Protein AF-A0A521MV39-F1 (afdb_monomer_lite)

Foldseek 3Di:
DVVCCVLANCLLLCCLLADLFAFLVLLVLLVCLLVPNAQEAEDQRQHCNNVSNVVVSVADEPPAEDEALDLVPDDDDAPPNHRYYYHLQGYSVCVVSNVVSVVCLVVLNSAVSLLVVVQNVLPRPVAQEDEAAPDDLPSLRHNLVSLLPHAEGAHAYEYEAEDPDLDQPDFDFDLDDSRVRYPHYTYTYYHRVNVSVVVCVVVVRPGDHGDPDPVSVVSVVVSLVVSDPPLHDLSSLLVQLVVCVVVVVLVSNLVSLVVLCVVLPPDPVSLQSVLSSLQSQLSSLCSDPVRNDLPSSLVSLVSNLVSCVVVVVVVSNLVSLQSNLVSCLLVVVLVSSLVSLVVSLVVLVVVCVPPVCNLVSLLSNLVSLLSNLLSCLSVVVLVSSLVSLVVNLVVCVVSVVLVSNLSSLQSNLSSCVSVVNLVSSLVSLVVSLVSCVVSLVLVSNVLSLVSNLVSCCVPVNNVRSVVSCVVCVVVNCVSPVDPDDPVPCDVVVVVVCVSVD

Radius of gyration: 26.12 Å; chains: 1; bounding box: 68×54×70 Å

Sequence (501 aa):
MENINERVSINKLLSVFDVNNPNQNHFLVGWLAANGYLKTILTTNFDQNIEYSLQHFGLSKEKDFAVITELDNFHYIPGDPKIYVIKLHGSIDAIGTVLTTIRRIAQKQNKSRILTVLRQIFNDSLIDTILFAGYSFSDHFDITPALSDIQASEKLLTIIKYQHAETPDKIITRVDGLFKDFKEIKELYCDWDAVVASICKEFSIDAKQASQSADWEKTVRNWIYDLYDKDGYTDRNNCLGNLFLSAGFIELGRFYATSNINLAGAEKNMQFRKMDASAIMGKSYLKDPNNRNAAKAIFYYEEALKIAEVWNQVEYINIYKGSLASCYTMTGDHKKGEEMCRQIIGYYEPMLLDQVKRNTAIDRITGYKIMLAHSLTLQERFEEAINIYKDILPICDDEGLINNAELGTAGLGLAYARKGDFLNALATFRLGYHKAKTNGTVDRLLSLFFLVCSWSREVEGYRSGLVFFKGEIGLINQKTGFSKSYNDIPDKLIGEYKYWL

pLDDT: mean 84.23, std 13.62, range [32.84, 98.44]

Secondary structure (DSSP, 8-state):
-HHHHTTS-SHHHHGGG------HHHHHHHHHHHTTS-SEEEE---SSHHHHHHHHTTPPBTTTEEEE--GGG----TT-SSEEEEETT-BTTBHHHHHHHHHHHHTT-HHHHHHHHHHHHHT-TT--EEEE-S-----TTTHHHHHTT-----SEEEEEEE-S-SS---EE----STTTT-SEEEEEEE-HHHHHHHHHHHTT---PPPPS---HHHHHHHHHHHHHHHH-HHHHHHHHHHHHHHTT-HHHHHHHHHHHHHHTTS-TTHHHHHHHHHHHHHHHHHH-SSS--HHHHHHHHHHHHHHHHHTT-HHHHHHHHHHHHHHHHHTT-HHHHHHHHHHHHHHHGGGGG-TTTHHHHHHHHHHHHHHHHHHHHHTT-HHHHHHHHHHHHHHHHHTT-HHHHHHHHHHHHHHHHHHT-HHHHHHHHHHHHHHHHHHT-HHHHHHHHHHHHHHHHHHH-HHHHHHHHHHHHHHHHHHH-----GGG--HHHHHHHTTT-

Structure (mmCIF, N/CA/C/O backbone):
data_AF-A0A521MV39-F1
#
_entry.id   AF-A0A521MV39-F1
#
loop_
_atom_site.group_PDB
_atom_site.id
_atom_site.type_symbol
_atom_site.label_atom_id
_atom_site.label_alt_id
_atom_site.label_comp_id
_atom_site.label_asym_id
_atom_site.label_entity_id
_atom_site.label_seq_id
_atom_site.pdbx_PDB_ins_code
_atom_site.Cartn_x
_atom_site.Cartn_y
_atom_site.Cartn_z
_atom_site.occupancy
_atom_site.B_iso_or_equiv
_atom_site.auth_seq_id
_atom_site.auth_comp_id
_atom_site.auth_asym_id
_atom_site.auth_atom_id
_atom_site.pdbx_PDB_model_num
ATOM 1 N N . MET A 1 1 ? 7.143 -5.931 5.098 1.00 52.00 1 MET A N 1
ATOM 2 C CA . MET A 1 1 ? 6.866 -6.801 6.260 1.00 52.00 1 MET A CA 1
ATOM 3 C C . MET A 1 1 ? 7.013 -8.274 5.907 1.00 52.00 1 MET A C 1
ATOM 5 O O . MET A 1 1 ? 7.724 -8.945 6.630 1.00 52.00 1 MET A O 1
ATOM 9 N N . GLU A 1 2 ? 6.461 -8.773 4.796 1.00 52.09 2 GLU A N 1
ATOM 10 C CA . GLU A 1 2 ? 6.634 -10.181 4.367 1.00 52.09 2 GLU A CA 1
ATOM 11 C C . GLU A 1 2 ? 8.095 -10.598 4.172 1.00 52.09 2 GLU A C 1
ATOM 13 O O . GLU A 1 2 ? 8.560 -11.469 4.896 1.00 52.09 2 GLU A O 1
ATOM 18 N N . ASN A 1 3 ? 8.854 -9.881 3.334 1.00 54.16 3 ASN A N 1
ATOM 19 C CA . ASN A 1 3 ? 10.290 -10.144 3.140 1.00 54.16 3 ASN A CA 1
ATOM 20 C C . ASN A 1 3 ? 11.106 -10.061 4.441 1.00 54.16 3 ASN A C 1
ATOM 22 O O . ASN A 1 3 ? 12.195 -10.617 4.531 1.00 54.16 3 ASN A O 1
ATOM 26 N N . ILE A 1 4 ? 10.607 -9.314 5.434 1.00 62.12 4 ILE A N 1
ATOM 27 C CA . ILE A 1 4 ? 11.233 -9.226 6.754 1.00 62.12 4 ILE A CA 1
ATOM 28 C C . ILE A 1 4 ? 10.845 -10.458 7.574 1.00 62.12 4 ILE A C 1
ATOM 30 O O . ILE A 1 4 ? 11.732 -11.074 8.137 1.00 62.12 4 ILE A O 1
ATOM 34 N N . ASN A 1 5 ? 9.569 -10.855 7.588 1.00 62.09 5 ASN A N 1
ATOM 35 C CA . ASN A 1 5 ? 9.063 -12.002 8.345 1.00 62.09 5 ASN A CA 1
ATOM 36 C C . ASN A 1 5 ? 9.612 -13.353 7.866 1.00 62.09 5 ASN A C 1
ATOM 38 O O . ASN A 1 5 ? 9.783 -14.261 8.673 1.00 62.09 5 ASN A O 1
ATOM 42 N N . GLU A 1 6 ? 9.897 -13.484 6.570 1.00 63.50 6 GLU A N 1
ATOM 43 C CA . GLU A 1 6 ? 10.564 -14.664 6.002 1.00 63.50 6 GLU A CA 1
ATOM 44 C C . GLU A 1 6 ? 12.008 -14.813 6.490 1.00 63.50 6 GLU A C 1
ATOM 46 O O . GLU A 1 6 ? 12.504 -15.930 6.604 1.00 63.50 6 GLU A O 1
ATOM 51 N N . ARG A 1 7 ? 12.669 -13.692 6.802 1.00 61.50 7 ARG A N 1
ATOM 52 C CA . ARG A 1 7 ? 14.062 -13.657 7.263 1.00 61.50 7 ARG A CA 1
ATOM 53 C C . ARG A 1 7 ? 14.149 -13.661 8.792 1.00 61.50 7 ARG A C 1
ATOM 55 O O . ARG A 1 7 ? 14.945 -14.385 9.374 1.00 61.50 7 ARG A O 1
ATOM 62 N N . VAL A 1 8 ? 13.292 -12.900 9.468 1.00 67.25 8 VAL A N 1
ATOM 63 C CA . VAL A 1 8 ? 13.219 -12.794 10.928 1.00 67.25 8 VAL A CA 1
ATOM 64 C C . VAL A 1 8 ? 11.783 -12.622 11.384 1.00 67.25 8 VAL A C 1
ATOM 66 O O . VAL A 1 8 ? 11.065 -11.745 10.916 1.00 67.25 8 VAL A O 1
ATOM 69 N N . SER A 1 9 ? 11.395 -13.417 12.383 1.00 74.81 9 SER A N 1
ATOM 70 C CA . SER A 1 9 ? 10.088 -13.304 13.029 1.00 74.81 9 SER A CA 1
ATOM 71 C C . SER A 1 9 ? 9.813 -11.862 13.449 1.00 74.81 9 SER A C 1
ATOM 73 O O . SER A 1 9 ? 10.542 -11.283 14.259 1.00 74.81 9 SER A O 1
ATOM 75 N N . ILE A 1 10 ? 8.730 -11.290 12.927 1.00 79.38 10 ILE A N 1
ATOM 76 C CA . ILE A 1 10 ? 8.307 -9.941 13.311 1.00 79.38 10 ILE A CA 1
ATOM 77 C C . ILE A 1 10 ? 7.505 -9.931 14.615 1.00 79.38 10 ILE A C 1
ATOM 79 O O . ILE A 1 10 ? 7.126 -8.863 15.074 1.00 79.38 10 ILE A O 1
ATOM 83 N N . ASN A 1 11 ? 7.267 -11.085 15.245 1.00 82.56 11 ASN A N 1
ATOM 84 C CA . ASN A 1 11 ? 6.451 -11.183 16.459 1.00 82.56 11 ASN A CA 1
ATOM 85 C C . ASN A 1 11 ? 7.016 -10.315 17.592 1.00 82.56 11 ASN A C 1
ATOM 87 O O . ASN A 1 11 ? 6.268 -9.591 18.237 1.00 82.56 11 ASN A O 1
ATOM 91 N N . LYS A 1 12 ? 8.344 -10.327 17.780 1.00 82.44 12 LYS A N 1
ATOM 92 C CA . LYS A 1 12 ? 9.026 -9.467 18.763 1.00 82.44 12 LYS A CA 1
ATOM 93 C C . LYS A 1 12 ? 8.954 -7.983 18.407 1.00 82.44 12 LYS A C 1
ATOM 95 O O . LYS A 1 12 ? 8.993 -7.146 19.293 1.00 82.44 12 LYS A O 1
ATOM 100 N N . LEU A 1 13 ? 8.864 -7.643 17.121 1.00 84.00 13 LEU A N 1
ATOM 101 C CA . LEU A 1 13 ? 8.633 -6.260 16.713 1.00 84.00 13 LEU A CA 1
ATOM 102 C C . LEU A 1 13 ? 7.184 -5.855 16.998 1.00 84.00 13 LEU A C 1
ATOM 104 O O . LEU A 1 13 ? 6.948 -4.759 17.477 1.00 84.00 13 LEU A O 1
ATOM 108 N N . LEU A 1 14 ? 6.219 -6.737 16.731 1.00 85.06 14 LEU A N 1
ATOM 109 C CA . LEU A 1 14 ? 4.799 -6.472 16.960 1.00 85.06 14 LEU A CA 1
ATOM 110 C C . LEU A 1 14 ? 4.428 -6.426 18.447 1.00 85.06 14 LEU A C 1
ATOM 112 O O . LEU A 1 14 ? 3.449 -5.773 18.791 1.00 85.06 14 LEU A O 1
ATOM 116 N N . SER A 1 15 ? 5.222 -7.025 19.339 1.00 84.50 15 SER A N 1
ATOM 117 C CA . SER A 1 15 ? 4.988 -6.923 20.785 1.00 84.50 15 SER A CA 1
ATOM 118 C C . SER A 1 15 ? 5.150 -5.501 21.331 1.00 84.50 15 SER A C 1
ATOM 120 O O . SER A 1 15 ? 4.748 -5.248 22.457 1.00 84.50 15 SER A O 1
ATOM 122 N N . VAL A 1 16 ? 5.672 -4.540 20.552 1.00 85.69 16 VAL A N 1
ATOM 123 C CA . VAL A 1 16 ? 5.612 -3.110 20.924 1.00 85.69 16 VAL A CA 1
ATOM 124 C C . VAL A 1 16 ? 4.179 -2.596 21.066 1.00 85.69 16 VAL A C 1
ATOM 126 O O . VAL A 1 16 ? 3.970 -1.580 21.718 1.00 85.69 16 VAL A O 1
ATOM 129 N N . PHE A 1 17 ? 3.213 -3.278 20.447 1.00 84.94 17 PHE A N 1
ATOM 130 C CA . PHE A 1 17 ? 1.787 -2.981 20.553 1.00 84.94 17 PHE A CA 1
ATOM 131 C C . PHE A 1 17 ? 1.105 -3.778 21.675 1.00 84.94 17 PHE A C 1
ATOM 133 O O . PHE A 1 17 ? -0.053 -3.515 21.983 1.00 84.94 17 PHE A O 1
ATOM 140 N N . ASP A 1 18 ? 1.809 -4.722 22.310 1.00 83.25 18 ASP A N 1
ATOM 141 C CA . ASP A 1 18 ? 1.328 -5.461 23.483 1.00 83.25 18 ASP A CA 1
ATOM 142 C C . ASP A 1 18 ? 1.603 -4.677 24.761 1.00 83.25 18 ASP A C 1
ATOM 144 O O . ASP A 1 18 ? 2.409 -5.041 25.618 1.00 83.25 18 ASP A O 1
ATOM 148 N N . VAL A 1 19 ? 0.969 -3.511 24.834 1.00 80.38 19 VAL A N 1
ATOM 149 C CA . VAL A 1 19 ? 1.080 -2.617 25.977 1.00 80.38 19 VAL A CA 1
ATOM 150 C C . VAL A 1 19 ? -0.284 -2.557 26.634 1.00 80.38 19 VAL A C 1
ATOM 152 O O . VAL A 1 19 ? -1.239 -2.087 26.026 1.00 80.38 19 VAL A O 1
ATOM 155 N N . ASN A 1 20 ? -0.374 -3.008 27.884 1.00 86.62 20 ASN A N 1
ATOM 156 C CA . ASN A 1 20 ? -1.550 -2.795 28.723 1.00 86.62 20 ASN A CA 1
ATOM 157 C C . ASN A 1 20 ? -1.543 -1.355 29.256 1.00 86.62 20 ASN A C 1
ATOM 159 O O . ASN A 1 20 ? -1.274 -1.106 30.433 1.00 86.62 20 ASN A O 1
ATOM 163 N N . ASN A 1 21 ? -1.748 -0.395 28.354 1.00 88.62 21 ASN A N 1
ATOM 164 C CA . ASN A 1 21 ? -1.731 1.026 28.675 1.00 88.62 21 ASN A CA 1
ATOM 165 C C . ASN A 1 21 ? -2.864 1.764 27.943 1.00 88.62 21 ASN A C 1
ATOM 167 O O . ASN A 1 21 ? -2.595 2.576 27.049 1.00 88.62 21 ASN A O 1
ATOM 171 N N . PRO A 1 22 ? -4.138 1.482 28.293 1.00 92.06 22 PRO A N 1
ATOM 172 C CA . PRO A 1 22 ? -5.266 2.210 27.735 1.00 92.06 22 PRO A CA 1
ATOM 173 C C . PRO A 1 22 ? -5.117 3.719 27.972 1.00 92.06 22 PRO A C 1
ATOM 175 O O . PRO A 1 22 ? -4.633 4.151 29.016 1.00 92.06 22 PRO A O 1
ATOM 178 N N . ASN A 1 23 ? -5.533 4.526 26.996 1.00 91.56 23 ASN A N 1
ATOM 179 C CA . ASN A 1 23 ? -5.559 5.982 27.100 1.00 91.56 23 ASN A CA 1
ATOM 180 C C . ASN A 1 23 ? -7.009 6.449 27.319 1.00 91.56 23 ASN A C 1
ATOM 182 O O . ASN A 1 23 ? -7.930 5.632 27.385 1.00 91.56 23 ASN A O 1
ATOM 186 N N . GLN A 1 24 ? -7.231 7.763 27.394 1.00 92.88 24 GLN A N 1
ATOM 187 C CA . GLN A 1 24 ? -8.564 8.322 27.642 1.00 92.88 24 GLN A CA 1
ATOM 188 C C . GLN A 1 24 ? -9.612 7.899 26.601 1.00 92.88 24 GLN A C 1
ATOM 190 O O . GLN A 1 24 ? -10.754 7.645 26.974 1.00 92.88 24 GLN A O 1
ATOM 195 N N . ASN A 1 25 ? -9.222 7.742 25.331 1.00 92.81 25 ASN A N 1
ATOM 196 C CA . ASN A 1 25 ? -10.115 7.256 24.276 1.00 92.81 25 ASN A CA 1
ATOM 197 C C . ASN A 1 25 ? -10.585 5.825 24.564 1.00 92.81 25 ASN A C 1
ATOM 199 O O . ASN A 1 25 ? -11.777 5.533 24.482 1.00 92.81 25 ASN A O 1
ATOM 203 N N . HIS A 1 26 ? -9.661 4.945 24.955 1.00 95.25 26 HIS A N 1
ATOM 204 C CA . HIS A 1 26 ? -9.992 3.572 25.332 1.00 95.25 26 HIS A CA 1
ATOM 205 C C . HIS A 1 26 ? -10.924 3.539 26.551 1.00 95.25 26 HIS A C 1
ATOM 207 O O . HIS A 1 26 ? -11.958 2.877 26.491 1.00 95.25 26 HIS A O 1
ATOM 213 N N . PHE A 1 27 ? -10.615 4.315 27.600 1.00 95.94 27 PHE A N 1
ATOM 214 C CA . PHE A 1 27 ? -11.449 4.406 28.804 1.00 95.94 27 PHE A CA 1
ATOM 215 C C . PHE A 1 27 ? -12.863 4.908 28.514 1.00 95.94 27 PHE A C 1
ATOM 217 O O . PHE A 1 27 ? -13.826 4.336 29.022 1.00 95.94 27 PHE A O 1
ATOM 224 N N . LEU A 1 28 ? -13.013 5.916 27.654 1.00 95.62 28 LEU A N 1
ATOM 225 C CA . LEU A 1 28 ? -14.332 6.380 27.237 1.00 95.62 28 LEU A CA 1
ATOM 226 C C . LEU A 1 28 ? -15.121 5.269 26.526 1.00 95.62 28 LEU A C 1
ATOM 228 O O . LEU A 1 28 ? -16.285 5.045 26.851 1.00 95.62 28 LEU A O 1
ATOM 232 N N . VAL A 1 29 ? -14.495 4.538 25.598 1.00 95.69 29 VAL A N 1
ATOM 233 C CA . VAL A 1 29 ? -15.131 3.407 24.895 1.00 95.69 29 VAL A CA 1
ATOM 234 C C . VAL A 1 29 ? -15.583 2.326 25.879 1.00 95.69 29 VAL A C 1
ATOM 236 O O . VAL A 1 29 ? -16.722 1.863 25.798 1.00 95.69 29 VAL A O 1
ATOM 239 N N . GLY A 1 30 ? -14.721 1.950 26.828 1.00 96.62 30 GLY A N 1
ATOM 240 C CA . GLY A 1 30 ? -15.056 0.964 27.853 1.00 96.62 30 GLY A CA 1
ATOM 241 C C . GLY A 1 30 ? -16.223 1.409 28.736 1.00 96.62 30 GLY A C 1
ATOM 242 O O . GLY A 1 30 ? -17.146 0.630 28.975 1.00 96.62 30 GLY A O 1
ATOM 243 N N . TRP A 1 31 ? -16.221 2.675 29.162 1.00 97.00 31 TRP A N 1
ATOM 244 C CA . TRP A 1 31 ? -17.288 3.252 29.977 1.00 97.00 31 TRP A CA 1
ATOM 245 C C . TRP A 1 31 ? -18.622 3.295 29.224 1.00 97.00 31 TRP A C 1
ATOM 247 O O . TRP A 1 31 ? -19.647 2.883 29.768 1.00 97.00 31 TRP A O 1
ATOM 257 N N . LEU A 1 32 ? -18.622 3.733 27.960 1.00 95.75 32 LEU A N 1
ATOM 258 C CA . LEU A 1 32 ? -19.827 3.765 27.124 1.00 95.75 32 LEU A CA 1
ATOM 259 C C . LEU A 1 32 ? -20.432 2.368 26.959 1.00 95.75 32 LEU A C 1
ATOM 261 O O . LEU A 1 32 ? -21.648 2.205 27.060 1.00 95.75 32 LEU A O 1
ATOM 265 N N . ALA A 1 33 ? -19.589 1.358 26.743 1.00 96.06 33 ALA A N 1
ATOM 266 C CA . ALA A 1 33 ? -20.026 -0.024 26.599 1.00 96.06 33 ALA A CA 1
ATOM 267 C C . ALA A 1 33 ? -20.609 -0.586 27.906 1.00 96.06 33 ALA A C 1
ATOM 269 O O . ALA A 1 33 ? -21.702 -1.148 27.896 1.00 96.06 33 ALA A O 1
ATOM 270 N N . ALA A 1 34 ? -19.939 -0.364 29.041 1.00 96.00 34 ALA A N 1
ATOM 271 C CA . ALA A 1 34 ? -20.407 -0.830 30.349 1.00 96.00 34 ALA A CA 1
ATOM 272 C C . ALA A 1 34 ? -21.745 -0.202 30.778 1.00 96.00 34 ALA A C 1
ATOM 274 O O . ALA A 1 34 ? -22.506 -0.817 31.520 1.00 96.00 34 ALA A O 1
ATOM 275 N N . ASN A 1 35 ? -22.054 0.997 30.278 1.00 95.31 35 ASN A N 1
ATOM 276 C CA . ASN A 1 35 ? -23.319 1.690 30.529 1.00 95.31 35 ASN A CA 1
ATOM 277 C C . ASN A 1 35 ? -24.379 1.456 29.433 1.00 95.31 35 ASN A C 1
ATOM 279 O O . ASN A 1 35 ? -25.430 2.093 29.452 1.00 95.31 35 ASN A O 1
ATOM 283 N N . GLY A 1 36 ? -24.133 0.551 28.478 1.00 92.94 36 GLY A N 1
ATOM 284 C CA . GLY A 1 36 ? -25.114 0.159 27.460 1.00 92.94 36 GLY A CA 1
ATOM 285 C C . GLY A 1 36 ? -25.290 1.144 26.299 1.00 92.94 36 GLY A C 1
ATOM 286 O O . GLY A 1 36 ? -26.186 0.956 25.480 1.00 92.94 36 GLY A O 1
ATOM 287 N N . TYR A 1 37 ? -24.436 2.165 26.184 1.00 91.94 37 TYR A N 1
ATOM 288 C CA . TYR A 1 37 ? -24.462 3.113 25.062 1.00 91.94 37 TYR A CA 1
ATOM 289 C C . TYR A 1 37 ? -23.784 2.569 23.802 1.00 91.94 37 TYR A C 1
ATOM 291 O O . TYR A 1 37 ? -23.986 3.102 22.712 1.00 91.94 37 TYR A O 1
ATOM 299 N N . LEU A 1 38 ? -22.956 1.531 23.941 1.00 92.31 38 LEU A N 1
ATOM 300 C CA . LEU A 1 38 ? -22.142 0.999 22.857 1.00 92.31 38 LEU A CA 1
ATOM 301 C C . LEU A 1 38 ? -22.250 -0.521 22.785 1.00 92.31 38 LEU A C 1
ATOM 303 O O . LEU A 1 38 ? -21.880 -1.225 23.718 1.00 92.31 38 LEU A O 1
ATOM 307 N N . LYS A 1 39 ? -22.723 -1.020 21.641 1.00 91.38 39 LYS A N 1
ATOM 308 C CA . LYS A 1 39 ? -22.924 -2.456 21.393 1.00 91.38 39 LYS A CA 1
ATOM 309 C C . LYS A 1 39 ? -21.881 -3.066 20.460 1.00 91.38 39 LYS A C 1
ATOM 311 O O . LYS A 1 39 ? -21.614 -4.265 20.491 1.00 91.38 39 LYS A O 1
ATOM 316 N N . THR A 1 40 ? -21.311 -2.272 19.565 1.00 94.88 40 THR A N 1
ATOM 317 C CA . THR A 1 40 ? -20.399 -2.780 18.540 1.00 94.88 40 THR A CA 1
ATOM 318 C C . THR A 1 40 ? -19.299 -1.762 18.295 1.00 94.88 40 THR A C 1
ATOM 320 O O . THR A 1 40 ? -19.566 -0.587 18.065 1.00 94.88 40 THR A O 1
ATOM 323 N N . ILE A 1 41 ? -18.059 -2.228 18.384 1.00 96.12 41 ILE A N 1
ATOM 324 C CA . ILE A 1 41 ? -16.831 -1.459 18.231 1.00 96.12 41 ILE A CA 1
ATOM 325 C C . ILE A 1 41 ? -16.104 -2.034 17.023 1.00 96.12 41 ILE A C 1
ATOM 327 O O . ILE A 1 41 ? -15.726 -3.203 17.034 1.00 96.12 41 ILE A O 1
ATOM 331 N N . LEU A 1 42 ? -15.894 -1.225 15.987 1.00 95.44 42 LEU A N 1
ATOM 332 C CA . LEU A 1 42 ? -15.024 -1.577 14.867 1.00 95.44 42 LEU A CA 1
ATOM 333 C C . LEU A 1 42 ? -13.727 -0.797 15.020 1.00 95.44 42 LEU A C 1
ATOM 335 O O . LEU A 1 42 ? -13.759 0.408 15.259 1.00 95.44 42 LEU A O 1
ATOM 339 N N . THR A 1 43 ? -12.591 -1.468 14.870 1.00 95.06 43 THR A N 1
ATOM 340 C CA . THR A 1 43 ? -11.287 -0.819 15.010 1.00 95.06 43 THR A CA 1
ATOM 341 C C . THR A 1 43 ? -10.251 -1.379 14.040 1.00 95.06 43 THR A C 1
ATOM 343 O O . THR A 1 43 ? -10.296 -2.552 13.659 1.00 95.06 43 THR A O 1
ATOM 346 N N . THR A 1 44 ? -9.305 -0.524 13.656 1.00 92.19 44 THR A N 1
ATOM 347 C CA . THR A 1 44 ? -8.063 -0.875 12.950 1.00 92.19 44 THR A CA 1
ATOM 348 C C . THR A 1 44 ? -6.897 -1.109 13.913 1.00 92.19 44 THR A C 1
ATOM 350 O O . THR A 1 44 ? -5.817 -1.501 13.481 1.00 92.19 44 THR A O 1
ATOM 353 N N . ASN A 1 45 ? -7.088 -0.867 15.215 1.00 91.81 45 ASN A N 1
ATOM 354 C CA . ASN A 1 45 ? -6.043 -1.048 16.215 1.00 91.81 45 ASN A CA 1
ATOM 355 C C . ASN A 1 45 ? -5.755 -2.536 16.425 1.00 91.81 45 ASN A C 1
ATOM 357 O O . ASN A 1 45 ? -6.666 -3.339 16.639 1.00 91.81 45 ASN A O 1
ATOM 361 N N . PHE A 1 46 ? -4.471 -2.890 16.409 1.00 90.81 46 PHE A N 1
ATOM 362 C CA . PHE A 1 46 ? -4.013 -4.262 16.630 1.00 90.81 46 PHE A CA 1
ATOM 363 C C . PHE A 1 46 ? -3.843 -4.595 18.118 1.00 90.81 46 PHE A C 1
ATOM 365 O O . PHE A 1 46 ? -3.996 -5.760 18.491 1.00 90.81 46 PHE A O 1
ATOM 372 N N . ASP A 1 47 ? -3.517 -3.590 18.943 1.00 93.31 47 ASP A N 1
ATOM 373 C CA . ASP A 1 47 ? -3.302 -3.690 20.395 1.00 93.31 47 ASP A CA 1
ATOM 374 C C . ASP A 1 47 ? -4.571 -4.100 21.156 1.00 93.31 47 ASP A C 1
ATOM 376 O O . ASP A 1 47 ? -5.661 -4.045 20.599 1.00 93.31 47 ASP A O 1
ATOM 380 N N . GLN A 1 48 ? -4.447 -4.504 22.423 1.00 94.50 48 GLN A N 1
ATOM 381 C CA . GLN A 1 48 ? -5.563 -4.974 23.264 1.00 94.50 48 GLN A CA 1
ATOM 382 C C . GLN A 1 48 ? -6.168 -3.893 24.183 1.00 94.50 48 GLN A C 1
ATOM 384 O O . GLN A 1 48 ? -6.889 -4.213 25.129 1.00 94.50 48 GLN A O 1
ATOM 389 N N . ASN A 1 49 ? -5.888 -2.605 23.960 1.00 94.88 49 ASN A N 1
ATOM 390 C CA . ASN A 1 49 ? -6.254 -1.576 24.938 1.00 94.88 49 ASN A CA 1
ATOM 391 C C . ASN A 1 49 ? -7.766 -1.368 25.095 1.00 94.88 49 ASN A C 1
ATOM 393 O O . ASN A 1 49 ? -8.219 -1.002 26.180 1.00 94.88 49 ASN A O 1
ATOM 397 N N . ILE A 1 50 ? -8.555 -1.614 24.045 1.00 96.12 50 ILE A N 1
ATOM 398 C CA . ILE A 1 50 ? -10.022 -1.572 24.132 1.00 96.12 50 ILE A CA 1
ATOM 399 C C . ILE A 1 50 ? -10.515 -2.701 25.040 1.00 96.12 50 ILE A C 1
ATOM 401 O O . ILE A 1 50 ? -11.320 -2.463 25.935 1.00 96.12 50 ILE A O 1
ATOM 405 N N . GLU A 1 51 ? -9.999 -3.916 24.863 1.00 96.75 51 GLU A N 1
ATOM 406 C CA . GLU A 1 51 ? -10.339 -5.067 25.699 1.00 96.75 51 GLU A CA 1
ATOM 407 C C . GLU A 1 51 ? -9.955 -4.849 27.161 1.00 96.75 51 GLU A C 1
ATOM 409 O O . GLU A 1 51 ? -10.774 -5.090 28.048 1.00 96.75 51 GLU A O 1
ATOM 414 N N . TYR A 1 52 ? -8.746 -4.341 27.413 1.00 95.44 52 TYR A N 1
ATOM 415 C CA . TYR A 1 52 ? -8.305 -3.992 28.763 1.00 95.44 52 TYR A CA 1
ATOM 416 C C . TYR A 1 52 ? -9.198 -2.921 29.390 1.00 95.44 52 TYR A C 1
ATOM 418 O O . TYR A 1 52 ? -9.538 -3.013 30.570 1.00 95.44 52 TYR A O 1
ATOM 426 N N . SER A 1 53 ? -9.647 -1.940 28.604 1.00 96.31 53 SER A N 1
ATOM 427 C CA . SER A 1 53 ? -10.597 -0.950 29.096 1.00 96.31 53 SER A CA 1
ATOM 428 C C . SER A 1 53 ? -11.975 -1.541 29.398 1.00 96.31 53 SER A C 1
ATOM 430 O O . SER A 1 53 ? -12.582 -1.138 30.385 1.00 96.31 53 SER A O 1
ATOM 432 N N . LEU A 1 54 ? -12.495 -2.469 28.592 1.00 97.06 54 LEU A N 1
ATOM 433 C CA . LEU A 1 54 ? -13.778 -3.127 28.873 1.00 97.06 54 LEU A CA 1
ATOM 434 C C . LEU A 1 54 ? -13.703 -3.915 30.189 1.00 97.06 54 LEU A C 1
ATOM 436 O O . LEU A 1 54 ? -14.586 -3.799 31.039 1.00 97.06 54 LEU A O 1
ATOM 440 N N . GLN A 1 55 ? -12.604 -4.644 30.393 1.00 96.44 55 GLN A N 1
ATOM 441 C CA . GLN A 1 55 ? -12.331 -5.375 31.632 1.00 96.44 55 GLN A CA 1
ATOM 442 C C . GLN A 1 55 ? -12.195 -4.455 32.845 1.00 96.44 55 GLN A C 1
ATOM 444 O O . GLN A 1 55 ? -12.684 -4.790 33.923 1.00 96.44 55 GLN A O 1
ATOM 449 N N . HIS A 1 56 ? -11.585 -3.280 32.672 1.00 95.31 56 HIS A N 1
ATOM 450 C CA . HIS A 1 56 ? -11.494 -2.272 33.726 1.00 95.31 56 HIS A CA 1
ATOM 451 C C . HIS A 1 56 ? -12.877 -1.839 34.244 1.00 95.31 56 HIS A C 1
ATOM 453 O O . HIS A 1 56 ? -13.043 -1.665 35.449 1.00 95.31 56 HIS A O 1
ATOM 459 N N . PHE A 1 57 ? -13.886 -1.750 33.370 1.00 96.44 57 PHE A N 1
ATOM 460 C CA . PHE A 1 57 ? -15.275 -1.454 33.752 1.00 96.44 57 PHE A CA 1
ATOM 461 C C . PHE A 1 57 ? -16.107 -2.701 34.099 1.00 96.44 57 PHE A C 1
ATOM 463 O O . PHE A 1 57 ? -17.335 -2.652 34.106 1.00 96.44 57 PHE A O 1
ATOM 470 N N . GLY A 1 58 ? -15.455 -3.823 34.417 1.00 96.81 58 GLY A N 1
ATOM 471 C CA . GLY A 1 58 ? -16.106 -5.028 34.938 1.00 96.81 58 GLY A CA 1
ATOM 472 C C . GLY A 1 58 ? -16.706 -5.960 33.884 1.00 96.81 58 GLY A C 1
ATOM 473 O O . GLY A 1 58 ? -17.342 -6.948 34.252 1.00 96.81 58 GLY A O 1
ATOM 474 N N . LEU A 1 59 ? -16.498 -5.695 32.591 1.00 97.50 59 LEU A N 1
ATOM 475 C CA . LEU A 1 59 ? -16.971 -6.565 31.515 1.00 97.50 59 LEU A CA 1
ATOM 476 C C . LEU A 1 59 ? -15.994 -7.723 31.287 1.00 97.50 59 LEU A C 1
ATOM 478 O O . LEU A 1 59 ? -14.784 -7.539 31.183 1.00 97.50 59 LEU A O 1
ATOM 482 N N . SER A 1 60 ? -16.511 -8.939 31.170 1.00 97.12 60 SER A N 1
ATOM 483 C CA . SER A 1 60 ? -15.713 -10.150 30.975 1.00 97.12 60 SER A CA 1
ATOM 484 C C . SER A 1 60 ? -15.720 -10.601 29.513 1.00 97.12 60 SER A C 1
ATOM 486 O O . SER A 1 60 ? -16.778 -10.699 28.887 1.00 97.12 60 SER A O 1
ATOM 488 N N . LYS A 1 61 ? -14.540 -10.938 28.973 1.00 95.88 61 LYS A N 1
ATOM 489 C CA . LYS A 1 61 ? -14.396 -11.514 27.622 1.00 95.88 61 LYS A CA 1
ATOM 490 C C . LYS A 1 61 ? -15.176 -12.834 27.535 1.00 95.88 61 LYS A C 1
ATOM 492 O O . LYS A 1 61 ? -15.253 -13.575 28.512 1.00 95.88 61 LYS A O 1
ATOM 497 N N . GLU A 1 62 ? -15.775 -13.105 26.384 1.00 93.00 62 GLU A N 1
ATOM 498 C CA . GLU A 1 62 ? -16.676 -14.224 26.064 1.00 93.00 62 GLU A CA 1
ATOM 499 C C . GLU A 1 62 ? -18.022 -14.250 26.797 1.00 93.00 62 GLU A C 1
ATOM 501 O O . GLU A 1 62 ? -18.969 -14.865 26.298 1.00 93.00 62 GLU A O 1
ATOM 506 N N . LYS A 1 63 ? -18.150 -13.566 27.936 1.00 94.44 63 LYS A N 1
ATOM 507 C CA . LYS A 1 63 ? -19.414 -13.429 28.663 1.00 94.44 63 LYS A CA 1
ATOM 508 C C . LYS A 1 63 ? -20.164 -12.167 28.244 1.00 94.44 63 LYS A C 1
ATOM 510 O O . LYS A 1 63 ? -21.280 -12.274 27.750 1.00 94.44 63 LYS A O 1
ATOM 515 N N . ASP A 1 64 ? -19.534 -11.010 28.426 1.00 97.00 64 ASP A N 1
ATOM 516 C CA . ASP A 1 64 ? -20.142 -9.690 28.243 1.00 97.00 64 ASP A CA 1
ATOM 517 C C . ASP A 1 64 ? -19.692 -9.038 26.923 1.00 97.00 64 ASP A C 1
ATOM 519 O O . ASP A 1 64 ? -20.433 -8.265 26.319 1.00 97.00 64 ASP A O 1
ATOM 523 N N . PHE A 1 65 ? -18.500 -9.386 26.423 1.00 97.50 65 PHE A N 1
ATOM 524 C CA . PHE A 1 65 ? -18.028 -8.959 25.104 1.00 97.50 65 PHE A CA 1
ATOM 525 C C . PHE A 1 65 ? -17.266 -10.063 24.366 1.00 97.50 65 PHE A C 1
ATOM 527 O O . PHE A 1 65 ? -16.646 -10.920 24.992 1.00 97.50 65 PHE A O 1
ATOM 534 N N . ALA A 1 66 ? -17.282 -10.033 23.035 1.00 96.12 66 ALA A N 1
ATOM 535 C CA . ALA A 1 66 ? -16.550 -10.954 22.168 1.00 96.12 66 ALA A CA 1
ATOM 536 C C . ALA A 1 66 ? -15.566 -10.190 21.275 1.00 96.12 66 ALA A C 1
ATOM 538 O O . ALA A 1 66 ? -15.892 -9.120 20.757 1.00 96.12 66 ALA A O 1
ATOM 539 N N . VAL A 1 67 ? -14.370 -10.749 21.075 1.00 96.06 67 VAL A N 1
ATOM 540 C CA . VAL A 1 67 ? -13.342 -10.165 20.201 1.00 96.06 67 VAL A CA 1
ATOM 541 C C . VAL A 1 67 ? -13.290 -10.943 18.896 1.00 96.06 67 VAL A C 1
ATOM 543 O O . VAL A 1 67 ? -12.993 -12.135 18.887 1.00 96.06 67 VAL A O 1
ATOM 546 N N . ILE A 1 68 ? -13.558 -10.261 17.789 1.00 95.50 68 ILE A N 1
ATOM 547 C CA . ILE A 1 68 ? -13.625 -10.852 16.457 1.00 95.50 68 ILE A CA 1
ATOM 548 C C . ILE A 1 68 ? -12.408 -10.406 15.651 1.00 95.50 68 ILE A C 1
ATOM 550 O O . ILE A 1 68 ? -12.268 -9.230 15.318 1.00 95.50 68 ILE A O 1
ATOM 554 N N . THR A 1 69 ? -11.541 -11.357 15.317 1.00 93.44 69 THR A N 1
ATOM 555 C CA . THR A 1 69 ? -10.349 -11.150 14.473 1.00 93.44 69 THR A CA 1
ATOM 556 C C . THR A 1 69 ? -10.435 -11.901 13.142 1.00 93.44 69 THR A C 1
ATOM 558 O O . THR A 1 69 ? -9.822 -11.491 12.157 1.00 93.44 69 THR A O 1
ATOM 561 N N . GLU A 1 70 ? -11.232 -12.972 13.084 1.00 91.44 70 GLU A N 1
ATOM 562 C CA . GLU A 1 70 ? -11.465 -13.780 11.886 1.00 91.44 70 GLU A CA 1
ATOM 563 C C . GLU A 1 70 ? -12.767 -13.372 11.193 1.00 91.44 70 GLU A C 1
ATOM 565 O O . GLU A 1 70 ? -13.849 -13.875 11.494 1.00 91.44 70 GLU A O 1
ATOM 570 N N . LEU A 1 71 ? -12.659 -12.444 10.241 1.00 91.50 71 LEU A N 1
ATOM 571 C CA . LEU A 1 71 ? -13.823 -11.848 9.575 1.00 91.50 71 LEU A CA 1
ATOM 572 C C . LEU A 1 71 ? -14.562 -12.810 8.629 1.00 91.50 71 LEU A C 1
ATOM 574 O O . LEU A 1 71 ? -15.733 -12.588 8.342 1.00 91.50 71 LEU A O 1
ATOM 578 N N . ASP A 1 72 ? -13.900 -13.866 8.143 1.00 86.94 72 ASP A N 1
ATOM 579 C CA . ASP A 1 72 ? -14.469 -14.781 7.135 1.00 86.94 72 ASP A CA 1
ATOM 580 C C . ASP A 1 72 ? -15.627 -15.623 7.684 1.00 86.94 72 ASP A C 1
ATOM 582 O O . ASP A 1 72 ? -16.548 -15.964 6.950 1.00 86.94 72 ASP A O 1
ATOM 586 N N . ASN A 1 73 ? -15.590 -15.916 8.985 1.00 85.25 73 ASN A N 1
ATOM 587 C CA . ASN A 1 73 ? -16.596 -16.725 9.675 1.00 85.25 73 ASN A CA 1
ATOM 588 C C . ASN A 1 73 ? -17.491 -15.873 10.584 1.00 85.25 73 ASN A C 1
ATOM 590 O O . ASN A 1 73 ? -18.219 -16.406 11.422 1.00 85.25 73 ASN A O 1
ATOM 594 N N . PHE A 1 74 ? -17.395 -14.546 10.477 1.00 89.75 74 PHE A N 1
ATOM 595 C CA . PHE A 1 74 ? -18.151 -13.659 11.338 1.00 89.75 74 PHE A CA 1
ATOM 596 C C . PHE A 1 74 ? -19.606 -13.555 10.881 1.00 89.75 74 PHE A C 1
ATOM 598 O O . PHE A 1 74 ? -19.910 -13.079 9.781 1.00 89.75 74 PHE A O 1
ATOM 605 N N . HIS A 1 75 ? -20.498 -13.936 11.789 1.00 89.12 75 HIS A N 1
ATOM 606 C CA . HIS A 1 75 ? -21.931 -13.746 11.663 1.00 89.12 75 HIS A CA 1
ATOM 607 C C . HIS A 1 75 ? -22.413 -12.859 12.802 1.00 89.12 75 HIS A C 1
ATOM 609 O O . HIS A 1 75 ? -22.360 -13.241 13.970 1.00 89.12 75 HIS A O 1
ATOM 615 N N . TYR A 1 76 ? -22.865 -11.662 12.450 1.00 86.94 76 TYR A N 1
ATOM 616 C CA . TYR A 1 76 ? -23.476 -10.735 13.382 1.00 86.94 76 TYR A CA 1
ATOM 617 C C . TYR A 1 76 ? -24.834 -11.284 13.823 1.00 86.94 76 TYR A C 1
ATOM 619 O O . TYR A 1 76 ? -25.649 -11.670 12.982 1.00 86.94 76 TYR A O 1
ATOM 627 N N . ILE A 1 77 ? -25.086 -11.301 15.132 1.00 87.06 77 ILE A N 1
ATOM 628 C CA . ILE A 1 77 ? -26.355 -11.755 15.707 1.00 87.06 77 ILE A CA 1
ATOM 629 C C . ILE A 1 77 ? -27.102 -10.527 16.248 1.00 87.06 77 ILE A C 1
ATOM 631 O O . ILE A 1 77 ? -26.764 -10.026 17.326 1.00 87.06 77 ILE A O 1
ATOM 635 N N . PRO A 1 78 ? -28.124 -10.021 15.530 1.00 80.56 78 PRO A N 1
ATOM 636 C CA . PRO A 1 78 ? -28.964 -8.943 16.033 1.00 80.56 78 PRO A CA 1
ATOM 637 C C . PRO A 1 78 ? -29.573 -9.309 17.386 1.00 80.56 78 PRO A C 1
ATOM 639 O O . PRO A 1 78 ? -30.049 -10.422 17.598 1.00 80.56 78 PRO A O 1
ATOM 642 N N . GLY A 1 79 ? -29.554 -8.358 18.314 1.00 79.62 79 GLY A N 1
ATOM 643 C CA . GLY A 1 79 ? -30.141 -8.538 19.645 1.00 79.62 79 GLY A CA 1
ATOM 644 C C . GLY A 1 79 ? -29.281 -9.317 20.644 1.00 79.62 79 GLY A C 1
ATOM 645 O O . GLY A 1 79 ? -29.668 -9.383 21.806 1.00 79.62 79 GLY A O 1
ATOM 646 N N . ASP A 1 80 ? -28.109 -9.826 20.251 1.00 84.69 80 ASP A N 1
ATOM 647 C CA . ASP A 1 80 ? -27.164 -10.430 21.200 1.00 84.69 80 ASP A CA 1
ATOM 648 C C . ASP A 1 80 ? -26.814 -9.417 22.308 1.00 84.69 80 ASP A C 1
ATOM 650 O O . ASP A 1 80 ? -26.513 -8.262 21.980 1.00 84.69 80 ASP A O 1
ATOM 654 N N . PRO A 1 81 ? -26.897 -9.787 23.601 1.00 82.25 81 PRO A N 1
ATOM 655 C CA . PRO A 1 81 ? -26.503 -8.902 24.694 1.00 82.25 81 PRO A CA 1
ATOM 656 C C . PRO A 1 81 ? -24.999 -8.603 24.720 1.00 82.25 81 PRO A C 1
ATOM 658 O O . PRO A 1 81 ? -24.592 -7.656 25.390 1.00 82.25 81 PRO A O 1
ATOM 661 N N . LYS A 1 82 ? -24.170 -9.389 24.023 1.00 91.00 82 LYS A N 1
ATOM 662 C CA . LYS A 1 82 ? -22.723 -9.180 23.994 1.00 91.00 82 LYS A CA 1
ATOM 663 C C . LYS A 1 82 ? -22.338 -7.939 23.202 1.00 91.00 82 LYS A C 1
ATOM 665 O O . LYS A 1 82 ? -22.886 -7.638 22.141 1.00 91.00 82 LYS A O 1
ATOM 670 N N . ILE A 1 83 ? -21.291 -7.282 23.685 1.00 95.56 83 ILE A N 1
ATOM 671 C CA . ILE A 1 83 ? -20.589 -6.238 22.946 1.00 95.56 83 ILE A CA 1
ATOM 672 C C . ILE A 1 83 ? -19.626 -6.897 21.954 1.00 95.56 83 ILE A C 1
ATOM 674 O O . ILE A 1 83 ? -18.816 -7.744 22.328 1.00 95.56 83 ILE A O 1
ATOM 678 N N . TYR A 1 84 ? -19.673 -6.496 20.688 1.00 96.06 84 TYR A N 1
ATOM 679 C CA . TYR A 1 84 ? -18.751 -6.997 19.666 1.00 96.06 84 TYR A CA 1
ATOM 680 C C . TYR A 1 84 ? -17.570 -6.044 19.483 1.00 96.06 84 TYR A C 1
ATOM 682 O O . TYR A 1 84 ? -17.767 -4.902 19.078 1.00 96.06 84 TYR A O 1
ATOM 690 N N . VAL A 1 85 ? -16.344 -6.515 19.724 1.00 97.00 85 VAL A N 1
ATOM 691 C CA . VAL A 1 85 ? -15.097 -5.810 19.386 1.00 97.00 85 VAL A CA 1
ATOM 692 C C . VAL A 1 85 ? -14.520 -6.437 18.123 1.00 97.00 85 VAL A C 1
ATOM 694 O O . VAL A 1 85 ? -13.916 -7.505 18.166 1.00 97.00 85 VAL A O 1
ATOM 697 N N . ILE A 1 86 ? -14.723 -5.791 16.981 1.00 96.50 86 ILE A N 1
ATOM 698 C CA . ILE A 1 86 ? -14.354 -6.308 15.664 1.00 96.50 86 ILE A CA 1
ATOM 699 C C . ILE A 1 86 ? -13.077 -5.619 15.189 1.00 96.50 86 ILE A C 1
ATOM 701 O O . ILE A 1 86 ? -13.062 -4.414 14.924 1.00 96.50 86 ILE A O 1
ATOM 705 N N . LYS A 1 87 ? -12.001 -6.396 15.053 1.00 95.81 87 LYS A N 1
ATOM 706 C CA . LYS A 1 87 ? -10.684 -5.904 14.638 1.00 95.81 87 LYS A CA 1
ATOM 707 C C . LYS A 1 87 ? -10.454 -6.169 13.164 1.00 95.81 87 LYS A C 1
ATOM 709 O O . LYS A 1 87 ? -10.129 -7.285 12.762 1.00 95.81 87 LYS A O 1
ATOM 714 N N . LEU A 1 88 ? -10.605 -5.125 12.356 1.00 93.94 88 LEU A N 1
ATOM 715 C CA . LEU A 1 88 ? -10.600 -5.225 10.895 1.00 93.94 88 LEU A CA 1
ATOM 716 C C . LEU A 1 88 ? -9.246 -5.665 10.327 1.00 93.94 88 LEU A C 1
ATOM 718 O O . LEU A 1 88 ? -9.195 -6.259 9.249 1.00 93.94 88 LEU A O 1
ATOM 722 N N . HIS A 1 89 ? -8.162 -5.409 11.065 1.00 91.25 89 HIS A N 1
ATOM 723 C CA . HIS A 1 89 ? -6.805 -5.787 10.677 1.00 91.25 89 HIS A CA 1
ATOM 724 C C . HIS A 1 89 ? -6.181 -6.896 11.545 1.00 91.25 89 HIS A C 1
ATOM 726 O O . HIS A 1 89 ? -4.999 -7.208 11.407 1.00 91.25 89 HIS A O 1
ATOM 732 N N . GLY A 1 90 ? -6.977 -7.549 12.396 1.00 92.31 90 GLY A N 1
ATOM 733 C CA . GLY A 1 90 ? -6.515 -8.589 13.318 1.00 92.31 90 GLY A CA 1
ATOM 734 C C . GLY A 1 90 ? -6.061 -8.051 14.679 1.00 92.31 90 GLY A C 1
ATOM 735 O O . GLY A 1 90 ? -6.261 -6.885 15.005 1.00 92.31 90 GLY A O 1
ATOM 736 N N . SER A 1 91 ? -5.469 -8.921 15.499 1.00 93.31 91 SER A N 1
ATOM 737 C CA . SER A 1 91 ? -5.042 -8.597 16.869 1.00 93.31 91 SER A CA 1
ATOM 738 C C . SER A 1 91 ? -3.655 -9.138 17.184 1.00 93.31 91 SER A C 1
ATOM 740 O O . SER A 1 91 ? -3.297 -10.223 16.729 1.00 93.31 91 SER A O 1
ATOM 742 N N . ILE A 1 92 ? -2.910 -8.440 18.039 1.00 91.25 92 ILE A N 1
ATOM 743 C CA . ILE A 1 92 ? -1.665 -8.955 18.621 1.00 91.25 92 ILE A CA 1
ATOM 744 C C . ILE A 1 92 ? -1.857 -10.228 19.462 1.00 91.25 92 ILE A C 1
ATOM 746 O O . ILE A 1 92 ? -0.944 -11.044 19.508 1.00 91.25 92 ILE A O 1
ATOM 750 N N . ASP A 1 93 ? -3.044 -10.454 20.040 1.00 90.06 93 ASP A N 1
ATOM 751 C CA . ASP A 1 93 ? -3.396 -11.690 20.772 1.00 90.06 93 ASP A CA 1
ATOM 752 C C . ASP A 1 93 ? -3.378 -12.910 19.838 1.00 90.06 93 ASP A C 1
ATOM 754 O O . ASP A 1 93 ? -3.203 -14.058 20.234 1.00 90.06 93 ASP A O 1
ATOM 758 N N . ALA A 1 94 ? -3.561 -12.640 18.545 1.00 89.50 94 ALA A N 1
ATOM 759 C CA . ALA A 1 94 ? -3.606 -13.608 17.471 1.00 89.50 94 ALA A CA 1
ATOM 760 C C . ALA A 1 94 ? -2.744 -13.111 16.303 1.00 89.50 94 ALA A C 1
ATOM 762 O O . ALA A 1 94 ? -3.259 -12.855 15.215 1.00 89.50 94 ALA A O 1
ATOM 763 N N . ILE A 1 95 ? -1.427 -12.976 16.513 1.00 86.56 95 ILE A N 1
ATOM 764 C CA . ILE A 1 95 ? -0.466 -12.387 15.550 1.00 86.56 95 ILE A CA 1
ATOM 765 C C . ILE A 1 95 ? -0.638 -12.914 14.112 1.00 86.56 95 ILE A C 1
ATOM 767 O O . ILE A 1 95 ? -0.497 -12.160 13.146 1.00 86.56 95 ILE A O 1
ATOM 771 N N . GLY A 1 96 ? -0.986 -14.196 13.945 1.00 85.81 96 GLY A N 1
ATOM 772 C CA . GLY A 1 96 ? -1.266 -14.791 12.633 1.00 85.81 96 GLY A CA 1
ATOM 773 C C . GLY A 1 96 ? -2.345 -14.049 11.828 1.00 85.81 96 GLY A C 1
ATOM 774 O O . GLY A 1 96 ? -2.230 -13.943 10.605 1.00 85.81 96 GLY A O 1
ATOM 775 N N . THR A 1 97 ? -3.339 -13.463 12.500 1.00 86.81 97 THR A N 1
ATOM 776 C CA . THR A 1 97 ? -4.413 -12.659 11.889 1.00 86.81 97 THR A CA 1
ATOM 777 C C . THR A 1 97 ? -3.899 -11.327 11.347 1.00 86.81 97 THR A C 1
ATOM 779 O O . THR A 1 97 ? -4.277 -10.930 10.245 1.00 86.81 97 THR A O 1
ATOM 782 N N . VAL A 1 98 ? -2.959 -10.683 12.048 1.00 85.75 98 VAL A N 1
ATOM 783 C CA . VAL A 1 98 ? -2.308 -9.441 11.599 1.00 85.75 98 VAL A CA 1
ATOM 784 C C . VAL A 1 98 ? -1.483 -9.702 10.344 1.00 85.75 98 VAL A C 1
ATOM 786 O O . VAL A 1 98 ? -1.636 -9.015 9.336 1.00 85.75 98 VAL A O 1
ATOM 789 N N . LEU A 1 99 ? -0.658 -10.754 10.363 1.00 80.88 99 LEU A N 1
ATOM 790 C CA . LEU A 1 99 ? 0.157 -11.154 9.210 1.00 80.88 99 LEU A CA 1
ATOM 791 C C . LEU A 1 99 ? -0.700 -11.486 7.988 1.00 80.88 99 LEU A C 1
ATOM 793 O O . LEU A 1 99 ? -0.393 -11.072 6.870 1.00 80.88 99 LEU A O 1
ATOM 797 N N . THR A 1 100 ? -1.781 -12.233 8.208 1.00 81.19 100 THR A N 1
ATOM 798 C CA . THR A 1 100 ? -2.722 -12.615 7.154 1.00 81.19 100 THR A CA 1
ATOM 799 C C . THR A 1 100 ? -3.436 -11.394 6.588 1.00 81.19 100 THR A C 1
ATOM 801 O O . THR A 1 100 ? -3.602 -11.295 5.374 1.00 81.19 100 THR A O 1
ATOM 804 N N . THR A 1 101 ? -3.802 -10.428 7.430 1.00 82.06 101 THR A N 1
ATOM 805 C CA . THR A 1 101 ? -4.440 -9.193 6.967 1.00 82.06 101 THR A CA 1
ATOM 806 C C . THR A 1 101 ? -3.469 -8.329 6.169 1.00 82.06 101 THR A C 1
ATOM 808 O O . THR A 1 101 ? -3.816 -7.920 5.066 1.00 82.06 101 THR A O 1
ATOM 811 N N . ILE A 1 102 ? -2.228 -8.138 6.631 1.00 79.81 102 ILE A N 1
ATOM 812 C CA . ILE A 1 102 ? -1.195 -7.406 5.875 1.00 79.81 102 ILE A CA 1
ATOM 813 C C . ILE A 1 102 ? -0.998 -8.021 4.478 1.00 79.81 102 ILE A C 1
ATOM 815 O O . ILE A 1 102 ? -0.995 -7.289 3.487 1.00 79.81 102 ILE A O 1
ATOM 819 N N . ARG A 1 103 ? -0.919 -9.359 4.387 1.00 76.62 103 ARG A N 1
ATOM 820 C CA . ARG A 1 103 ? -0.857 -10.097 3.110 1.00 76.62 103 ARG A CA 1
ATOM 821 C C . ARG A 1 103 ? -2.052 -9.796 2.214 1.00 76.62 103 ARG A C 1
ATOM 823 O O . ARG A 1 103 ? -1.897 -9.462 1.043 1.00 76.62 103 ARG A O 1
ATOM 830 N N . ARG A 1 104 ? -3.261 -9.887 2.766 1.00 77.56 104 ARG A N 1
ATOM 831 C CA . ARG A 1 104 ? -4.505 -9.676 2.013 1.00 77.56 104 ARG A CA 1
ATOM 832 C C . ARG A 1 104 ? -4.688 -8.226 1.579 1.00 77.56 104 ARG A C 1
ATOM 834 O O . ARG A 1 104 ? -5.240 -8.003 0.507 1.00 77.56 104 ARG A O 1
ATOM 841 N N . ILE A 1 105 ? -4.222 -7.253 2.361 1.00 75.25 105 ILE A N 1
ATOM 842 C CA . ILE A 1 105 ? -4.196 -5.836 1.968 1.00 75.25 105 ILE A CA 1
ATOM 843 C C . ILE A 1 105 ? -3.246 -5.652 0.783 1.00 75.25 105 ILE A C 1
ATOM 845 O O . ILE A 1 105 ? -3.640 -5.068 -0.224 1.00 75.25 105 ILE A O 1
ATOM 849 N N . ALA A 1 106 ? -2.037 -6.223 0.850 1.00 68.19 106 ALA A N 1
ATOM 850 C CA . ALA A 1 106 ? -1.077 -6.176 -0.253 1.00 68.19 106 ALA A CA 1
ATOM 851 C C . ALA A 1 106 ? -1.622 -6.836 -1.535 1.00 68.19 106 ALA A C 1
ATOM 853 O O . ALA A 1 106 ? -1.397 -6.337 -2.636 1.00 68.19 106 ALA A O 1
ATOM 854 N N . GLN A 1 107 ? -2.395 -7.913 -1.386 1.00 70.50 107 GLN A N 1
ATOM 855 C CA . GLN A 1 107 ? -3.064 -8.621 -2.482 1.00 70.50 107 GLN A CA 1
ATOM 856 C C . GLN A 1 107 ? -4.422 -8.011 -2.879 1.00 70.50 107 GLN A C 1
ATOM 858 O O . GLN A 1 107 ? -5.073 -8.532 -3.779 1.00 70.50 107 GLN A O 1
ATOM 863 N N . LYS A 1 108 ? -4.871 -6.930 -2.220 1.00 73.94 108 LYS A N 1
ATOM 864 C CA . LYS A 1 108 ? -6.191 -6.286 -2.406 1.00 73.94 108 LYS A CA 1
ATOM 865 C C . LYS A 1 108 ? -7.400 -7.214 -2.213 1.00 73.94 108 LYS A C 1
ATOM 867 O O . LYS A 1 108 ? -8.492 -6.945 -2.703 1.00 73.94 108 LYS A O 1
ATOM 872 N N . GLN A 1 109 ? -7.229 -8.293 -1.462 1.00 78.75 109 GLN A N 1
ATOM 873 C CA . GLN A 1 109 ? -8.274 -9.280 -1.180 1.00 78.75 109 GLN A CA 1
ATOM 874 C C . GLN A 1 109 ? -9.048 -8.975 0.111 1.00 78.75 109 GLN A C 1
ATOM 876 O O . GLN A 1 109 ? -10.043 -9.633 0.402 1.00 78.75 109 GLN A O 1
ATOM 881 N N . ASN A 1 110 ? -8.619 -7.986 0.908 1.00 86.50 110 ASN A N 1
ATOM 882 C CA . ASN A 1 110 ? -9.241 -7.715 2.210 1.00 86.50 110 ASN A CA 1
ATOM 883 C C . ASN A 1 110 ? -10.585 -6.961 2.110 1.00 86.50 110 ASN A C 1
ATOM 885 O O . ASN A 1 110 ? -11.431 -7.094 2.996 1.00 86.50 110 ASN A O 1
ATOM 889 N N . LYS A 1 111 ? -10.816 -6.223 1.011 1.00 88.56 111 LYS A N 1
ATOM 890 C CA . LYS A 1 111 ? -12.015 -5.392 0.799 1.00 88.56 111 LYS A CA 1
ATOM 891 C C . LYS A 1 111 ? -13.323 -6.179 0.953 1.00 88.56 111 LYS A C 1
ATOM 893 O O . LYS A 1 111 ? -14.220 -5.734 1.661 1.00 88.56 111 LYS A O 1
ATOM 898 N N . SER A 1 112 ? -13.451 -7.339 0.305 1.00 86.75 112 SER A N 1
ATOM 899 C CA . SER A 1 112 ? -14.701 -8.123 0.284 1.00 86.75 112 SER A CA 1
ATOM 900 C C . SER A 1 112 ? -15.100 -8.647 1.668 1.00 86.75 112 SER A C 1
ATOM 902 O O . SER A 1 112 ? -16.284 -8.673 2.011 1.00 86.75 112 SER A O 1
ATOM 904 N N . ARG A 1 113 ? -14.110 -9.012 2.487 1.00 90.25 113 ARG A N 1
ATOM 905 C CA . ARG A 1 113 ? -14.302 -9.477 3.867 1.00 90.25 113 ARG A CA 1
ATOM 906 C C . ARG A 1 113 ? -14.839 -8.359 4.743 1.00 90.25 113 ARG A C 1
ATOM 908 O O . ARG A 1 113 ? -15.873 -8.515 5.386 1.00 90.25 113 ARG A O 1
ATOM 915 N N . ILE A 1 114 ? -14.168 -7.206 4.702 1.00 93.19 114 ILE A N 1
ATOM 916 C CA . ILE A 1 114 ? -14.589 -6.013 5.439 1.00 93.19 114 ILE A CA 1
ATOM 917 C C . ILE A 1 114 ? -15.986 -5.586 4.985 1.00 93.19 114 ILE A C 1
ATOM 919 O O . ILE A 1 114 ? -16.850 -5.362 5.826 1.00 93.19 114 ILE A O 1
ATOM 923 N N . LEU A 1 115 ? -16.254 -5.559 3.676 1.00 92.56 115 LEU A N 1
ATOM 924 C CA . LEU A 1 115 ? -17.575 -5.229 3.136 1.00 92.56 115 LEU A CA 1
ATOM 925 C C . LEU A 1 115 ? -18.673 -6.157 3.674 1.00 92.56 115 LEU A C 1
ATOM 927 O O . LEU A 1 115 ? -19.764 -5.695 3.997 1.00 92.56 115 LEU A O 1
ATOM 931 N N . THR A 1 116 ? -18.391 -7.454 3.802 1.00 92.00 116 THR A N 1
ATOM 932 C CA . THR A 1 116 ? -19.345 -8.435 4.343 1.00 92.00 116 THR A CA 1
ATOM 933 C C . THR A 1 116 ? -19.695 -8.132 5.798 1.00 92.00 116 THR A C 1
ATOM 935 O O . THR A 1 116 ? -20.870 -8.131 6.160 1.00 92.00 116 THR A O 1
ATOM 938 N N . VAL A 1 117 ? -18.696 -7.816 6.623 1.00 93.12 117 VAL A N 1
ATOM 939 C CA . VAL A 1 117 ? -18.888 -7.424 8.028 1.00 93.12 117 VAL A CA 1
ATOM 940 C C . VAL A 1 117 ? -19.657 -6.106 8.128 1.00 93.12 117 VAL A C 1
ATOM 942 O O . VAL A 1 117 ? -20.649 -6.017 8.849 1.00 93.12 117 VAL A O 1
ATOM 945 N N . LEU A 1 118 ? -19.237 -5.093 7.366 1.00 92.56 118 LEU A N 1
ATOM 946 C CA . LEU A 1 118 ? -19.877 -3.781 7.355 1.00 92.56 118 LEU A CA 1
ATOM 947 C C . LEU A 1 118 ? -21.347 -3.887 6.943 1.00 92.56 118 LEU A C 1
ATOM 949 O O . LEU A 1 118 ? -22.195 -3.317 7.617 1.00 92.56 118 LEU A O 1
ATOM 953 N N . ARG A 1 119 ? -21.686 -4.666 5.908 1.00 91.50 119 ARG A N 1
ATOM 954 C CA . ARG A 1 119 ? -23.086 -4.875 5.496 1.00 91.50 119 ARG A CA 1
ATOM 955 C C . ARG A 1 119 ? -23.943 -5.464 6.607 1.00 91.50 119 ARG A C 1
ATOM 957 O O . ARG A 1 119 ? -25.071 -5.022 6.782 1.00 91.50 119 ARG A O 1
ATOM 964 N N . GLN A 1 120 ? -23.424 -6.428 7.365 1.00 90.81 120 GLN A N 1
ATOM 965 C CA . GLN A 1 120 ? -24.170 -7.016 8.481 1.00 90.81 120 GLN A CA 1
ATOM 966 C C . GLN A 1 120 ? -24.492 -5.967 9.559 1.00 90.81 120 GLN A C 1
ATOM 968 O O . GLN A 1 120 ? -25.620 -5.901 10.033 1.00 90.81 120 GLN A O 1
ATOM 973 N N . ILE A 1 121 ? -23.537 -5.092 9.881 1.00 88.88 121 ILE A N 1
ATOM 974 C CA . ILE A 1 121 ? -23.686 -4.066 10.927 1.00 88.88 121 ILE A CA 1
ATOM 975 C C . ILE A 1 121 ? -24.551 -2.894 10.443 1.00 88.88 121 ILE A C 1
ATOM 977 O O . ILE A 1 121 ? -25.445 -2.421 11.147 1.00 88.88 121 ILE A O 1
ATOM 981 N N . PHE A 1 122 ? -24.335 -2.429 9.213 1.00 88.50 122 PHE A N 1
ATOM 982 C CA . PHE A 1 122 ? -25.109 -1.338 8.618 1.00 88.50 122 PHE A CA 1
ATOM 983 C C . PHE A 1 122 ? -26.554 -1.737 8.294 1.00 88.50 122 PHE A C 1
ATOM 985 O O . PHE A 1 122 ? -27.398 -0.851 8.215 1.00 88.50 122 PHE A O 1
ATOM 992 N N . ASN A 1 123 ? -26.861 -3.033 8.186 1.00 87.19 123 ASN A N 1
ATOM 993 C CA . ASN A 1 123 ? -28.227 -3.525 7.981 1.00 87.19 123 ASN A CA 1
ATOM 994 C C . ASN A 1 123 ? -28.940 -3.948 9.276 1.00 87.19 123 ASN A C 1
ATOM 996 O O . ASN A 1 123 ? -30.122 -4.275 9.219 1.00 87.19 123 ASN A O 1
ATOM 1000 N N . ASP A 1 124 ? -28.270 -3.947 10.435 1.00 84.00 124 ASP A N 1
ATOM 1001 C CA . ASP A 1 124 ? -28.930 -4.279 11.703 1.00 84.00 124 ASP A CA 1
ATOM 1002 C C . ASP A 1 124 ? -29.960 -3.205 12.085 1.00 84.00 124 ASP A C 1
ATOM 1004 O O . ASP A 1 124 ? -29.596 -2.063 12.362 1.00 84.00 124 ASP A O 1
ATOM 1008 N N . SER A 1 125 ? -31.238 -3.571 12.149 1.00 79.19 125 SER A N 1
ATOM 1009 C CA . SER A 1 125 ? -32.325 -2.665 12.525 1.00 79.19 125 SER A CA 1
ATOM 1010 C C . SER A 1 125 ? -32.267 -2.174 13.975 1.00 79.19 125 SER A C 1
ATOM 1012 O O . SER A 1 125 ? -33.025 -1.281 14.321 1.00 79.19 125 SER A O 1
ATOM 1014 N N . LEU A 1 126 ? -31.431 -2.767 14.836 1.00 83.00 126 LEU A N 1
ATOM 1015 C CA . LEU A 1 126 ? -31.270 -2.348 16.236 1.00 83.00 126 LEU A CA 1
ATOM 1016 C C . LEU A 1 126 ? -30.189 -1.278 16.435 1.00 83.00 126 LEU A C 1
ATOM 1018 O O . LEU A 1 126 ? -30.008 -0.789 17.549 1.00 83.00 126 LEU A O 1
ATOM 1022 N N . ILE A 1 127 ? -29.435 -0.947 15.386 1.00 84.19 127 ILE A N 1
ATOM 1023 C CA . ILE A 1 127 ? -28.410 0.095 15.427 1.00 84.19 127 ILE A CA 1
ATOM 1024 C C . ILE A 1 127 ? -28.937 1.298 14.652 1.00 84.19 127 ILE A C 1
ATOM 1026 O O . ILE A 1 127 ? -28.892 1.302 13.424 1.00 84.19 127 ILE A O 1
ATOM 1030 N N . ASP A 1 128 ? -29.359 2.334 15.369 1.00 86.56 128 ASP A N 1
ATOM 1031 C CA . ASP A 1 128 ? -29.906 3.551 14.756 1.00 86.56 128 ASP A CA 1
ATOM 1032 C C . ASP A 1 128 ? -28.834 4.606 14.458 1.00 86.56 128 ASP A C 1
ATOM 1034 O O . ASP A 1 128 ? -29.026 5.481 13.616 1.00 86.56 128 ASP A O 1
ATOM 1038 N N . THR A 1 129 ? -27.694 4.543 15.156 1.00 89.50 129 THR A N 1
ATOM 1039 C CA . THR A 1 129 ? -26.614 5.535 15.061 1.00 89.50 129 THR A CA 1
ATOM 1040 C C . THR A 1 129 ? -25.259 4.868 14.870 1.00 89.50 129 THR A C 1
ATOM 1042 O O . THR A 1 129 ? -24.924 3.905 15.558 1.00 89.50 129 THR A O 1
ATOM 1045 N N . ILE A 1 130 ? -24.461 5.413 13.953 1.00 90.94 130 ILE A N 1
ATOM 1046 C CA . ILE A 1 130 ? -23.078 5.004 13.699 1.00 90.94 130 ILE A CA 1
ATOM 1047 C C . ILE A 1 130 ? -22.171 6.211 13.925 1.00 90.94 130 ILE A C 1
ATOM 1049 O O . ILE A 1 130 ? -22.389 7.273 13.342 1.00 90.94 130 ILE A O 1
ATOM 1053 N N . LEU A 1 131 ? -21.143 6.036 14.754 1.00 91.94 131 LEU A N 1
ATOM 1054 C CA . LEU A 1 131 ? -20.154 7.063 15.065 1.00 91.94 131 LEU A CA 1
ATOM 1055 C C . LEU A 1 131 ? -18.783 6.676 14.503 1.00 91.94 131 LEU A C 1
ATOM 1057 O O . LEU A 1 131 ? -18.234 5.637 14.860 1.00 91.94 131 LEU A O 1
ATOM 1061 N N . PHE A 1 132 ? -18.208 7.547 13.678 1.00 91.31 132 PHE A N 1
ATOM 1062 C CA . PHE A 1 132 ? -16.799 7.500 13.291 1.00 91.31 132 PHE A CA 1
ATOM 1063 C C . PHE A 1 132 ? -16.032 8.540 14.106 1.00 91.31 132 PHE A C 1
ATOM 1065 O O . PHE A 1 132 ? -16.283 9.736 13.961 1.00 91.31 132 PHE A O 1
ATOM 1072 N N . ALA A 1 133 ? -15.099 8.099 14.947 1.00 89.12 133 ALA A N 1
ATOM 1073 C CA . ALA A 1 133 ? -14.286 8.971 15.792 1.00 89.12 133 ALA A CA 1
ATOM 1074 C C . ALA A 1 133 ? -12.818 8.532 15.766 1.00 89.12 133 ALA A C 1
ATOM 1076 O O . ALA A 1 133 ? -12.530 7.337 15.744 1.00 89.12 133 ALA A O 1
ATOM 1077 N N . GLY A 1 134 ? -11.896 9.498 15.724 1.00 81.94 134 GLY A N 1
ATOM 1078 C CA . GLY A 1 134 ? -10.453 9.227 15.669 1.00 81.94 134 GLY A CA 1
ATOM 1079 C C . GLY A 1 134 ? -9.977 8.515 14.393 1.00 81.94 134 GLY A C 1
ATOM 1080 O O . GLY A 1 134 ? -8.858 8.012 14.360 1.00 81.94 134 GLY A O 1
ATOM 1081 N N . TYR A 1 135 ? -10.805 8.463 13.343 1.00 86.00 135 TYR A N 1
ATOM 1082 C CA . TYR A 1 135 ? -10.510 7.754 12.098 1.00 86.00 135 TYR A CA 1
ATOM 1083 C C . TYR A 1 135 ? -10.322 8.715 10.920 1.00 86.00 135 TYR A C 1
ATOM 1085 O O . TYR A 1 135 ? -11.177 9.553 10.636 1.00 86.00 135 TYR A O 1
ATOM 1093 N N . SER A 1 136 ? -9.202 8.578 10.210 1.00 80.06 136 SER A N 1
ATOM 1094 C CA . SER A 1 136 ? -8.796 9.462 9.108 1.00 80.06 136 SER A CA 1
ATOM 1095 C C . SER A 1 136 ? -9.295 9.025 7.724 1.00 80.06 136 SER A C 1
ATOM 1097 O O . SER A 1 136 ? -9.130 9.778 6.766 1.00 80.06 136 SER A O 1
ATOM 1099 N N . PHE A 1 137 ? -9.877 7.825 7.590 1.00 84.50 137 PHE A N 1
ATOM 1100 C CA . PHE A 1 137 ? -10.244 7.209 6.302 1.00 84.50 137 PHE A CA 1
ATOM 1101 C C . PHE A 1 137 ? -9.058 7.002 5.335 1.00 84.50 137 PHE A C 1
ATOM 1103 O O . PHE A 1 137 ? -9.243 6.941 4.114 1.00 84.50 137 PHE A O 1
ATOM 1110 N N . SER A 1 138 ? -7.835 6.868 5.862 1.00 78.94 138 SER A N 1
ATOM 1111 C CA . SER A 1 138 ? -6.610 6.685 5.065 1.00 78.94 138 SER A CA 1
ATOM 1112 C C . SER A 1 138 ? -6.389 5.260 4.538 1.00 78.94 138 SER A C 1
ATOM 1114 O O . SER A 1 138 ? -5.433 5.022 3.801 1.00 78.94 138 SER A O 1
ATOM 1116 N N . ASP A 1 139 ? -7.257 4.306 4.878 1.00 85.44 139 ASP A N 1
ATOM 1117 C CA . ASP A 1 139 ? -7.175 2.913 4.420 1.00 85.44 139 ASP A CA 1
ATOM 1118 C C . ASP A 1 139 ? -7.703 2.762 2.987 1.00 85.44 139 ASP A C 1
ATOM 1120 O O . ASP A 1 139 ? -8.756 2.180 2.715 1.00 85.44 139 ASP A O 1
ATOM 1124 N N . HIS A 1 140 ? -6.962 3.332 2.037 1.00 78.38 140 HIS A N 1
ATOM 1125 C CA . HIS A 1 140 ? -7.357 3.424 0.630 1.00 78.38 140 HIS A CA 1
ATOM 1126 C C . HIS A 1 140 ? -7.436 2.075 -0.097 1.00 78.38 140 HIS A C 1
ATOM 1128 O O . HIS A 1 140 ? -7.971 2.017 -1.201 1.00 78.38 140 HIS A O 1
ATOM 1134 N N . PHE A 1 141 ? -6.911 0.999 0.492 1.00 76.69 141 PHE A N 1
ATOM 1135 C CA . PHE A 1 141 ? -6.840 -0.312 -0.154 1.00 76.69 141 PHE A CA 1
ATOM 1136 C C . PHE A 1 141 ? -7.935 -1.284 0.285 1.00 76.69 141 PHE A C 1
ATOM 1138 O O . PHE A 1 141 ? -8.205 -2.239 -0.445 1.00 76.69 141 PHE A O 1
ATOM 1145 N N . ASP A 1 142 ? -8.571 -1.075 1.440 1.00 87.06 142 ASP A N 1
ATOM 1146 C CA . ASP A 1 142 ? -9.523 -2.042 1.983 1.00 87.06 142 ASP A CA 1
ATOM 1147 C C . ASP A 1 142 ? -10.753 -1.410 2.655 1.00 87.06 142 ASP A C 1
ATOM 1149 O O . ASP A 1 142 ? -11.849 -1.550 2.112 1.00 87.06 142 ASP A O 1
ATOM 1153 N N . ILE A 1 143 ? -10.613 -0.696 3.776 1.00 90.69 143 ILE A N 1
ATOM 1154 C CA . ILE A 1 143 ? -11.756 -0.215 4.570 1.00 90.69 143 ILE A CA 1
ATOM 1155 C C . ILE A 1 143 ? -12.492 0.913 3.856 1.00 90.69 143 ILE A C 1
ATOM 1157 O O . ILE A 1 143 ? -13.708 0.828 3.686 1.00 90.69 143 ILE A O 1
ATOM 1161 N N . THR A 1 144 ? -11.785 1.947 3.392 1.00 89.19 144 THR A N 1
ATOM 1162 C CA . THR A 1 144 ? -12.423 3.081 2.707 1.00 89.19 144 THR A CA 1
ATOM 1163 C C . THR A 1 144 ? -13.148 2.628 1.429 1.00 89.19 144 THR A C 1
ATOM 1165 O O . THR A 1 144 ? -14.323 2.962 1.275 1.00 89.19 144 THR A O 1
ATOM 1168 N N . PRO A 1 145 ? -12.550 1.800 0.546 1.00 84.12 145 PRO A N 1
ATOM 1169 C CA . PRO A 1 145 ? -13.278 1.208 -0.577 1.00 84.12 145 PRO A CA 1
ATOM 1170 C C . PRO A 1 145 ? -14.444 0.291 -0.182 1.00 84.12 145 PRO A C 1
ATOM 1172 O O . PRO A 1 145 ? -15.379 0.134 -0.958 1.00 84.12 145 PRO A O 1
ATOM 1175 N N . ALA A 1 146 ? -14.395 -0.382 0.970 1.00 90.62 146 ALA A N 1
ATOM 1176 C CA . ALA A 1 146 ? -15.520 -1.192 1.437 1.00 90.62 146 ALA A CA 1
ATOM 1177 C C . ALA A 1 146 ? -16.676 -0.309 1.929 1.00 90.62 146 ALA A C 1
ATOM 1179 O O . ALA A 1 146 ? -17.830 -0.583 1.616 1.00 90.62 146 ALA A O 1
ATOM 1180 N N . LEU A 1 147 ? -16.377 0.781 2.640 1.00 90.25 147 LEU A N 1
ATOM 1181 C CA . LEU A 1 147 ? -17.375 1.757 3.080 1.00 90.25 147 LEU A CA 1
ATOM 1182 C C . LEU A 1 147 ? -18.098 2.419 1.897 1.00 90.25 147 LEU A C 1
ATOM 1184 O O . LEU A 1 147 ? -19.306 2.613 1.979 1.00 90.25 147 LEU A O 1
ATOM 1188 N N . SER A 1 148 ? -17.403 2.695 0.784 1.00 86.75 148 SER A N 1
ATOM 1189 C CA . SER A 1 148 ? -18.032 3.270 -0.419 1.00 86.75 148 SER A CA 1
ATOM 1190 C C . SER A 1 148 ? -19.034 2.340 -1.106 1.00 86.75 148 SER A C 1
ATOM 1192 O O . SER A 1 148 ? -19.853 2.806 -1.892 1.00 86.75 148 SER A O 1
ATOM 1194 N N . ASP A 1 149 ? -18.950 1.033 -0.843 1.00 89.12 149 ASP A N 1
ATOM 1195 C CA . ASP A 1 149 ? -19.820 0.009 -1.433 1.00 89.12 149 ASP A CA 1
ATOM 1196 C C . ASP A 1 149 ? -21.034 -0.318 -0.539 1.00 89.12 149 ASP A C 1
ATOM 1198 O O . ASP A 1 149 ? -21.841 -1.202 -0.867 1.00 89.12 149 ASP A O 1
ATOM 1202 N N . ILE A 1 150 ? -21.157 0.350 0.612 1.00 88.56 150 ILE A N 1
ATOM 1203 C CA . ILE A 1 150 ? -22.335 0.256 1.472 1.00 88.56 150 ILE A CA 1
ATOM 1204 C C . ILE A 1 150 ? -23.465 1.069 0.841 1.00 88.56 150 ILE A C 1
ATOM 1206 O O . ILE A 1 150 ? -23.309 2.244 0.524 1.00 88.56 150 ILE A O 1
ATOM 1210 N N . GLN A 1 151 ? -24.608 0.412 0.638 1.00 79.88 151 GLN A N 1
ATOM 1211 C CA . GLN A 1 151 ? -25.800 1.040 0.074 1.00 79.88 151 GLN A CA 1
ATOM 1212 C C . GLN A 1 151 ? -26.421 2.048 1.050 1.00 79.88 151 GLN A C 1
ATOM 1214 O O . GLN A 1 151 ? -26.125 2.038 2.245 1.00 79.88 151 GLN A O 1
ATOM 1219 N N . ALA A 1 152 ? -27.314 2.885 0.517 1.00 73.25 152 ALA A N 1
ATOM 1220 C CA . ALA A 1 152 ? -28.116 3.832 1.281 1.00 73.25 152 ALA A CA 1
ATOM 1221 C C . ALA A 1 152 ? -28.689 3.203 2.562 1.00 73.25 152 ALA A C 1
ATOM 1223 O O . ALA A 1 152 ? -29.284 2.125 2.525 1.00 73.25 152 ALA A O 1
ATOM 1224 N N . SER A 1 153 ? -28.526 3.902 3.683 1.00 77.25 153 SER A N 1
ATOM 1225 C CA . SER A 1 153 ? -29.036 3.498 4.991 1.00 77.25 153 SER A CA 1
ATOM 1226 C C . SER A 1 153 ? -29.870 4.626 5.597 1.00 77.25 153 SER A C 1
ATOM 1228 O O . SER A 1 153 ? -29.561 5.807 5.420 1.00 77.25 153 SER A O 1
ATOM 1230 N N . GLU A 1 154 ? -30.923 4.256 6.329 1.00 82.44 154 GLU A N 1
ATOM 1231 C CA . GLU A 1 154 ? -31.743 5.183 7.128 1.00 82.44 154 GLU A CA 1
ATOM 1232 C C . GLU A 1 154 ? -31.041 5.617 8.425 1.00 82.44 154 GLU A C 1
ATOM 1234 O O . GLU A 1 154 ? -31.542 6.480 9.139 1.00 82.44 154 GLU A O 1
ATOM 1239 N N . LYS A 1 155 ? -29.903 4.997 8.755 1.00 83.38 155 LYS A N 1
ATOM 1240 C CA . LYS A 1 155 ? -29.189 5.219 10.013 1.00 83.38 155 LYS A CA 1
ATOM 1241 C C . LYS A 1 155 ? -28.595 6.619 10.091 1.00 83.38 155 LYS A C 1
ATOM 1243 O O . LYS A 1 155 ? -28.064 7.133 9.104 1.00 83.38 155 LYS A O 1
ATOM 1248 N N . LEU A 1 156 ? -28.589 7.180 11.300 1.00 84.12 156 LEU A N 1
ATOM 1249 C CA . LEU A 1 156 ? -27.877 8.415 11.594 1.00 84.12 156 LEU A CA 1
ATOM 1250 C C . LEU A 1 156 ? -26.372 8.151 11.586 1.00 84.12 156 LEU A C 1
ATOM 1252 O O . LEU A 1 156 ? -25.841 7.426 12.430 1.00 84.12 156 LEU A O 1
ATOM 1256 N N . LEU A 1 157 ? -25.668 8.795 10.664 1.00 86.56 157 LEU A N 1
ATOM 1257 C CA . LEU A 1 157 ? -24.221 8.741 10.585 1.00 86.56 157 LEU A CA 1
ATOM 1258 C C . LEU A 1 157 ? -23.608 10.002 11.200 1.00 86.56 157 LEU A C 1
ATOM 1260 O O . LEU A 1 157 ? -23.858 11.110 10.737 1.00 86.56 157 LEU A O 1
ATOM 1264 N N . THR A 1 158 ? -22.770 9.848 12.222 1.00 86.56 158 THR A N 1
ATOM 1265 C CA . THR A 1 158 ? -21.987 10.951 12.797 1.00 86.56 158 THR A CA 1
ATOM 1266 C C . THR A 1 158 ? -20.501 10.704 12.571 1.00 86.56 158 THR A C 1
ATOM 1268 O O . THR A 1 158 ? -19.985 9.637 12.891 1.00 86.56 158 THR A O 1
ATOM 1271 N N . ILE A 1 159 ? -19.802 11.691 12.018 1.00 85.75 159 ILE A N 1
ATOM 1272 C CA . ILE A 1 159 ? -18.371 11.625 11.721 1.00 85.75 159 ILE A CA 1
ATOM 1273 C C . ILE A 1 159 ? -17.679 12.771 12.447 1.00 85.75 159 ILE A C 1
ATOM 1275 O O . ILE A 1 159 ? -17.969 13.937 12.191 1.00 85.75 159 ILE A O 1
ATOM 1279 N N . ILE A 1 160 ? -16.735 12.442 13.320 1.00 82.75 160 ILE A N 1
ATOM 1280 C CA . ILE A 1 160 ? -15.885 13.415 14.001 1.00 82.75 160 ILE A CA 1
ATOM 1281 C C . ILE A 1 160 ? -14.576 13.528 13.225 1.00 82.75 160 ILE A C 1
ATOM 1283 O O . ILE A 1 160 ? -13.767 12.599 13.196 1.00 82.75 160 ILE A O 1
ATOM 1287 N N . LYS A 1 161 ? -14.381 14.671 12.571 1.00 79.44 161 LYS A N 1
ATOM 1288 C CA . LYS A 1 161 ? -13.174 15.020 11.829 1.00 79.44 161 LYS A CA 1
ATOM 1289 C C . LYS A 1 161 ? -12.264 15.875 12.695 1.00 79.44 161 LYS A C 1
ATOM 1291 O O . LYS A 1 161 ? -12.700 16.844 13.311 1.00 79.44 161 LYS A O 1
ATOM 1296 N N . TYR A 1 162 ? -10.982 15.526 12.682 1.00 74.50 162 TYR A N 1
ATOM 1297 C CA . TYR A 1 162 ? -9.973 16.283 13.401 1.00 74.50 162 TYR A CA 1
ATOM 1298 C C . TYR A 1 162 ? -9.813 17.691 12.818 1.00 74.50 162 TYR A C 1
ATOM 1300 O O . TYR A 1 162 ? -9.585 17.855 11.616 1.00 74.50 162 TYR A O 1
ATOM 1308 N N . GLN A 1 163 ? -9.879 18.697 13.684 1.00 69.62 163 GLN A N 1
ATOM 1309 C CA . GLN A 1 163 ? -9.464 20.064 13.397 1.00 69.62 163 GLN A CA 1
ATOM 1310 C C . GLN A 1 163 ? -8.785 20.633 14.646 1.00 69.62 163 GLN A C 1
ATOM 1312 O O . GLN A 1 163 ? -9.316 20.487 15.742 1.00 69.62 163 GLN A O 1
ATOM 1317 N N . HIS A 1 164 ? -7.642 21.309 14.478 1.00 59.94 164 HIS A N 1
ATOM 1318 C CA . HIS A 1 164 ? -6.994 22.091 15.540 1.00 59.94 164 HIS A CA 1
ATOM 1319 C C . HIS A 1 164 ? -7.841 23.333 15.881 1.00 59.94 164 HIS A C 1
ATOM 1321 O O . HIS A 1 164 ? -7.493 24.455 15.520 1.00 59.94 164 HIS A O 1
ATOM 1327 N N . ALA A 1 165 ? -8.990 23.126 16.514 1.00 56.28 165 ALA A N 1
ATOM 1328 C CA . ALA A 1 165 ? -9.850 24.164 17.060 1.00 56.28 165 ALA A CA 1
ATOM 1329 C C . ALA A 1 165 ? -10.236 23.756 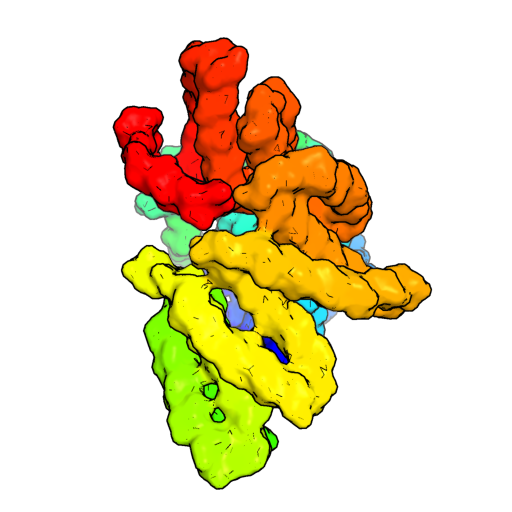18.487 1.00 56.28 165 ALA A C 1
ATOM 1331 O O . ALA A 1 165 ? -10.607 22.607 18.725 1.00 56.28 165 ALA A O 1
ATOM 1332 N N . GLU A 1 166 ? -10.118 24.690 19.435 1.00 51.06 166 GLU A N 1
ATOM 1333 C CA . GLU A 1 166 ? -10.364 24.456 20.868 1.00 51.06 166 GLU A CA 1
ATOM 1334 C C . GLU A 1 166 ? -11.848 24.178 21.179 1.00 51.06 166 GLU A C 1
ATOM 1336 O O . GLU A 1 166 ? -12.173 23.640 22.236 1.00 51.06 166 GLU A O 1
ATOM 1341 N N . THR A 1 167 ? -12.752 24.498 20.249 1.00 55.28 167 THR A N 1
ATOM 1342 C CA . THR A 1 167 ? -14.194 24.249 20.350 1.00 55.28 167 THR A CA 1
ATOM 1343 C C . THR A 1 167 ? -14.742 23.615 19.067 1.00 55.28 167 THR A C 1
ATOM 1345 O O . THR A 1 167 ? -14.211 23.871 17.985 1.00 55.28 167 THR A O 1
ATOM 1348 N N . PRO A 1 168 ? -15.799 22.775 19.143 1.00 54.62 168 PRO A N 1
ATOM 1349 C CA . PRO A 1 168 ? -16.494 22.306 17.952 1.00 54.62 168 PRO A CA 1
ATOM 1350 C C . PRO A 1 168 ? -17.186 23.493 17.281 1.00 54.62 168 PRO A C 1
ATOM 1352 O O . PRO A 1 168 ? -18.286 23.890 17.656 1.00 54.62 168 PRO A O 1
ATOM 1355 N N . ASP A 1 169 ? -16.517 24.085 16.298 1.00 52.41 169 ASP A N 1
ATOM 1356 C CA . ASP A 1 169 ? -16.944 25.368 15.743 1.00 52.41 169 ASP A CA 1
ATOM 1357 C C . ASP A 1 169 ? -18.155 25.232 14.811 1.00 52.41 169 ASP A C 1
ATOM 1359 O O . ASP A 1 169 ? -18.901 26.198 14.631 1.00 52.41 169 ASP A O 1
ATOM 1363 N N . LYS A 1 170 ? -18.374 24.055 14.196 1.00 60.25 170 LYS A N 1
ATOM 1364 C CA . LYS A 1 170 ? -19.477 23.819 13.246 1.00 60.25 170 LYS A CA 1
ATOM 1365 C C . LYS A 1 170 ? -19.925 22.357 13.199 1.00 60.25 170 LYS A C 1
ATOM 1367 O O . LYS A 1 170 ? -19.119 21.463 12.949 1.00 60.25 170 LYS A O 1
ATOM 1372 N N . ILE A 1 171 ? -21.237 22.144 13.321 1.00 63.38 171 ILE A N 1
ATOM 1373 C CA . ILE A 1 171 ? -21.905 20.949 12.792 1.00 63.38 171 ILE A CA 1
ATOM 1374 C C . ILE A 1 171 ? -22.186 21.229 11.320 1.00 63.38 171 ILE A C 1
ATOM 1376 O O . ILE A 1 171 ? -22.922 22.163 10.999 1.00 63.38 171 ILE A O 1
ATOM 1380 N N . ILE A 1 172 ? -21.590 20.448 10.426 1.00 65.69 172 ILE A N 1
ATOM 1381 C CA . ILE A 1 172 ? -21.864 20.547 8.996 1.00 65.69 172 ILE A CA 1
ATOM 1382 C C . ILE A 1 172 ? -22.688 19.327 8.589 1.00 65.69 172 ILE A C 1
ATOM 1384 O O . ILE A 1 172 ? -22.223 18.191 8.646 1.00 65.69 172 ILE A O 1
ATOM 1388 N N . THR A 1 173 ? -23.918 19.562 8.145 1.00 62.81 173 THR A N 1
ATOM 1389 C CA . THR A 1 173 ? -24.720 18.588 7.400 1.00 62.81 173 THR A CA 1
ATOM 1390 C C . THR A 1 173 ? -24.289 18.660 5.938 1.00 62.81 173 THR A C 1
ATOM 1392 O O . THR A 1 173 ? -24.770 19.500 5.178 1.00 62.81 173 THR A O 1
ATOM 1395 N N . ARG A 1 174 ? -23.313 17.837 5.537 1.00 58.94 174 ARG A N 1
ATOM 1396 C CA . ARG A 1 174 ? -22.867 17.744 4.137 1.00 58.94 174 ARG A CA 1
ATOM 1397 C C . ARG A 1 174 ? -23.130 16.348 3.574 1.00 58.94 174 ARG A C 1
ATOM 1399 O O . ARG A 1 174 ? -22.975 15.363 4.282 1.00 58.94 174 ARG A O 1
ATOM 1406 N N . VAL A 1 175 ? -23.490 16.295 2.287 1.00 52.16 175 VAL A N 1
ATOM 1407 C CA . VAL A 1 175 ? -23.877 15.079 1.534 1.00 52.16 175 VAL A CA 1
ATOM 1408 C C . VAL A 1 175 ? -22.861 14.742 0.421 1.00 52.16 175 VAL A C 1
ATOM 1410 O O . VAL A 1 175 ? -23.129 13.946 -0.470 1.00 52.16 175 VAL A O 1
ATOM 1413 N N . ASP A 1 176 ? -21.657 15.320 0.450 1.00 52.66 176 ASP A N 1
ATOM 1414 C CA . ASP A 1 176 ? -20.630 15.034 -0.562 1.00 52.66 176 ASP A CA 1
ATOM 1415 C C . ASP A 1 176 ? -19.580 14.066 -0.006 1.00 52.66 176 ASP A C 1
ATOM 1417 O O . ASP A 1 176 ? -18.882 14.396 0.953 1.00 52.66 176 ASP A O 1
ATOM 1421 N N . GLY A 1 177 ? -19.403 12.900 -0.636 1.00 71.06 177 GLY A N 1
ATOM 1422 C CA . GLY A 1 177 ? -18.275 12.004 -0.354 1.00 71.06 177 GLY A CA 1
ATOM 1423 C C . GLY A 1 177 ? -18.648 10.533 -0.170 1.00 71.06 177 GLY A C 1
ATOM 1424 O O . GLY A 1 177 ? -19.560 10.028 -0.821 1.00 71.06 177 GLY A O 1
ATOM 1425 N N . LEU A 1 178 ? -17.895 9.853 0.704 1.00 77.81 178 LEU A N 1
ATOM 1426 C CA . LEU A 1 178 ? -17.920 8.400 0.949 1.00 77.81 178 LEU A CA 1
ATOM 1427 C C . LEU A 1 178 ? -19.318 7.841 1.267 1.00 77.81 178 LEU A C 1
ATOM 1429 O O . LEU A 1 178 ? -19.594 6.689 0.962 1.00 77.81 178 LEU A O 1
ATOM 1433 N N . PHE A 1 179 ? -20.193 8.673 1.835 1.00 83.62 179 PHE A N 1
ATOM 1434 C CA . PHE A 1 179 ? -21.519 8.297 2.324 1.00 83.62 179 PHE A CA 1
ATOM 1435 C C . PHE A 1 179 ? -22.653 9.058 1.629 1.00 83.62 179 PHE A C 1
ATOM 1437 O O . PHE A 1 179 ? -23.713 9.232 2.210 1.00 83.62 179 PHE A O 1
ATOM 1444 N N . LYS A 1 180 ? -22.456 9.525 0.390 1.00 79.00 180 LYS A N 1
ATOM 1445 C CA . LYS A 1 180 ? -23.436 10.338 -0.366 1.00 79.00 180 LYS A CA 1
ATOM 1446 C C . LYS A 1 180 ? -24.876 9.787 -0.396 1.00 79.00 180 LYS A C 1
ATOM 1448 O O . LYS A 1 180 ? -25.812 10.556 -0.570 1.00 79.00 180 LYS A O 1
ATOM 1453 N N . ASP A 1 181 ? -25.040 8.472 -0.247 1.00 80.12 181 ASP A N 1
ATOM 1454 C CA . ASP A 1 181 ? -26.331 7.784 -0.324 1.00 80.12 181 ASP A CA 1
ATOM 1455 C C . ASP A 1 181 ? -27.008 7.631 1.059 1.00 80.12 181 ASP A C 1
ATOM 1457 O O . ASP A 1 181 ? -28.103 7.080 1.159 1.00 80.12 181 ASP A O 1
ATOM 1461 N N . PHE A 1 182 ? -26.385 8.112 2.142 1.00 81.94 182 PHE A N 1
ATOM 1462 C CA . PHE A 1 182 ? -26.956 8.103 3.493 1.00 81.94 182 PHE A CA 1
ATOM 1463 C C . PHE A 1 182 ? -27.885 9.298 3.697 1.00 81.94 182 PHE A C 1
ATOM 1465 O O . PHE A 1 182 ? -27.571 10.422 3.305 1.00 81.94 182 PHE A O 1
ATOM 1472 N N . LYS A 1 183 ? -29.028 9.060 4.348 1.00 79.19 183 LYS A N 1
ATOM 1473 C CA . LYS A 1 183 ? -30.059 10.093 4.518 1.00 79.19 183 LYS A CA 1
ATOM 1474 C C . LYS A 1 183 ? -29.700 11.172 5.530 1.00 79.19 183 LYS A C 1
ATOM 1476 O O . LYS A 1 183 ? -30.064 12.327 5.325 1.00 79.19 183 LYS A O 1
ATOM 1481 N N . GLU A 1 184 ? -29.007 10.813 6.608 1.00 84.38 184 GLU A N 1
ATOM 1482 C CA . GLU A 1 184 ? -28.647 11.754 7.667 1.00 84.38 184 GLU A CA 1
ATOM 1483 C C . GLU A 1 184 ? -27.176 11.596 8.059 1.00 84.38 184 GLU A C 1
ATOM 1485 O O . GLU A 1 184 ? -26.771 10.585 8.632 1.00 84.38 184 GLU A O 1
ATOM 1490 N N . ILE A 1 185 ? -26.375 12.620 7.747 1.00 85.31 185 ILE A N 1
ATOM 1491 C CA . ILE A 1 185 ? -24.942 12.674 8.053 1.00 85.31 185 ILE A CA 1
ATOM 1492 C C . ILE A 1 185 ? -24.644 13.952 8.830 1.00 85.31 185 ILE A C 1
ATOM 1494 O O . ILE A 1 185 ? -24.972 15.054 8.383 1.00 85.31 185 ILE A O 1
ATOM 1498 N N . LYS A 1 186 ? -23.981 13.810 9.976 1.00 86.19 186 LYS A N 1
ATOM 1499 C CA . LYS A 1 186 ? -23.486 14.914 10.800 1.00 86.19 186 LYS A CA 1
ATOM 1500 C C . LYS A 1 186 ? -21.969 14.861 10.847 1.00 86.19 186 LYS A C 1
ATOM 1502 O O . LYS A 1 186 ? -21.401 13.941 11.427 1.00 86.19 186 LYS A O 1
ATOM 1507 N N . GLU A 1 187 ? -21.314 15.852 10.255 1.00 84.62 187 GLU A N 1
ATOM 1508 C CA . GLU A 1 187 ? -19.869 16.019 10.386 1.00 84.62 187 GLU A CA 1
ATOM 1509 C C . GLU A 1 187 ? -19.562 17.053 11.474 1.00 84.62 187 GLU A C 1
ATOM 1511 O O . GLU A 1 187 ? -20.049 18.186 11.432 1.00 84.62 187 GLU A O 1
ATOM 1516 N N . LEU A 1 188 ? -18.760 16.648 12.455 1.00 82.88 188 LEU A N 1
ATOM 1517 C CA . LEU A 1 188 ? -18.297 17.473 13.565 1.00 82.88 188 LEU A CA 1
ATOM 1518 C C . LEU A 1 188 ? -16.804 17.720 13.394 1.00 82.88 188 LEU A C 1
ATOM 1520 O O . LEU A 1 188 ? -16.043 16.770 13.246 1.00 82.88 188 LEU A O 1
ATOM 1524 N N . TYR A 1 189 ? -16.390 18.982 13.421 1.00 81.19 189 TYR A N 1
ATOM 1525 C CA . TYR A 1 189 ? -14.985 19.359 13.315 1.00 81.19 189 TYR A CA 1
ATOM 1526 C C . TYR A 1 189 ? -14.478 19.833 14.671 1.00 81.19 189 TYR A C 1
ATOM 1528 O O . TYR A 1 189 ? -14.891 20.892 15.145 1.00 81.19 189 TYR A O 1
ATOM 1536 N N . CYS A 1 190 ? -13.619 19.042 15.306 1.00 81.12 190 CYS A N 1
ATOM 1537 C CA . CYS A 1 190 ? -13.061 19.357 16.618 1.00 81.12 190 CYS A CA 1
ATOM 1538 C C . CYS A 1 190 ? -11.781 18.570 16.901 1.00 81.12 190 CYS A C 1
ATOM 1540 O O . CYS A 1 190 ? -11.440 17.613 16.198 1.00 81.12 190 CYS A O 1
ATOM 1542 N N . ASP A 1 191 ? -11.086 18.964 17.964 1.00 83.56 191 ASP A N 1
ATOM 1543 C CA . ASP A 1 191 ? -10.067 18.128 18.578 1.00 83.56 191 ASP A CA 1
ATOM 1544 C C . ASP A 1 191 ? -10.752 16.994 19.362 1.00 83.56 191 ASP A C 1
ATOM 1546 O O . ASP A 1 191 ? -11.357 17.208 20.416 1.00 83.56 191 ASP A O 1
ATOM 1550 N N . TRP A 1 192 ? -10.697 15.781 18.809 1.00 86.94 192 TRP A N 1
ATOM 1551 C CA . TRP A 1 192 ? -11.309 14.599 19.415 1.00 86.94 192 TRP A CA 1
ATOM 1552 C C . TRP A 1 192 ? -10.744 14.304 20.807 1.00 86.94 192 TRP A C 1
ATOM 1554 O O . TRP A 1 192 ? -11.513 13.967 21.706 1.00 86.94 192 TRP A O 1
ATOM 1564 N N . ASP A 1 193 ? -9.439 14.493 21.017 1.00 86.69 193 ASP A N 1
ATOM 1565 C CA . ASP A 1 193 ? -8.820 14.225 22.314 1.00 86.69 193 ASP A CA 1
ATOM 1566 C C . ASP A 1 193 ? -9.308 15.234 23.363 1.00 86.69 193 ASP A C 1
ATOM 1568 O O . ASP A 1 193 ? -9.576 14.859 24.506 1.00 86.69 193 ASP A O 1
ATOM 1572 N N . ALA A 1 194 ? -9.521 16.497 22.972 1.00 86.19 194 ALA A N 1
ATOM 1573 C CA . ALA A 1 194 ? -10.129 17.497 23.849 1.00 86.19 194 ALA A CA 1
ATOM 1574 C C . ALA A 1 194 ? -11.581 17.138 24.212 1.00 86.19 194 ALA A C 1
ATOM 1576 O O . ALA A 1 194 ? -11.960 17.220 25.382 1.00 86.19 194 ALA A O 1
ATOM 1577 N N . VAL A 1 195 ? -12.380 16.684 23.236 1.00 87.31 195 VAL A N 1
ATOM 1578 C CA . VAL A 1 195 ? -13.760 16.222 23.476 1.00 87.31 195 VAL A CA 1
ATOM 1579 C C . VAL A 1 195 ? -13.780 15.046 24.447 1.00 87.31 195 VAL A C 1
ATOM 1581 O O . VAL A 1 195 ? -14.540 15.063 25.416 1.00 87.31 195 VAL A O 1
ATOM 1584 N N . VAL A 1 196 ? -12.925 14.046 24.234 1.00 90.62 196 VAL A N 1
ATOM 1585 C CA . VAL A 1 196 ? -12.817 12.889 25.129 1.00 90.62 196 VAL A CA 1
ATOM 1586 C C . VAL A 1 196 ? -12.394 13.316 26.527 1.00 90.62 196 VAL A C 1
ATOM 1588 O O . VAL A 1 196 ? -13.014 12.885 27.496 1.00 90.62 196 VAL A O 1
ATOM 1591 N N . ALA A 1 197 ? -11.405 14.201 26.656 1.00 90.44 197 ALA A N 1
ATOM 1592 C CA . ALA A 1 197 ? -10.981 14.718 27.952 1.00 90.44 197 ALA A CA 1
ATOM 1593 C C . ALA A 1 197 ? -12.127 15.440 28.685 1.00 90.44 197 ALA A C 1
ATOM 1595 O O . ALA A 1 197 ? -12.309 15.236 29.888 1.00 90.44 197 ALA A O 1
ATOM 1596 N N . SER A 1 198 ? -12.929 16.243 27.974 1.00 90.94 198 SER A N 1
ATOM 1597 C CA . SER A 1 198 ? -14.113 16.900 28.539 1.00 90.94 198 SER A CA 1
ATOM 1598 C C . SER A 1 198 ? -15.171 15.900 29.003 1.00 90.94 198 SER A C 1
ATOM 1600 O O . SER A 1 198 ? -15.662 16.036 30.120 1.00 90.94 198 SER A O 1
ATOM 1602 N N . ILE A 1 199 ? -15.485 14.878 28.200 1.00 92.06 199 ILE A N 1
ATOM 1603 C CA . ILE A 1 199 ? -16.455 13.836 28.572 1.00 92.06 199 ILE A CA 1
ATOM 1604 C C . ILE A 1 199 ? -15.945 13.044 29.781 1.00 92.06 199 ILE A C 1
ATOM 1606 O O . ILE A 1 199 ? -16.669 12.880 30.760 1.00 92.06 199 ILE A O 1
ATOM 1610 N N . CYS A 1 200 ? -14.686 12.603 29.764 1.00 93.56 200 CYS A N 1
ATOM 1611 C CA . CYS A 1 200 ? -14.088 11.883 30.885 1.00 93.56 200 CYS A CA 1
ATOM 1612 C C . CYS A 1 200 ? -14.123 12.708 32.176 1.00 93.56 200 CYS A C 1
ATOM 1614 O O . CYS A 1 200 ? -14.429 12.166 33.234 1.00 93.56 200 CYS A O 1
ATOM 1616 N N . LYS A 1 201 ? -13.867 14.019 32.098 1.00 93.00 201 LYS A N 1
ATOM 1617 C CA . LYS A 1 201 ? -13.966 14.919 33.251 1.00 93.00 201 LYS A CA 1
ATOM 1618 C C . LYS A 1 201 ? -15.406 15.062 33.750 1.00 93.00 201 LYS A C 1
ATOM 1620 O O . LYS A 1 201 ? -15.629 14.944 34.951 1.00 93.00 201 LYS A O 1
ATOM 1625 N N . GLU A 1 202 ? -16.356 15.309 32.851 1.00 95.62 202 GLU A N 1
ATOM 1626 C CA . GLU A 1 202 ? -17.773 15.515 33.186 1.00 95.62 202 GLU A CA 1
ATOM 1627 C C . GLU A 1 202 ? -18.373 14.285 33.876 1.00 95.62 202 GLU A C 1
ATOM 1629 O O . GLU A 1 202 ? -19.006 14.389 34.924 1.00 95.62 202 GLU A O 1
ATOM 1634 N N . PHE A 1 203 ? -18.100 13.097 33.336 1.00 95.25 203 PHE A N 1
ATOM 1635 C CA . PHE A 1 203 ? -18.615 11.835 33.867 1.00 95.25 203 PHE A CA 1
ATOM 1636 C C . PHE A 1 203 ? -17.694 11.188 34.908 1.00 95.25 203 PHE A C 1
ATOM 1638 O O . PHE A 1 203 ? -17.958 10.067 35.340 1.00 95.25 203 PHE A O 1
ATOM 1645 N N . SER A 1 204 ? -16.630 11.884 35.333 1.00 94.69 204 SER A N 1
ATOM 1646 C CA . SER A 1 204 ? -15.652 11.386 36.313 1.00 94.69 204 SER A CA 1
ATOM 1647 C C . SER A 1 204 ? -15.097 9.996 35.962 1.00 94.69 204 SER A C 1
ATOM 1649 O O . SER A 1 204 ? -14.949 9.129 36.823 1.00 94.69 204 SER A O 1
ATOM 1651 N N . ILE A 1 205 ? -14.810 9.771 34.679 1.00 93.88 205 ILE A N 1
ATOM 1652 C CA . ILE A 1 205 ? -14.213 8.534 34.176 1.00 93.88 205 ILE A CA 1
ATOM 1653 C C . ILE A 1 205 ? -12.744 8.516 34.611 1.00 93.88 205 ILE A C 1
ATOM 1655 O O . ILE A 1 205 ? -11.977 9.398 34.216 1.00 93.88 205 ILE A O 1
ATOM 1659 N N . ASP A 1 206 ? -12.352 7.519 35.412 1.00 87.69 206 ASP A N 1
ATOM 1660 C CA . ASP A 1 206 ? -10.972 7.332 35.888 1.00 87.69 206 ASP A CA 1
ATOM 1661 C C . ASP A 1 206 ? -10.054 6.880 34.745 1.00 87.69 206 ASP A C 1
ATOM 1663 O O . ASP A 1 206 ? -9.690 5.713 34.593 1.00 87.69 206 ASP A O 1
ATOM 1667 N N . ALA A 1 207 ? -9.727 7.827 33.873 1.00 82.00 207 ALA A N 1
ATOM 1668 C CA . ALA A 1 207 ? -8.874 7.596 32.734 1.00 82.00 207 ALA A CA 1
ATOM 1669 C C . ALA A 1 207 ? -7.424 7.898 33.110 1.00 82.00 207 ALA A C 1
ATOM 1671 O O . ALA A 1 207 ? -7.017 9.058 33.228 1.00 82.00 207 ALA A O 1
ATOM 1672 N N . LYS A 1 208 ? -6.616 6.845 33.251 1.00 76.62 208 LYS A N 1
ATOM 1673 C CA . LYS A 1 208 ? -5.171 7.015 33.414 1.00 76.62 208 LYS A CA 1
ATOM 1674 C C . LYS A 1 208 ? -4.593 7.669 32.165 1.00 76.62 208 LYS A C 1
ATOM 1676 O O . LYS A 1 208 ? -4.895 7.283 31.035 1.00 76.62 208 LYS A O 1
ATOM 1681 N N . GLN A 1 209 ? -3.733 8.661 32.373 1.00 67.62 209 GLN A N 1
ATOM 1682 C CA . GLN A 1 209 ? -2.923 9.192 31.290 1.00 67.62 209 GLN A CA 1
ATOM 1683 C C . GLN A 1 209 ? -1.924 8.103 30.895 1.00 67.62 209 GLN A C 1
ATOM 1685 O O . GLN A 1 209 ? -1.211 7.582 31.755 1.00 67.62 209 GLN A O 1
ATOM 1690 N N . ALA A 1 210 ? -1.909 7.729 29.615 1.00 66.31 210 ALA A N 1
ATOM 1691 C CA . ALA A 1 210 ? -0.997 6.704 29.132 1.00 66.31 210 ALA A CA 1
ATOM 1692 C C . ALA A 1 210 ? 0.441 7.119 29.466 1.00 66.31 210 ALA A C 1
ATOM 1694 O O . ALA A 1 210 ? 0.890 8.199 29.070 1.00 66.31 210 ALA A O 1
ATOM 1695 N N . SER A 1 211 ? 1.169 6.288 30.216 1.00 63.44 211 SER A N 1
ATOM 1696 C CA . SER A 1 211 ? 2.573 6.581 30.496 1.00 63.44 211 SER A CA 1
ATOM 1697 C C . SER A 1 211 ? 3.381 6.467 29.202 1.00 63.44 211 SER A C 1
ATOM 1699 O O . SER A 1 211 ? 3.298 5.469 28.481 1.00 63.44 211 SER A O 1
ATOM 1701 N N . GLN A 1 212 ? 4.183 7.487 28.892 1.00 57.12 212 GLN A N 1
ATOM 1702 C CA . GLN A 1 212 ? 5.195 7.406 27.838 1.00 57.12 212 GLN A CA 1
ATOM 1703 C C . GLN A 1 212 ? 6.364 6.540 28.319 1.00 57.12 212 GLN A C 1
ATOM 1705 O O . GLN A 1 212 ? 7.437 7.049 28.619 1.00 57.12 212 GLN A O 1
ATOM 1710 N N . SER A 1 213 ? 6.175 5.229 28.448 1.00 55.41 213 SER A N 1
ATOM 1711 C CA . SER A 1 213 ? 7.318 4.326 28.621 1.00 55.41 213 SER A CA 1
ATOM 1712 C C . SER A 1 213 ? 6.991 2.873 28.288 1.00 55.41 213 SER A C 1
ATOM 1714 O O . SER A 1 213 ? 7.402 1.959 29.007 1.00 55.41 213 SER A O 1
ATOM 1716 N N . ALA A 1 214 ? 6.287 2.614 27.184 1.00 59.69 214 ALA A N 1
ATOM 1717 C CA . ALA A 1 214 ? 6.566 1.345 26.525 1.00 59.69 214 ALA A CA 1
ATOM 1718 C C . ALA A 1 214 ? 8.054 1.391 26.161 1.00 59.69 214 ALA A C 1
ATOM 1720 O O . ALA A 1 214 ? 8.489 2.327 25.488 1.00 59.69 214 ALA A O 1
ATOM 1721 N N . ASP A 1 215 ? 8.837 0.418 26.622 1.00 78.44 215 ASP A N 1
ATOM 1722 C CA . ASP A 1 215 ? 10.240 0.258 26.236 1.00 78.44 215 ASP A CA 1
ATOM 1723 C C . ASP A 1 215 ? 10.313 -0.284 24.794 1.00 78.44 215 ASP A C 1
ATOM 1725 O O . ASP A 1 215 ? 10.918 -1.317 24.486 1.00 78.44 215 ASP A O 1
ATOM 1729 N N . TRP A 1 216 ? 9.581 0.384 23.896 1.00 84.62 216 TRP A N 1
ATOM 1730 C CA . TRP A 1 216 ? 9.509 0.083 22.477 1.00 84.62 216 TRP A CA 1
ATOM 1731 C C . TRP A 1 216 ? 10.910 0.176 21.892 1.00 84.62 216 TRP A C 1
ATOM 1733 O O . TRP A 1 216 ? 11.272 -0.628 21.043 1.00 84.62 216 TRP A O 1
ATOM 1743 N N . GLU A 1 217 ? 11.728 1.098 22.402 1.00 85.31 217 GLU A N 1
ATOM 1744 C CA . GLU A 1 217 ? 13.098 1.278 21.967 1.00 85.31 217 GLU A CA 1
ATOM 1745 C C . GLU A 1 217 ? 13.942 0.043 22.290 1.00 85.31 217 GLU A C 1
ATOM 1747 O O . GLU A 1 217 ? 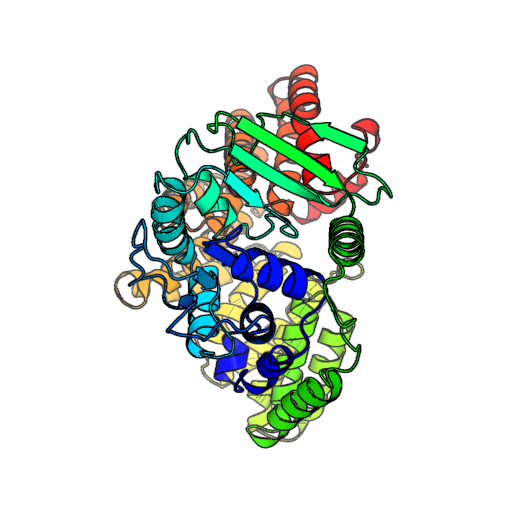14.584 -0.495 21.389 1.00 85.31 217 GLU A O 1
ATOM 1752 N N . LYS A 1 218 ? 13.903 -0.478 23.525 1.00 86.25 218 LYS A N 1
ATOM 1753 C CA . LYS A 1 218 ? 14.566 -1.750 23.848 1.00 86.25 218 LYS A CA 1
ATOM 1754 C C . LYS A 1 218 ? 13.978 -2.913 23.069 1.00 86.25 218 LYS A C 1
ATOM 1756 O O . LYS A 1 218 ? 14.733 -3.775 22.640 1.00 86.25 218 LYS A O 1
ATOM 1761 N N . THR A 1 219 ? 12.666 -2.947 22.852 1.00 85.94 219 THR A N 1
ATOM 1762 C CA . THR A 1 219 ? 12.010 -4.016 22.083 1.00 85.94 219 THR A CA 1
ATOM 1763 C C . THR A 1 219 ? 12.501 -4.032 20.635 1.00 85.94 219 THR A C 1
ATOM 1765 O O . THR A 1 219 ? 12.942 -5.069 20.141 1.00 85.94 219 THR A O 1
ATOM 1768 N N . VAL A 1 220 ? 12.533 -2.869 19.981 1.00 85.25 220 VAL A N 1
ATOM 1769 C CA . VAL A 1 220 ? 13.078 -2.692 18.632 1.00 85.25 220 VAL A CA 1
ATOM 1770 C C . VAL A 1 220 ? 14.574 -2.990 18.615 1.00 85.25 220 VAL A C 1
ATOM 1772 O O . VAL A 1 220 ? 15.027 -3.708 17.731 1.00 85.25 220 VAL A O 1
ATOM 1775 N N . ARG A 1 221 ? 15.353 -2.514 19.597 1.00 85.38 221 ARG A N 1
ATOM 1776 C CA . ARG A 1 221 ? 16.789 -2.827 19.717 1.00 85.38 221 ARG A CA 1
ATOM 1777 C C . ARG A 1 221 ? 17.020 -4.330 19.853 1.00 85.38 221 ARG A C 1
ATOM 1779 O O . ARG A 1 221 ? 17.871 -4.856 19.150 1.00 85.38 221 ARG A O 1
ATOM 1786 N N . ASN A 1 222 ? 16.252 -5.022 20.688 1.00 84.88 222 ASN A N 1
ATOM 1787 C CA . ASN A 1 222 ? 16.336 -6.470 20.876 1.00 84.88 222 ASN A CA 1
ATOM 1788 C C . ASN A 1 222 ? 15.955 -7.227 19.603 1.00 84.88 222 ASN A C 1
ATOM 1790 O O . ASN A 1 222 ? 16.671 -8.137 19.207 1.00 84.88 222 ASN A O 1
ATOM 1794 N N . TRP A 1 223 ? 14.889 -6.809 18.918 1.00 85.38 223 TRP A N 1
ATOM 1795 C CA . TRP A 1 223 ? 14.526 -7.371 17.617 1.00 85.38 223 TRP A CA 1
ATOM 1796 C C . TRP A 1 223 ? 15.630 -7.147 16.571 1.00 85.38 223 TRP A C 1
ATOM 1798 O O . TRP A 1 223 ? 15.958 -8.047 15.797 1.00 85.38 223 TRP A O 1
ATOM 1808 N N . ILE A 1 224 ? 16.269 -5.972 16.590 1.00 82.00 224 ILE A N 1
ATOM 1809 C CA . ILE A 1 224 ? 17.447 -5.689 15.768 1.00 82.00 224 ILE A CA 1
ATOM 1810 C C . ILE A 1 224 ? 18.632 -6.573 16.170 1.00 82.00 224 ILE A C 1
ATOM 1812 O O . ILE A 1 224 ? 19.385 -6.973 15.288 1.00 82.00 224 ILE A O 1
ATOM 1816 N N . TYR A 1 225 ? 18.807 -6.890 17.456 1.00 81.44 225 TYR A N 1
ATOM 1817 C CA . TYR A 1 225 ? 19.827 -7.829 17.926 1.00 81.44 225 TYR A CA 1
ATOM 1818 C C . TYR A 1 225 ? 19.553 -9.260 17.462 1.00 81.44 225 TYR A C 1
ATOM 1820 O O . TYR A 1 225 ? 20.478 -9.919 17.011 1.00 81.44 225 TYR A O 1
ATOM 1828 N N . ASP A 1 226 ? 18.305 -9.721 17.442 1.00 75.94 226 ASP A N 1
ATOM 1829 C CA . ASP A 1 226 ? 17.981 -11.060 16.932 1.00 75.94 226 ASP A CA 1
ATOM 1830 C C . ASP A 1 226 ? 18.307 -11.229 15.437 1.00 75.94 226 ASP A C 1
ATOM 1832 O O . ASP A 1 226 ? 18.599 -12.340 14.988 1.00 75.94 226 ASP A O 1
ATOM 1836 N N . LEU A 1 227 ? 18.303 -10.135 14.659 1.00 72.81 227 LEU A N 1
ATOM 1837 C CA . LEU A 1 227 ? 18.810 -10.139 13.279 1.00 72.81 227 LEU A CA 1
ATOM 1838 C C . LEU A 1 227 ? 20.315 -10.469 13.212 1.00 72.81 227 LEU A C 1
ATOM 1840 O O . LEU A 1 227 ? 20.779 -10.892 12.157 1.00 72.81 227 LEU A O 1
ATOM 1844 N N . TYR A 1 228 ? 21.087 -10.267 14.288 1.00 67.06 228 TYR A N 1
ATOM 1845 C CA . TYR A 1 228 ? 22.505 -10.642 14.331 1.00 67.06 228 TYR A CA 1
ATOM 1846 C C . TYR A 1 228 ? 22.696 -12.155 14.462 1.00 67.06 228 TYR A C 1
ATOM 1848 O O . TYR A 1 228 ? 23.601 -12.691 13.825 1.00 67.06 228 TYR A O 1
ATOM 1856 N N . ASP A 1 229 ? 21.871 -12.825 15.269 1.00 55.59 229 ASP A N 1
ATOM 1857 C CA . ASP A 1 229 ? 22.159 -14.183 15.751 1.00 55.59 229 ASP A CA 1
ATOM 1858 C C . ASP A 1 229 ? 21.758 -15.292 14.772 1.00 55.59 229 ASP A C 1
ATOM 1860 O O . ASP A 1 229 ? 22.362 -16.363 14.785 1.00 55.59 229 ASP A O 1
ATOM 1864 N N . LYS A 1 230 ? 20.751 -15.064 13.917 1.00 56.81 230 LYS A N 1
ATOM 1865 C CA . LYS A 1 230 ? 20.252 -16.112 13.008 1.00 56.81 230 LYS A CA 1
ATOM 1866 C C . LYS A 1 230 ? 21.082 -16.285 11.740 1.00 56.81 230 LYS A C 1
ATOM 1868 O O . LYS A 1 230 ? 21.334 -17.421 11.358 1.00 56.81 230 LYS A O 1
ATOM 1873 N N . ASP A 1 231 ? 21.543 -15.188 11.139 1.00 53.78 231 ASP A N 1
ATOM 1874 C CA . ASP A 1 231 ? 22.239 -15.228 9.845 1.00 53.78 231 ASP A CA 1
ATOM 1875 C C . ASP A 1 231 ? 23.529 -14.372 9.809 1.00 53.78 231 ASP A C 1
ATOM 1877 O O . ASP A 1 231 ? 24.300 -14.427 8.851 1.00 53.78 231 ASP A O 1
ATOM 1881 N N . GLY A 1 232 ? 23.847 -13.608 10.859 1.00 59.47 232 GLY A N 1
ATOM 1882 C CA . GLY A 1 232 ? 25.042 -12.759 10.943 1.00 59.47 232 GLY A CA 1
ATOM 1883 C C . GLY A 1 232 ? 24.818 -11.282 10.572 1.00 59.47 232 GLY A C 1
ATOM 1884 O O . GLY A 1 232 ? 23.780 -10.870 10.061 1.00 59.47 232 GLY A O 1
ATOM 1885 N N . TYR A 1 233 ? 25.842 -10.454 10.820 1.00 56.00 233 TYR A N 1
ATOM 1886 C CA . TYR A 1 233 ? 25.805 -8.974 10.813 1.00 56.00 233 TYR A CA 1
ATOM 1887 C C . TYR A 1 233 ? 25.256 -8.320 9.525 1.00 56.00 233 TYR A C 1
ATOM 1889 O O . TYR A 1 233 ? 24.778 -7.184 9.532 1.00 56.00 233 TYR A O 1
ATOM 1897 N N . THR A 1 234 ? 25.352 -9.019 8.401 1.00 59.91 234 THR A N 1
ATOM 1898 C CA . THR A 1 234 ? 25.163 -8.483 7.053 1.00 59.91 234 THR A CA 1
ATOM 1899 C C . THR A 1 234 ? 23.706 -8.590 6.552 1.00 59.91 234 THR A C 1
ATOM 1901 O O . THR A 1 234 ? 23.275 -7.743 5.768 1.00 59.91 234 THR A O 1
ATOM 1904 N N . ASP A 1 235 ? 22.877 -9.496 7.089 1.00 72.25 235 ASP A N 1
ATOM 1905 C CA . ASP A 1 235 ? 21.434 -9.546 6.765 1.00 72.25 235 ASP A CA 1
ATOM 1906 C C . ASP A 1 235 ? 20.616 -8.495 7.527 1.00 72.25 235 ASP A C 1
ATOM 1908 O O . ASP A 1 235 ? 19.688 -7.896 6.969 1.00 72.25 235 ASP A O 1
ATOM 1912 N N . ARG A 1 236 ? 21.042 -8.150 8.751 1.00 81.31 236 ARG A N 1
ATOM 1913 C CA . ARG A 1 236 ? 20.524 -6.998 9.505 1.00 81.31 236 ARG A CA 1
ATOM 1914 C C . ARG A 1 236 ? 20.603 -5.714 8.685 1.00 81.31 236 ARG A C 1
ATOM 1916 O O . ARG A 1 236 ? 19.618 -4.989 8.563 1.00 81.31 236 ARG A O 1
ATOM 1923 N N . ASN A 1 237 ? 21.773 -5.433 8.114 1.00 85.81 237 ASN A N 1
ATOM 1924 C CA . ASN A 1 237 ? 22.005 -4.206 7.358 1.00 85.81 237 ASN A CA 1
ATOM 1925 C C . ASN A 1 237 ? 21.148 -4.141 6.086 1.00 85.81 237 ASN A C 1
ATOM 1927 O O . ASN A 1 237 ? 20.611 -3.082 5.775 1.00 85.81 237 ASN A O 1
ATOM 1931 N N . ASN A 1 238 ? 20.945 -5.260 5.384 1.00 84.94 238 ASN A N 1
ATOM 1932 C CA . ASN A 1 238 ? 20.041 -5.295 4.229 1.00 84.94 238 ASN A CA 1
ATOM 1933 C C . ASN A 1 238 ? 18.576 -5.065 4.628 1.00 84.94 238 ASN A C 1
ATOM 1935 O O . ASN A 1 238 ? 17.857 -4.329 3.944 1.00 84.94 238 ASN A O 1
ATOM 1939 N N . CYS A 1 239 ? 18.135 -5.650 5.746 1.00 82.88 239 CYS A N 1
ATOM 1940 C CA . CYS A 1 239 ? 16.783 -5.444 6.266 1.00 82.88 239 CYS A CA 1
ATOM 1941 C C . CYS A 1 239 ? 16.558 -3.982 6.671 1.00 82.88 239 CYS A C 1
ATOM 1943 O O . CYS A 1 239 ? 15.599 -3.359 6.212 1.00 82.88 239 CYS A O 1
ATOM 1945 N N . LEU A 1 240 ? 17.470 -3.412 7.465 1.00 87.12 240 LEU A N 1
ATOM 1946 C CA . LEU A 1 240 ? 17.406 -2.013 7.893 1.00 87.12 240 LEU A CA 1
ATOM 1947 C C . LEU A 1 240 ? 17.513 -1.056 6.702 1.00 87.12 240 LEU A C 1
ATOM 1949 O O . LEU A 1 240 ? 16.716 -0.129 6.592 1.00 87.12 240 LEU A O 1
ATOM 1953 N N . GLY A 1 241 ? 18.427 -1.320 5.765 1.00 90.44 241 GLY A N 1
ATOM 1954 C CA . GLY A 1 241 ? 18.602 -0.524 4.554 1.00 90.44 241 GLY A CA 1
ATOM 1955 C C . GLY A 1 241 ? 17.314 -0.423 3.734 1.00 90.44 241 GLY A C 1
ATOM 1956 O O . GLY A 1 241 ? 16.880 0.673 3.378 1.00 90.44 241 GLY A O 1
ATOM 1957 N N . ASN A 1 242 ? 16.646 -1.557 3.499 1.00 87.44 242 ASN A N 1
ATOM 1958 C CA . ASN A 1 242 ? 15.356 -1.585 2.810 1.00 87.44 242 ASN A CA 1
ATOM 1959 C C . ASN A 1 242 ? 14.227 -0.924 3.610 1.00 87.44 242 ASN A C 1
ATOM 1961 O O . ASN A 1 242 ? 13.391 -0.244 3.008 1.00 87.44 242 ASN A O 1
ATOM 1965 N N . LEU A 1 243 ? 14.183 -1.122 4.930 1.00 86.06 243 LEU A N 1
ATOM 1966 C CA . LEU A 1 243 ? 13.167 -0.534 5.803 1.00 86.06 243 LEU A CA 1
ATOM 1967 C C . LEU A 1 243 ? 13.247 0.996 5.773 1.00 86.06 243 LEU A C 1
ATOM 1969 O O . LEU A 1 243 ? 12.274 1.651 5.400 1.00 86.06 243 LEU A O 1
ATOM 1973 N N . PHE A 1 244 ? 14.422 1.558 6.068 1.00 89.31 244 PHE A N 1
ATOM 1974 C CA . PHE A 1 244 ? 14.645 3.004 6.065 1.00 89.31 244 PHE A CA 1
ATOM 1975 C C . PHE A 1 244 ? 14.391 3.617 4.689 1.00 89.31 244 PHE A C 1
ATOM 1977 O O . PHE A 1 244 ? 13.705 4.631 4.584 1.00 89.31 244 PHE A O 1
ATOM 1984 N N . LEU A 1 245 ? 14.840 2.959 3.617 1.00 87.25 245 LEU A N 1
ATOM 1985 C CA . LEU A 1 245 ? 14.603 3.430 2.253 1.00 87.25 245 LEU A CA 1
ATOM 1986 C C . LEU A 1 245 ? 13.121 3.382 1.842 1.00 87.25 245 LEU A C 1
ATOM 1988 O O . LEU A 1 245 ? 12.676 4.155 0.989 1.00 87.25 245 LEU A O 1
ATOM 1992 N N . SER A 1 246 ? 12.345 2.456 2.405 1.00 81.62 246 SER A N 1
ATOM 1993 C CA . SER A 1 246 ? 10.899 2.379 2.170 1.00 81.62 246 SER A CA 1
ATOM 1994 C C . SER A 1 246 ? 10.140 3.435 2.971 1.00 81.62 246 SER A C 1
ATOM 1996 O O . SER A 1 246 ? 9.165 3.970 2.459 1.00 81.62 246 SER A O 1
ATOM 1998 N N . ALA A 1 247 ? 10.640 3.793 4.154 1.00 80.31 247 ALA A N 1
ATOM 1999 C CA . ALA A 1 247 ? 10.126 4.879 4.987 1.00 80.31 247 ALA A CA 1
ATOM 2000 C C . ALA A 1 247 ? 10.615 6.285 4.566 1.00 80.31 247 ALA A C 1
ATOM 2002 O O . ALA A 1 247 ? 10.276 7.269 5.212 1.00 80.31 247 ALA A O 1
ATOM 2003 N N . GLY A 1 248 ? 11.414 6.399 3.498 1.00 83.62 248 GLY A N 1
ATOM 2004 C CA . GLY A 1 248 ? 11.905 7.683 2.977 1.00 83.62 248 GLY A CA 1
ATOM 2005 C C . GLY A 1 248 ? 13.194 8.205 3.625 1.00 83.62 248 GLY A C 1
ATOM 2006 O O . GLY A 1 248 ? 13.717 9.232 3.199 1.00 83.62 248 GLY A O 1
ATOM 2007 N N . PHE A 1 249 ? 13.776 7.485 4.586 1.00 88.94 249 PHE A N 1
ATOM 2008 C CA . PHE A 1 249 ? 15.058 7.826 5.211 1.00 88.94 249 PHE A CA 1
ATOM 2009 C C . PHE A 1 249 ? 16.240 7.365 4.341 1.00 88.94 249 PHE A C 1
ATOM 2011 O O . PHE A 1 249 ? 16.934 6.394 4.655 1.00 88.94 249 PHE A O 1
ATOM 2018 N N . ILE A 1 250 ? 16.455 8.056 3.216 1.00 91.44 250 ILE A N 1
ATOM 2019 C CA . ILE A 1 250 ? 17.415 7.662 2.169 1.00 91.44 250 ILE A CA 1
ATOM 2020 C C . ILE A 1 250 ? 18.843 7.491 2.712 1.00 91.44 250 ILE A C 1
ATOM 2022 O O . ILE A 1 250 ? 19.475 6.468 2.446 1.00 91.44 250 ILE A O 1
ATOM 2026 N N . GLU A 1 251 ? 19.338 8.453 3.496 1.00 92.94 251 GLU A N 1
ATOM 2027 C CA . GLU A 1 251 ? 20.713 8.439 4.020 1.00 92.94 251 GLU A CA 1
ATOM 2028 C C . GLU A 1 251 ? 20.962 7.285 4.995 1.00 92.94 251 GLU A C 1
ATOM 2030 O O . GLU A 1 251 ? 21.992 6.617 4.914 1.00 92.94 251 GLU A O 1
ATOM 2035 N N . LEU A 1 252 ? 19.988 6.968 5.856 1.00 91.88 252 LEU A N 1
ATOM 2036 C CA . LEU A 1 252 ? 20.066 5.783 6.713 1.00 91.88 252 LEU A CA 1
ATOM 2037 C C . LEU A 1 252 ? 20.063 4.502 5.872 1.00 91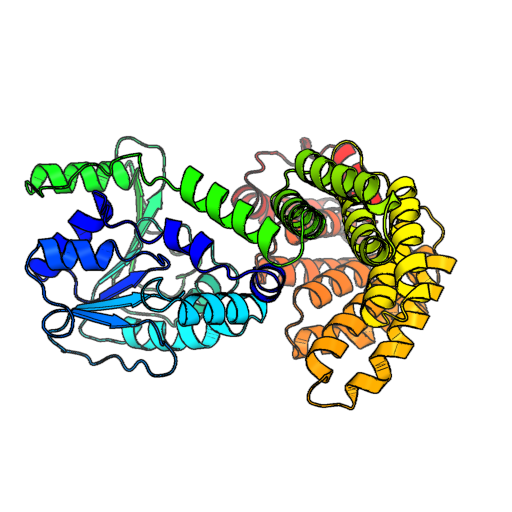.88 252 LEU A C 1
ATOM 2039 O O . LEU A 1 252 ? 20.864 3.602 6.116 1.00 91.88 252 LEU A O 1
ATOM 2043 N N . GLY A 1 253 ? 19.226 4.443 4.832 1.00 93.75 253 GLY A N 1
ATOM 2044 C CA . GLY A 1 253 ? 19.227 3.341 3.869 1.00 93.75 253 GLY A CA 1
ATOM 2045 C C . GLY A 1 253 ? 20.610 3.100 3.248 1.00 93.75 253 GLY A C 1
ATOM 2046 O O . GLY A 1 253 ? 21.099 1.967 3.231 1.00 93.75 253 GLY A O 1
ATOM 2047 N N . ARG A 1 254 ? 21.268 4.177 2.798 1.00 94.25 254 ARG A N 1
ATOM 2048 C CA . ARG A 1 254 ? 22.631 4.151 2.237 1.00 94.25 254 ARG A CA 1
ATOM 2049 C C . ARG A 1 254 ? 23.681 3.756 3.258 1.00 94.25 254 ARG A C 1
ATOM 2051 O O . ARG A 1 254 ? 24.573 2.980 2.921 1.00 94.25 254 ARG A O 1
ATOM 2058 N N . PHE A 1 255 ? 23.583 4.271 4.482 1.00 94.50 255 PHE A N 1
ATOM 2059 C CA . PHE A 1 255 ? 24.506 3.951 5.566 1.00 94.50 255 PHE A CA 1
ATOM 2060 C C . PHE A 1 255 ? 24.571 2.437 5.783 1.00 94.50 255 PHE A C 1
ATOM 2062 O O . PHE A 1 255 ? 25.644 1.846 5.662 1.00 94.50 255 PHE A O 1
ATOM 2069 N N . TYR A 1 256 ? 23.419 1.789 5.985 1.00 91.31 256 TYR A N 1
ATOM 2070 C CA . TYR A 1 256 ? 23.380 0.344 6.207 1.00 91.31 256 TYR A CA 1
ATOM 2071 C C . TYR A 1 256 ? 23.850 -0.456 4.987 1.00 91.31 256 TYR A C 1
ATOM 2073 O O . TYR A 1 256 ? 24.614 -1.410 5.144 1.00 91.31 256 TYR A O 1
ATOM 2081 N N . ALA A 1 257 ? 23.459 -0.060 3.773 1.00 92.00 257 ALA A N 1
ATOM 2082 C CA . ALA A 1 257 ? 23.914 -0.733 2.558 1.00 92.00 257 ALA A CA 1
ATOM 2083 C C . ALA A 1 257 ? 25.438 -0.609 2.360 1.00 92.00 257 ALA A C 1
ATOM 2085 O O . ALA A 1 257 ? 26.106 -1.600 2.070 1.00 92.00 257 ALA A O 1
ATOM 2086 N N . THR A 1 258 ? 26.012 0.570 2.611 1.00 92.56 258 THR A N 1
ATOM 2087 C CA . THR A 1 258 ? 27.462 0.818 2.530 1.00 92.56 258 THR A CA 1
ATOM 2088 C C . THR A 1 258 ? 28.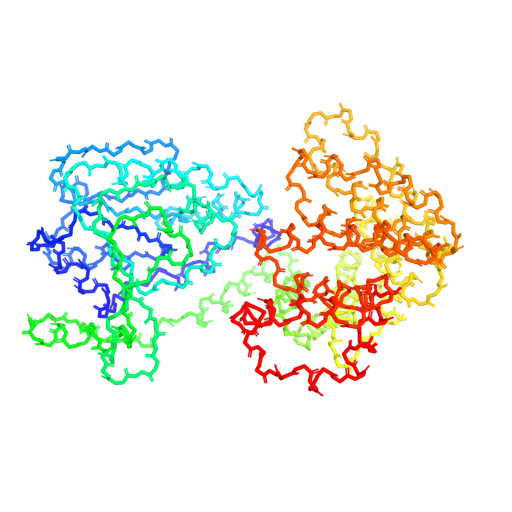222 -0.000 3.567 1.00 92.56 258 THR A C 1
ATOM 2090 O O . THR A 1 258 ? 29.201 -0.667 3.228 1.00 92.56 258 THR A O 1
ATOM 2093 N N . SER A 1 259 ? 27.751 -0.017 4.821 1.00 88.81 259 SER A N 1
ATOM 2094 C CA . SER A 1 259 ? 28.329 -0.875 5.858 1.00 88.81 259 SER A CA 1
ATOM 2095 C C . SER A 1 259 ? 28.344 -2.337 5.419 1.00 88.81 259 SER A C 1
ATOM 2097 O O . SER A 1 259 ? 29.315 -3.042 5.674 1.00 88.81 259 SER A O 1
ATOM 2099 N N . ASN A 1 260 ? 27.298 -2.792 4.727 1.00 86.62 260 ASN A N 1
ATOM 2100 C CA . ASN A 1 260 ? 27.219 -4.165 4.258 1.00 86.62 260 ASN A CA 1
ATOM 2101 C C . ASN A 1 260 ? 28.176 -4.476 3.098 1.00 86.62 260 ASN A C 1
ATOM 2103 O O . ASN A 1 260 ? 28.852 -5.502 3.117 1.00 86.62 260 ASN A O 1
ATOM 2107 N N . ILE A 1 261 ? 28.280 -3.573 2.118 1.00 88.19 261 ILE A N 1
ATOM 2108 C CA . ILE A 1 261 ? 29.226 -3.702 0.998 1.00 88.19 261 ILE A CA 1
ATOM 2109 C C . ILE A 1 261 ? 30.666 -3.791 1.520 1.00 88.19 261 ILE A C 1
ATOM 2111 O O . ILE A 1 261 ? 31.425 -4.642 1.061 1.00 88.19 261 ILE A O 1
ATOM 2115 N N . ASN A 1 262 ? 31.022 -2.963 2.508 1.00 85.62 262 ASN A N 1
ATOM 2116 C CA . ASN A 1 262 ? 32.365 -2.941 3.090 1.00 85.62 262 ASN A CA 1
ATOM 2117 C C . ASN A 1 262 ? 32.699 -4.229 3.853 1.00 85.62 262 ASN A C 1
ATOM 2119 O O . ASN A 1 262 ? 33.835 -4.693 3.810 1.00 85.62 262 ASN A O 1
ATOM 2123 N N . LEU A 1 263 ? 31.714 -4.823 4.530 1.00 79.00 263 LEU A N 1
ATOM 2124 C CA . LEU A 1 263 ? 31.897 -6.093 5.232 1.00 79.00 263 LEU A CA 1
ATOM 2125 C C . LEU A 1 263 ? 32.034 -7.270 4.267 1.00 79.00 263 LEU A C 1
ATOM 2127 O O . LEU A 1 263 ? 32.736 -8.225 4.577 1.00 79.00 263 LEU A O 1
ATOM 2131 N N . ALA A 1 264 ? 31.409 -7.197 3.090 1.00 72.69 264 ALA A N 1
ATOM 2132 C CA . ALA A 1 264 ? 31.314 -8.326 2.178 1.00 72.69 264 ALA A CA 1
ATOM 2133 C C . ALA A 1 264 ? 32.608 -8.718 1.439 1.00 72.69 264 ALA A C 1
ATOM 2135 O O . ALA A 1 264 ? 32.624 -9.700 0.695 1.00 72.69 264 ALA A O 1
ATOM 2136 N N . GLY A 1 265 ? 33.700 -7.981 1.649 1.00 60.62 265 GLY A N 1
ATOM 2137 C CA . GLY A 1 265 ? 35.009 -8.277 1.066 1.00 60.62 265 GLY A CA 1
ATOM 2138 C C . GLY A 1 265 ? 35.746 -9.481 1.673 1.00 60.62 265 GLY A C 1
ATOM 2139 O O . GLY A 1 265 ? 36.789 -9.844 1.138 1.00 60.62 265 GLY A O 1
ATOM 2140 N N . ALA A 1 266 ? 35.246 -10.094 2.755 1.00 59.62 266 ALA A N 1
ATOM 2141 C CA . ALA A 1 266 ? 36.017 -11.065 3.544 1.00 59.62 266 ALA A CA 1
ATOM 2142 C C . ALA A 1 266 ? 35.663 -12.557 3.327 1.00 59.62 266 ALA A C 1
ATOM 2144 O O . ALA A 1 266 ? 36.529 -13.401 3.541 1.00 59.62 266 ALA A O 1
ATOM 2145 N N . GLU A 1 267 ? 34.455 -12.924 2.870 1.00 61.75 267 GLU A N 1
ATOM 2146 C CA . GLU A 1 267 ? 34.042 -14.339 2.732 1.00 61.75 267 GLU A CA 1
ATOM 2147 C C . GLU A 1 267 ? 33.093 -14.615 1.548 1.00 61.75 267 GLU A C 1
ATOM 2149 O O . GLU A 1 267 ? 32.303 -13.768 1.130 1.00 61.75 267 GLU A O 1
ATOM 2154 N N . LYS A 1 268 ? 33.107 -15.856 1.032 1.00 62.66 268 LYS A N 1
ATOM 2155 C CA . LYS A 1 268 ? 32.288 -16.302 -0.117 1.00 62.66 268 LYS A CA 1
ATOM 2156 C C . LYS A 1 268 ? 30.774 -16.168 0.124 1.00 62.66 268 LYS A C 1
ATOM 2158 O O . LYS A 1 268 ? 30.062 -15.749 -0.786 1.00 62.66 268 LYS A O 1
ATOM 2163 N N . ASN A 1 269 ? 30.294 -16.434 1.344 1.00 64.38 269 ASN A N 1
ATOM 2164 C CA . ASN A 1 269 ? 28.882 -16.253 1.728 1.00 64.38 269 ASN A CA 1
ATOM 2165 C C . ASN A 1 269 ? 28.449 -14.777 1.753 1.00 64.38 269 ASN A C 1
ATOM 2167 O O . ASN A 1 269 ? 27.259 -14.475 1.716 1.00 64.38 269 ASN A O 1
ATOM 2171 N N . MET A 1 270 ? 29.396 -13.836 1.756 1.00 70.75 270 MET A N 1
ATOM 2172 C CA . MET A 1 270 ? 29.076 -12.414 1.770 1.00 70.75 270 MET A CA 1
ATOM 2173 C C . MET A 1 270 ? 28.767 -11.842 0.382 1.00 70.75 270 MET A C 1
ATOM 2175 O O . MET A 1 270 ? 28.213 -10.748 0.292 1.00 70.75 270 MET A O 1
ATOM 2179 N N . GLN A 1 271 ? 29.045 -12.571 -0.706 1.00 77.81 271 GLN A N 1
ATOM 2180 C CA . GLN A 1 271 ? 28.751 -12.088 -2.061 1.00 77.81 271 GLN A CA 1
ATOM 2181 C C . GLN A 1 271 ? 27.243 -11.935 -2.296 1.00 77.81 271 GLN A C 1
ATOM 2183 O O . GLN A 1 271 ? 26.811 -10.883 -2.758 1.00 77.81 271 GLN A O 1
ATOM 2188 N N . PHE A 1 272 ? 26.422 -12.906 -1.879 1.00 78.25 272 PHE A N 1
ATOM 2189 C CA . PHE A 1 272 ? 24.958 -12.779 -1.951 1.00 78.25 272 PHE A CA 1
ATOM 2190 C C . PHE A 1 272 ? 24.440 -11.565 -1.157 1.00 78.25 272 PHE A C 1
ATOM 2192 O O . PHE A 1 272 ? 23.482 -10.903 -1.537 1.00 78.25 272 PHE A O 1
ATOM 2199 N N . ARG A 1 273 ? 25.120 -11.197 -0.071 1.00 79.56 273 ARG A N 1
ATOM 2200 C CA . ARG A 1 273 ? 24.738 -10.039 0.746 1.00 79.56 273 ARG A CA 1
ATOM 2201 C C . ARG A 1 273 ? 25.183 -8.720 0.128 1.00 79.56 273 ARG A C 1
ATOM 2203 O O . ARG A 1 273 ? 24.433 -7.746 0.197 1.00 79.56 273 ARG A O 1
ATOM 2210 N N . LYS A 1 274 ? 26.347 -8.708 -0.534 1.00 88.00 274 LYS A N 1
ATOM 2211 C CA . LYS A 1 274 ? 26.800 -7.603 -1.389 1.00 88.00 274 LYS A CA 1
ATOM 2212 C C . LYS A 1 274 ? 25.813 -7.354 -2.529 1.00 88.00 274 LYS A C 1
ATOM 2214 O O . LYS A 1 274 ? 25.545 -6.199 -2.828 1.00 88.00 274 LYS A O 1
ATOM 2219 N N . MET A 1 275 ? 25.243 -8.404 -3.122 1.00 90.81 275 MET A N 1
ATOM 2220 C CA . MET A 1 275 ? 24.209 -8.293 -4.158 1.00 90.81 275 MET A CA 1
ATOM 2221 C C . MET A 1 275 ? 23.001 -7.476 -3.670 1.00 90.81 275 MET A C 1
ATOM 2223 O O . MET A 1 275 ? 22.674 -6.450 -4.270 1.00 90.81 275 MET A O 1
ATOM 2227 N N . ASP A 1 276 ? 22.394 -7.874 -2.546 1.00 88.44 276 ASP A N 1
ATOM 2228 C CA . ASP A 1 276 ? 21.262 -7.158 -1.938 1.00 88.44 276 ASP A CA 1
ATOM 2229 C C . ASP A 1 276 ? 21.643 -5.712 -1.560 1.00 88.44 276 ASP A C 1
ATOM 2231 O O . ASP A 1 276 ? 20.905 -4.770 -1.858 1.00 88.44 276 ASP A O 1
ATOM 2235 N N . ALA A 1 277 ? 22.816 -5.509 -0.954 1.00 92.12 277 ALA A N 1
ATOM 2236 C CA . ALA A 1 277 ? 23.283 -4.187 -0.543 1.00 92.12 277 ALA A CA 1
ATOM 2237 C C . ALA A 1 277 ? 23.514 -3.245 -1.735 1.00 92.12 277 ALA A C 1
ATOM 2239 O O . ALA A 1 277 ? 23.108 -2.082 -1.700 1.00 92.12 277 ALA A O 1
ATOM 2240 N N . SER A 1 278 ? 24.104 -3.753 -2.818 1.00 95.00 278 SER A N 1
ATOM 2241 C CA . SER A 1 278 ? 24.255 -3.020 -4.072 1.00 95.00 278 SER A CA 1
ATOM 2242 C C . SER A 1 278 ? 22.888 -2.659 -4.656 1.00 95.00 278 SER A C 1
ATOM 2244 O O . SER A 1 278 ? 22.654 -1.505 -5.002 1.00 95.00 278 SER A O 1
ATOM 2246 N N . ALA A 1 279 ? 21.921 -3.579 -4.667 1.00 94.56 279 ALA A N 1
ATOM 2247 C CA . ALA A 1 279 ? 20.569 -3.260 -5.121 1.00 94.56 279 ALA A CA 1
ATOM 2248 C C . ALA A 1 279 ? 19.896 -2.157 -4.274 1.00 94.56 279 ALA A C 1
ATOM 2250 O O . ALA A 1 279 ? 19.248 -1.262 -4.826 1.00 94.56 279 ALA A O 1
ATOM 2251 N N . ILE A 1 280 ? 20.088 -2.163 -2.947 1.00 94.19 280 ILE A N 1
ATOM 2252 C CA . ILE A 1 280 ? 19.607 -1.097 -2.049 1.00 94.19 280 ILE A CA 1
ATOM 2253 C C . ILE A 1 280 ? 20.274 0.241 -2.393 1.00 94.19 280 ILE A C 1
ATOM 2255 O O . ILE A 1 280 ? 19.579 1.257 -2.494 1.00 94.19 280 ILE A O 1
ATOM 2259 N N . MET A 1 281 ? 21.590 0.253 -2.631 1.00 96.00 281 MET A N 1
ATOM 2260 C CA . MET A 1 281 ? 22.310 1.455 -3.069 1.00 96.00 281 MET A CA 1
ATOM 2261 C C . MET A 1 281 ? 21.756 1.986 -4.391 1.00 96.00 281 MET A C 1
ATOM 2263 O O . MET A 1 281 ? 21.448 3.178 -4.479 1.00 96.00 281 MET A O 1
ATOM 2267 N N . GLY A 1 282 ? 21.541 1.116 -5.381 1.00 95.88 282 GLY A N 1
ATOM 2268 C CA . GLY A 1 282 ? 20.943 1.486 -6.664 1.00 95.88 282 GLY A CA 1
ATOM 2269 C C . GLY A 1 282 ? 19.568 2.135 -6.495 1.00 95.88 282 GLY A C 1
ATOM 2270 O O . GLY A 1 282 ? 19.323 3.238 -6.987 1.00 95.88 282 GLY A O 1
ATOM 2271 N N . LYS A 1 283 ? 18.695 1.517 -5.693 1.00 94.62 283 LYS A N 1
ATOM 2272 C CA . LYS A 1 283 ? 17.367 2.055 -5.368 1.00 94.62 283 LYS A CA 1
ATOM 2273 C C . LYS A 1 283 ? 17.447 3.396 -4.633 1.00 94.62 283 LYS A C 1
ATOM 2275 O O . LYS A 1 283 ? 16.631 4.279 -4.894 1.00 94.62 283 LYS A O 1
ATOM 2280 N N . SER A 1 284 ? 18.432 3.578 -3.752 1.00 95.31 284 SER A N 1
ATOM 2281 C CA . SER A 1 284 ? 18.628 4.831 -3.012 1.00 95.31 284 SER A CA 1
ATOM 2282 C C . SER A 1 284 ? 18.954 6.015 -3.924 1.00 95.31 284 SER A C 1
ATOM 2284 O O . SER A 1 284 ? 18.474 7.118 -3.682 1.00 95.31 284 SER A O 1
ATOM 2286 N N . TYR A 1 285 ? 19.726 5.807 -4.995 1.00 95.06 285 TYR A N 1
ATOM 2287 C CA . TYR A 1 285 ? 20.051 6.869 -5.949 1.00 95.06 285 TYR A CA 1
ATOM 2288 C C . TYR A 1 285 ? 18.888 7.221 -6.874 1.00 95.06 285 TYR A C 1
ATOM 2290 O O . TYR A 1 285 ? 18.850 8.331 -7.387 1.00 95.06 285 TYR A O 1
ATOM 2298 N N . LEU A 1 286 ? 17.922 6.324 -7.079 1.00 90.75 286 LEU A N 1
ATOM 2299 C CA . LEU A 1 286 ? 16.711 6.643 -7.846 1.00 90.75 286 LEU A CA 1
ATOM 2300 C C . LEU A 1 286 ? 15.644 7.354 -7.002 1.00 90.75 286 LEU A C 1
ATOM 2302 O O . LEU A 1 286 ? 14.860 8.148 -7.532 1.00 90.75 286 LEU A O 1
ATOM 2306 N N . LYS A 1 287 ? 15.602 7.062 -5.697 1.00 87.56 287 LYS A N 1
ATOM 2307 C CA . LYS A 1 287 ? 14.606 7.600 -4.760 1.00 87.56 287 LYS A CA 1
ATOM 2308 C C . LYS A 1 287 ? 14.973 8.938 -4.128 1.00 87.56 287 LYS A C 1
ATOM 2310 O O . LYS A 1 287 ? 14.088 9.583 -3.585 1.00 87.56 287 LYS A O 1
ATOM 2315 N N . ASP A 1 288 ? 16.238 9.334 -4.166 1.00 87.81 288 ASP A N 1
ATOM 2316 C CA . ASP A 1 288 ? 16.692 10.595 -3.583 1.00 87.81 288 ASP A CA 1
ATOM 2317 C C . ASP A 1 288 ? 16.170 11.794 -4.393 1.00 87.81 288 ASP A C 1
ATOM 2319 O O . ASP A 1 288 ? 16.595 11.966 -5.536 1.00 87.81 288 ASP A O 1
ATOM 2323 N N . PRO A 1 289 ? 15.262 12.623 -3.847 1.00 81.00 289 PRO A N 1
ATOM 2324 C CA . PRO A 1 289 ? 14.718 13.763 -4.579 1.00 81.00 289 PRO A CA 1
ATOM 2325 C C . PRO A 1 289 ? 15.758 14.871 -4.799 1.00 81.00 289 PRO A C 1
ATOM 2327 O O . PRO A 1 289 ? 15.645 15.630 -5.756 1.00 81.00 289 PRO A O 1
ATOM 2330 N N . ASN A 1 290 ? 16.786 14.949 -3.949 1.00 81.38 290 ASN A N 1
ATOM 2331 C CA . ASN A 1 290 ? 17.799 16.003 -3.998 1.00 81.38 290 ASN A CA 1
ATOM 2332 C C . ASN A 1 290 ? 19.012 15.608 -4.846 1.00 81.38 290 ASN A C 1
ATOM 2334 O O . ASN A 1 290 ? 19.730 16.470 -5.346 1.00 81.38 290 ASN A O 1
ATOM 2338 N N . ASN A 1 291 ? 19.264 14.306 -4.990 1.00 85.06 291 ASN A N 1
ATOM 2339 C CA . ASN A 1 291 ? 20.443 13.777 -5.674 1.00 85.06 291 ASN A CA 1
ATOM 2340 C C . ASN A 1 291 ? 20.117 12.522 -6.493 1.00 85.06 291 ASN A C 1
ATOM 2342 O O . ASN A 1 291 ? 20.830 11.512 -6.440 1.00 85.06 291 ASN A O 1
ATOM 2346 N N . ARG A 1 292 ? 19.007 12.569 -7.239 1.00 89.00 292 ARG A N 1
ATOM 2347 C CA . ARG A 1 292 ? 18.625 11.483 -8.142 1.00 89.00 292 ARG A CA 1
ATOM 2348 C C . ARG A 1 292 ? 19.738 11.254 -9.165 1.00 89.00 292 ARG A C 1
ATOM 2350 O O . ARG A 1 292 ? 20.108 12.165 -9.900 1.00 89.00 292 ARG A O 1
ATOM 2357 N N . ASN A 1 293 ? 20.263 10.031 -9.237 1.00 93.00 293 ASN A N 1
ATOM 2358 C CA . ASN A 1 293 ? 21.406 9.713 -10.090 1.00 93.00 293 ASN A CA 1
ATOM 2359 C C . ASN A 1 293 ? 21.291 8.314 -10.715 1.00 93.00 293 ASN A C 1
ATOM 2361 O O . ASN A 1 293 ? 21.703 7.311 -10.128 1.00 93.00 293 ASN A O 1
ATOM 2365 N N . ALA A 1 294 ? 20.752 8.253 -11.934 1.00 93.69 294 ALA A N 1
ATOM 2366 C CA . ALA A 1 294 ? 20.572 6.997 -12.659 1.00 93.69 294 ALA A CA 1
ATOM 2367 C C . ALA A 1 294 ? 21.907 6.325 -13.029 1.00 93.69 294 ALA A C 1
ATOM 2369 O O . ALA A 1 294 ? 22.001 5.106 -12.957 1.00 93.69 294 ALA A O 1
ATOM 2370 N N . ALA A 1 295 ? 22.964 7.088 -13.331 1.00 94.06 295 ALA A N 1
ATOM 2371 C CA . ALA A 1 295 ? 24.279 6.525 -13.652 1.00 94.06 295 ALA A CA 1
ATOM 2372 C C . ALA A 1 295 ? 24.898 5.775 -12.460 1.00 94.06 295 ALA A C 1
ATOM 2374 O O . ALA A 1 295 ? 25.382 4.654 -12.606 1.00 94.06 295 ALA A O 1
ATOM 2375 N N . LYS A 1 296 ? 24.817 6.349 -11.251 1.00 95.94 296 LYS A N 1
ATOM 2376 C CA . LYS A 1 296 ? 25.220 5.642 -10.025 1.00 95.94 296 LYS A CA 1
ATOM 2377 C C . LYS A 1 296 ? 24.330 4.433 -9.766 1.00 95.94 296 LYS A C 1
ATOM 2379 O O . LYS A 1 296 ? 24.837 3.390 -9.369 1.00 95.94 296 LYS A O 1
ATOM 2384 N N . ALA A 1 297 ? 23.024 4.547 -10.006 1.00 96.75 297 ALA A N 1
ATOM 2385 C CA . ALA A 1 297 ? 22.123 3.414 -9.852 1.00 96.75 297 ALA A CA 1
ATOM 2386 C C . ALA A 1 297 ? 22.486 2.248 -10.789 1.00 96.75 297 ALA A C 1
ATOM 2388 O O . ALA A 1 297 ? 22.501 1.109 -10.332 1.00 96.75 297 ALA A O 1
ATOM 2389 N N . ILE A 1 298 ? 22.837 2.532 -12.051 1.00 97.31 298 ILE A N 1
ATOM 2390 C CA . ILE A 1 298 ? 23.317 1.535 -13.024 1.00 97.31 298 ILE A CA 1
ATOM 2391 C C . ILE A 1 298 ? 24.524 0.792 -12.469 1.00 97.31 298 ILE A C 1
ATOM 2393 O O . ILE A 1 298 ? 24.467 -0.428 -12.376 1.00 97.31 298 ILE A O 1
ATOM 2397 N N . PHE A 1 299 ? 25.556 1.515 -12.022 1.00 97.19 299 PHE A N 1
ATOM 2398 C CA . PHE A 1 299 ? 26.765 0.907 -11.459 1.00 97.19 299 PHE A CA 1
ATOM 2399 C C . PHE A 1 299 ? 26.441 -0.124 -10.365 1.00 97.19 299 PHE A C 1
ATOM 2401 O O . PHE A 1 299 ? 26.918 -1.257 -10.396 1.00 97.19 299 PHE A O 1
ATOM 2408 N N . TYR A 1 300 ? 25.581 0.242 -9.413 1.00 97.38 300 TYR A N 1
ATOM 2409 C CA . TYR A 1 300 ? 25.226 -0.662 -8.322 1.00 97.38 300 TYR A CA 1
ATOM 2410 C C . TYR A 1 300 ? 24.327 -1.826 -8.762 1.00 97.38 300 TYR A C 1
ATOM 2412 O O . TYR A 1 300 ? 24.484 -2.939 -8.260 1.00 97.38 300 TYR A O 1
ATOM 2420 N N . TYR A 1 301 ? 23.398 -1.616 -9.696 1.00 97.69 301 TYR A N 1
ATOM 2421 C CA . TYR A 1 301 ? 22.584 -2.719 -10.211 1.00 97.69 301 TYR A CA 1
ATOM 2422 C C . TYR A 1 301 ? 23.377 -3.674 -11.111 1.00 97.69 301 TYR A C 1
ATOM 2424 O O . TYR A 1 301 ? 23.095 -4.867 -11.083 1.00 97.69 301 TYR A O 1
ATOM 2432 N N . GLU A 1 302 ? 24.378 -3.199 -11.856 1.00 97.06 302 GLU A N 1
ATOM 2433 C CA . GLU A 1 302 ? 25.308 -4.050 -12.610 1.00 97.06 302 GLU A CA 1
ATOM 2434 C C . GLU A 1 302 ? 26.141 -4.924 -11.662 1.00 97.06 302 GLU A C 1
ATOM 2436 O O . GLU A 1 302 ? 26.260 -6.130 -11.883 1.00 97.06 302 GLU A O 1
ATOM 2441 N N . GLU A 1 303 ? 26.639 -4.358 -10.556 1.00 95.56 303 GLU A N 1
ATOM 2442 C CA . GLU A 1 303 ? 27.322 -5.131 -9.510 1.00 95.56 303 GLU A CA 1
ATOM 2443 C C . GLU A 1 303 ? 26.402 -6.196 -8.891 1.00 95.56 303 GLU A C 1
ATOM 2445 O O . GLU A 1 303 ? 26.825 -7.336 -8.693 1.00 95.56 303 GLU A O 1
ATOM 2450 N N . ALA A 1 304 ? 25.139 -5.858 -8.606 1.00 95.38 304 ALA A N 1
ATOM 2451 C CA . ALA A 1 304 ? 24.165 -6.824 -8.097 1.00 95.38 304 ALA A CA 1
ATOM 2452 C C . ALA A 1 304 ? 23.858 -7.925 -9.130 1.00 95.38 304 ALA A C 1
ATOM 2454 O O . ALA A 1 304 ? 23.892 -9.110 -8.801 1.00 95.38 304 ALA A O 1
ATOM 2455 N N . LEU A 1 305 ? 23.622 -7.554 -10.391 1.00 96.19 305 LEU A N 1
ATOM 2456 C CA . LEU A 1 305 ? 23.325 -8.485 -11.479 1.00 96.19 305 LEU A CA 1
ATOM 2457 C C . LEU A 1 305 ? 24.465 -9.481 -11.703 1.00 96.19 305 LEU A C 1
ATOM 2459 O O . LEU A 1 305 ? 24.217 -10.683 -11.745 1.00 96.19 305 LEU A O 1
ATOM 2463 N N . LYS A 1 306 ? 25.710 -9.000 -11.758 1.00 95.44 306 LYS A N 1
ATOM 2464 C CA . LYS A 1 306 ? 26.897 -9.847 -11.922 1.00 95.44 306 LYS A CA 1
ATOM 2465 C C . LYS A 1 306 ? 26.980 -10.924 -10.843 1.00 95.44 306 LYS A C 1
ATOM 2467 O O . LYS A 1 306 ? 27.322 -12.070 -11.126 1.00 95.44 306 LYS A O 1
ATOM 2472 N N . ILE A 1 307 ? 26.669 -10.567 -9.597 1.00 91.81 307 ILE A N 1
ATOM 2473 C CA . ILE A 1 307 ? 26.649 -11.537 -8.503 1.00 91.81 307 ILE A CA 1
ATOM 2474 C C . ILE A 1 307 ? 25.473 -12.504 -8.686 1.00 91.81 307 ILE A C 1
ATOM 2476 O O . ILE A 1 307 ? 25.675 -13.712 -8.612 1.00 91.81 307 ILE A O 1
ATOM 2480 N N . ALA A 1 308 ? 24.269 -12.013 -8.979 1.00 92.31 308 ALA A N 1
ATOM 2481 C CA . ALA A 1 308 ? 23.102 -12.869 -9.198 1.00 92.31 308 ALA A CA 1
ATOM 2482 C C . ALA A 1 308 ? 23.342 -13.925 -10.295 1.00 92.31 308 ALA A C 1
ATOM 2484 O O . ALA A 1 308 ? 22.966 -15.084 -10.124 1.00 92.31 308 ALA A O 1
ATOM 2485 N N . GLU A 1 309 ? 24.021 -13.550 -11.382 1.00 93.75 309 GLU A N 1
ATOM 2486 C CA . GLU A 1 309 ? 24.401 -14.441 -12.485 1.00 93.75 309 GLU A CA 1
ATOM 2487 C C . GLU A 1 309 ? 25.392 -15.527 -12.052 1.00 93.75 309 GLU A C 1
ATOM 2489 O O . GLU A 1 309 ? 25.160 -16.706 -12.318 1.00 93.75 309 GLU A O 1
ATOM 2494 N N . VAL A 1 310 ? 26.449 -15.164 -11.314 1.00 92.00 310 VAL A N 1
ATOM 2495 C CA . VAL A 1 310 ? 27.433 -16.129 -10.783 1.00 92.00 310 VAL A CA 1
ATOM 2496 C C . VAL A 1 310 ? 26.773 -17.184 -9.890 1.00 92.00 310 VAL A C 1
ATOM 2498 O O . VAL A 1 310 ? 27.197 -18.338 -9.875 1.00 92.00 310 VAL A O 1
ATOM 2501 N N . TRP A 1 311 ? 25.728 -16.800 -9.158 1.00 87.62 311 TRP A N 1
ATOM 2502 C CA . TRP A 1 311 ? 25.007 -17.675 -8.230 1.00 87.62 311 TRP A CA 1
ATOM 2503 C C . TRP A 1 311 ? 23.724 -18.280 -8.821 1.00 87.62 311 TRP A C 1
ATOM 2505 O O . TRP A 1 311 ? 22.951 -18.897 -8.084 1.00 87.62 311 TRP A O 1
ATOM 2515 N N . ASN A 1 312 ? 23.494 -18.110 -10.129 1.00 90.25 312 ASN A N 1
ATOM 2516 C CA . ASN A 1 312 ? 22.325 -18.599 -10.864 1.00 90.25 312 ASN A CA 1
ATOM 2517 C C . ASN A 1 312 ? 20.976 -18.239 -10.203 1.00 90.25 312 ASN A C 1
ATOM 2519 O O . ASN A 1 312 ? 20.043 -19.042 -10.141 1.00 90.25 312 ASN A O 1
ATOM 2523 N N . GLN A 1 313 ? 20.877 -17.020 -9.673 1.00 88.00 313 GLN A N 1
ATOM 2524 C CA . GLN A 1 313 ? 19.705 -16.513 -8.962 1.00 88.00 313 GLN A CA 1
ATOM 2525 C C . GLN A 1 313 ? 18.707 -15.893 -9.945 1.00 88.00 313 GLN A C 1
ATOM 2527 O O . GLN A 1 313 ? 18.559 -14.675 -10.020 1.00 88.00 313 GLN A O 1
ATOM 2532 N N . VAL A 1 314 ? 18.036 -16.737 -10.733 1.00 89.38 314 VAL A N 1
ATOM 2533 C CA . VAL A 1 314 ? 17.240 -16.322 -11.906 1.00 89.38 314 VAL A CA 1
ATOM 2534 C C . VAL A 1 314 ? 16.183 -15.255 -11.594 1.00 89.38 314 VAL A C 1
ATOM 2536 O O . VAL A 1 314 ? 15.998 -14.317 -12.370 1.00 89.38 314 VAL A O 1
ATOM 2539 N N . GLU A 1 315 ? 15.517 -15.338 -10.444 1.00 86.56 315 GLU A N 1
ATOM 2540 C CA . GLU A 1 315 ? 14.536 -14.326 -10.037 1.00 86.56 315 GLU A CA 1
ATOM 2541 C C . GLU A 1 315 ? 15.187 -12.953 -9.803 1.00 86.56 315 GLU A C 1
ATOM 2543 O O . GLU A 1 315 ? 14.738 -11.944 -10.353 1.00 86.56 315 GLU A O 1
ATOM 2548 N N . TYR A 1 316 ? 16.303 -12.921 -9.072 1.00 89.69 316 TYR A N 1
ATOM 2549 C CA . TYR A 1 316 ? 17.073 -11.704 -8.817 1.00 89.69 316 TYR A CA 1
ATOM 2550 C C . TYR A 1 316 ? 17.676 -11.118 -10.096 1.00 89.69 316 TYR A C 1
ATOM 2552 O O . TYR A 1 316 ? 17.624 -9.904 -10.289 1.00 89.69 316 TYR A O 1
ATOM 2560 N N . ILE A 1 317 ? 18.166 -11.967 -11.008 1.00 94.31 317 ILE A N 1
ATOM 2561 C CA . ILE A 1 317 ? 18.643 -11.555 -12.337 1.00 94.31 317 ILE A CA 1
ATOM 2562 C C . ILE A 1 317 ? 17.561 -10.735 -13.050 1.00 94.31 317 ILE A C 1
ATOM 2564 O O . ILE A 1 317 ? 17.827 -9.628 -13.517 1.00 94.31 317 ILE A O 1
ATOM 2568 N N . ASN A 1 318 ? 16.322 -11.231 -13.088 1.00 93.00 318 ASN A N 1
ATOM 2569 C CA . ASN A 1 318 ? 15.223 -10.538 -13.761 1.00 93.00 318 ASN A CA 1
ATOM 2570 C C . ASN A 1 318 ? 14.788 -9.257 -13.035 1.00 93.00 318 ASN A C 1
ATOM 2572 O O . ASN A 1 318 ? 14.487 -8.255 -13.687 1.00 93.00 318 ASN A O 1
ATOM 2576 N N . ILE A 1 319 ? 14.806 -9.247 -11.698 1.00 90.62 319 ILE A N 1
ATOM 2577 C CA . ILE A 1 319 ? 14.542 -8.034 -10.909 1.00 90.62 319 ILE A CA 1
ATOM 2578 C C . ILE A 1 319 ? 15.575 -6.948 -11.241 1.00 90.62 319 ILE A C 1
ATOM 2580 O O . ILE A 1 319 ? 15.198 -5.812 -11.534 1.00 90.62 319 ILE A O 1
ATOM 2584 N N . TYR A 1 320 ? 16.868 -7.283 -11.245 1.00 95.00 320 TYR A N 1
ATOM 2585 C CA . TYR A 1 320 ? 17.934 -6.311 -11.497 1.00 95.00 320 TYR A CA 1
ATOM 2586 C C . TYR A 1 320 ? 17.993 -5.862 -12.954 1.00 95.00 320 TYR A C 1
ATOM 2588 O O . TYR A 1 320 ? 18.173 -4.670 -13.194 1.00 95.00 320 TYR A O 1
ATOM 2596 N N . LYS A 1 321 ? 17.745 -6.754 -13.923 1.00 96.06 321 LYS A N 1
ATOM 2597 C CA . LYS A 1 321 ? 17.549 -6.359 -15.328 1.00 96.06 321 LYS A CA 1
ATOM 2598 C C . LYS A 1 321 ? 16.385 -5.381 -15.476 1.00 96.06 321 LYS A C 1
ATOM 2600 O O . LYS A 1 321 ? 16.495 -4.417 -16.223 1.00 96.06 321 LYS A O 1
ATOM 2605 N N . GLY A 1 322 ? 15.300 -5.578 -14.727 1.00 94.06 322 GLY A N 1
ATOM 2606 C CA . GLY A 1 322 ? 14.176 -4.646 -14.691 1.00 94.06 322 GLY A CA 1
ATOM 2607 C C . GLY A 1 322 ? 14.570 -3.257 -14.191 1.00 94.06 322 GLY A C 1
ATOM 2608 O O . GLY A 1 322 ? 14.275 -2.250 -14.833 1.00 94.06 322 GLY A O 1
ATOM 2609 N N . SER A 1 323 ? 15.290 -3.204 -13.070 1.00 94.62 323 SER A N 1
ATOM 2610 C CA . SER A 1 323 ? 15.815 -1.948 -12.528 1.00 94.62 323 SER A CA 1
ATOM 2611 C C . SER A 1 323 ? 16.789 -1.261 -13.489 1.00 94.62 323 SER A C 1
ATOM 2613 O O . SER A 1 323 ? 16.709 -0.050 -13.683 1.00 94.62 323 SER A O 1
ATOM 2615 N N . LEU A 1 324 ? 17.677 -2.025 -14.131 1.00 96.50 324 LEU A N 1
ATOM 2616 C CA . LEU A 1 324 ? 18.607 -1.515 -15.138 1.00 96.50 324 LEU A CA 1
ATOM 2617 C C . LEU A 1 324 ? 17.880 -0.983 -16.370 1.00 96.50 324 LEU A C 1
ATOM 2619 O O . LEU A 1 324 ? 18.224 0.095 -16.841 1.00 96.50 324 LEU A O 1
ATOM 2623 N N . ALA A 1 325 ? 16.848 -1.673 -16.854 1.00 95.19 325 ALA A N 1
ATOM 2624 C CA . ALA A 1 325 ? 16.051 -1.216 -17.985 1.00 95.19 325 ALA A CA 1
ATOM 2625 C C . ALA A 1 325 ? 15.414 0.157 -17.722 1.00 95.19 325 ALA A C 1
ATOM 2627 O O . ALA A 1 325 ? 15.469 1.046 -18.579 1.00 95.19 325 ALA A O 1
ATOM 2628 N N . SER A 1 326 ? 14.889 0.361 -16.509 1.00 91.88 326 SER A N 1
ATOM 2629 C CA . SER A 1 326 ? 14.394 1.668 -16.071 1.00 91.88 326 SER A CA 1
ATOM 2630 C C . SER A 1 326 ? 15.514 2.709 -16.058 1.00 91.88 326 SER A C 1
ATOM 2632 O O . SER A 1 326 ? 15.322 3.808 -16.574 1.00 91.88 326 SER A O 1
ATOM 2634 N N . CYS A 1 327 ? 16.688 2.383 -15.508 1.00 94.06 327 CYS A N 1
ATOM 2635 C CA . CYS A 1 327 ? 17.806 3.321 -15.464 1.00 94.06 327 CYS A CA 1
ATOM 2636 C C . CYS A 1 327 ? 18.321 3.700 -16.858 1.00 94.06 327 CYS A C 1
ATOM 2638 O O . CYS A 1 327 ? 18.521 4.882 -17.114 1.00 94.06 327 CYS A O 1
ATOM 2640 N N . TYR A 1 328 ? 18.511 2.732 -17.758 1.00 94.50 328 TYR A N 1
ATOM 2641 C CA . TYR A 1 328 ? 18.976 3.001 -19.121 1.00 94.50 328 TYR A CA 1
ATOM 2642 C C . TYR A 1 328 ? 17.982 3.855 -19.893 1.00 94.50 328 TYR A C 1
ATOM 2644 O O . TYR A 1 328 ? 18.379 4.776 -20.602 1.00 94.50 328 TYR A O 1
ATOM 2652 N N . THR A 1 329 ? 16.688 3.617 -19.682 1.00 89.31 329 THR A N 1
ATOM 2653 C CA . THR A 1 329 ? 15.637 4.469 -20.236 1.00 89.31 329 THR A CA 1
ATOM 2654 C C . THR A 1 329 ? 15.773 5.910 -19.731 1.00 89.31 329 THR A C 1
ATOM 2656 O O . THR A 1 329 ? 15.747 6.830 -20.542 1.00 89.31 329 THR A O 1
ATOM 2659 N N . MET A 1 330 ? 16.023 6.115 -18.431 1.00 87.81 330 MET A N 1
ATOM 2660 C CA . MET A 1 330 ? 16.248 7.449 -17.848 1.00 87.81 330 MET A CA 1
ATOM 2661 C C . MET A 1 330 ? 17.539 8.128 -18.332 1.00 87.81 330 MET A C 1
ATOM 2663 O O . MET A 1 330 ? 17.605 9.354 -18.357 1.00 87.81 330 MET A O 1
ATOM 2667 N N . THR A 1 331 ? 18.578 7.367 -18.688 1.00 92.00 331 THR A N 1
ATOM 2668 C CA . THR A 1 331 ? 19.850 7.916 -19.192 1.00 92.00 331 THR A CA 1
ATOM 2669 C C . THR A 1 331 ? 19.906 8.039 -20.717 1.00 92.00 331 THR A C 1
ATOM 2671 O O . THR A 1 331 ? 20.942 8.436 -21.243 1.00 92.00 331 THR A O 1
ATOM 2674 N N . GLY A 1 332 ? 18.829 7.697 -21.432 1.00 91.38 332 GLY A N 1
ATOM 2675 C CA . GLY A 1 332 ? 18.739 7.809 -22.893 1.00 91.38 332 GLY A CA 1
ATOM 2676 C C . GLY A 1 332 ? 19.171 6.569 -23.689 1.00 91.38 332 GLY A C 1
ATOM 2677 O O . GLY A 1 332 ? 19.060 6.564 -24.912 1.00 91.38 332 GLY A O 1
ATOM 2678 N N . ASP A 1 333 ? 19.621 5.490 -23.040 1.00 94.50 333 ASP A N 1
ATOM 2679 C CA . ASP A 1 333 ? 19.963 4.224 -23.708 1.00 94.50 333 ASP A CA 1
ATOM 2680 C C . ASP A 1 333 ? 18.727 3.316 -23.823 1.00 94.50 333 ASP A C 1
ATOM 2682 O O . ASP A 1 333 ? 18.598 2.250 -23.214 1.00 94.50 333 ASP A O 1
ATOM 2686 N N . HIS A 1 334 ? 17.751 3.782 -24.600 1.00 93.62 334 HIS A N 1
ATOM 2687 C CA . HIS A 1 334 ? 16.453 3.121 -24.725 1.00 93.62 334 HIS A CA 1
ATOM 2688 C C . HIS A 1 334 ? 16.543 1.727 -25.362 1.00 93.62 334 HIS A C 1
ATOM 2690 O O . HIS A 1 334 ? 15.721 0.868 -25.047 1.00 93.62 334 HIS A O 1
ATOM 2696 N N . LYS A 1 335 ? 17.548 1.482 -26.216 1.00 94.75 335 LYS A N 1
ATOM 2697 C CA . LYS A 1 335 ? 17.767 0.174 -26.854 1.00 94.75 335 LYS A CA 1
ATOM 2698 C C . LYS A 1 335 ? 18.164 -0.883 -25.834 1.00 94.75 335 LYS A C 1
ATOM 2700 O O . LYS A 1 335 ? 17.593 -1.971 -25.833 1.00 94.75 335 LYS A O 1
ATOM 2705 N N . LYS A 1 336 ? 19.094 -0.552 -24.935 1.00 94.50 336 LYS A N 1
ATOM 2706 C CA . LYS A 1 336 ? 19.495 -1.461 -23.859 1.00 94.50 336 LYS A CA 1
ATOM 2707 C C . LYS A 1 336 ? 18.345 -1.713 -22.882 1.00 94.50 336 LYS A C 1
ATOM 2709 O O . LYS A 1 336 ? 18.143 -2.845 -22.446 1.00 94.50 336 LYS A O 1
ATOM 2714 N N . GLY A 1 337 ? 17.545 -0.680 -22.598 1.00 94.44 337 GLY A N 1
ATOM 2715 C CA . GLY A 1 337 ? 16.308 -0.818 -21.826 1.00 94.44 337 GLY A CA 1
ATOM 2716 C C . GLY A 1 337 ? 15.297 -1.774 -22.470 1.00 94.44 337 GLY A C 1
ATOM 2717 O O . GLY A 1 337 ? 14.784 -2.673 -21.801 1.00 94.44 337 GLY A O 1
ATOM 2718 N N . GLU A 1 338 ? 15.060 -1.633 -23.776 1.00 96.06 338 GLU A N 1
ATOM 2719 C CA . GLU A 1 338 ? 14.195 -2.526 -24.554 1.00 96.06 338 GLU A CA 1
ATOM 2720 C C . GLU A 1 338 ? 14.685 -3.980 -24.520 1.00 96.06 338 GLU A C 1
ATOM 2722 O O . GLU A 1 338 ? 13.892 -4.883 -24.244 1.00 96.06 338 GLU A O 1
ATOM 2727 N N . GLU A 1 339 ? 15.974 -4.215 -24.782 1.00 96.75 339 GLU A N 1
ATOM 2728 C CA . GLU A 1 339 ? 16.549 -5.563 -24.815 1.00 96.75 339 GLU A CA 1
ATOM 2729 C C . GLU A 1 339 ? 16.323 -6.291 -23.485 1.00 96.75 339 GLU A C 1
ATOM 2731 O O . GLU A 1 339 ? 15.830 -7.423 -23.458 1.00 96.75 339 GLU A O 1
ATOM 2736 N N . MET A 1 340 ? 16.606 -5.611 -22.371 1.00 96.06 340 MET A N 1
ATOM 2737 C CA . MET A 1 340 ? 16.386 -6.155 -21.035 1.00 96.06 340 MET A CA 1
ATOM 2738 C C . MET A 1 340 ? 14.912 -6.477 -20.782 1.00 96.06 340 MET A C 1
ATOM 2740 O O . MET A 1 340 ? 14.610 -7.559 -20.279 1.00 96.06 340 MET A O 1
ATOM 2744 N N . CYS A 1 341 ? 13.983 -5.597 -21.175 1.00 96.44 341 CYS A N 1
ATOM 2745 C CA . CYS A 1 341 ? 12.551 -5.872 -21.037 1.00 96.44 341 CYS A CA 1
ATOM 2746 C C . CYS A 1 341 ? 12.138 -7.128 -21.810 1.00 96.44 341 CYS A C 1
ATOM 2748 O O . CYS A 1 341 ? 11.431 -7.973 -21.264 1.00 96.44 341 CYS A O 1
ATOM 2750 N N . ARG A 1 342 ? 12.595 -7.283 -23.061 1.00 96.69 342 ARG A N 1
ATOM 2751 C CA . ARG A 1 342 ? 12.255 -8.447 -23.897 1.00 96.69 342 ARG A CA 1
ATOM 2752 C C . ARG A 1 342 ? 12.780 -9.753 -23.300 1.00 96.69 342 ARG A C 1
ATOM 2754 O O . ARG A 1 342 ? 12.042 -10.735 -23.276 1.00 96.69 342 ARG A O 1
ATOM 2761 N N . GLN A 1 343 ? 14.004 -9.757 -22.767 1.00 95.56 343 GLN A N 1
ATOM 2762 C CA . GLN A 1 343 ? 14.562 -10.927 -22.080 1.00 95.56 343 GLN A CA 1
ATOM 2763 C C . GLN A 1 343 ? 13.716 -11.332 -20.864 1.00 95.56 343 GLN A C 1
ATOM 2765 O O . GLN A 1 343 ? 13.419 -12.512 -20.684 1.00 95.56 343 GLN A O 1
ATOM 2770 N N . ILE A 1 344 ? 13.294 -10.359 -20.050 1.00 95.31 344 ILE A N 1
ATOM 2771 C CA . ILE A 1 344 ? 12.483 -10.627 -18.856 1.00 95.31 344 ILE A CA 1
ATOM 2772 C C . ILE A 1 344 ? 11.080 -11.120 -19.236 1.00 95.31 344 ILE A C 1
ATOM 2774 O O . ILE A 1 344 ? 10.581 -12.072 -18.638 1.00 95.31 344 ILE A O 1
ATOM 2778 N N . ILE A 1 345 ? 10.443 -10.504 -20.240 1.00 95.62 345 ILE A N 1
ATOM 2779 C CA . ILE A 1 345 ? 9.128 -10.935 -20.735 1.00 95.62 345 ILE A CA 1
ATOM 2780 C C . ILE A 1 345 ? 9.205 -12.385 -21.221 1.00 95.62 345 ILE A C 1
ATOM 2782 O O . ILE A 1 345 ? 8.401 -13.200 -20.779 1.00 95.62 345 ILE A O 1
ATOM 2786 N N . GLY A 1 346 ? 10.212 -12.735 -22.030 1.00 94.62 346 GLY A N 1
ATOM 2787 C CA . GLY A 1 346 ? 10.396 -14.104 -22.524 1.00 94.62 346 GLY A CA 1
ATOM 2788 C C . GLY A 1 346 ? 10.609 -15.147 -21.420 1.00 94.62 346 GLY A C 1
ATOM 2789 O O . GLY A 1 346 ? 10.244 -16.305 -21.598 1.00 94.62 346 GLY A O 1
ATOM 2790 N N . TYR A 1 347 ? 11.146 -14.745 -20.262 1.00 93.00 347 TYR A N 1
ATOM 2791 C CA . TYR A 1 347 ? 11.265 -15.619 -19.094 1.00 93.00 347 TYR A CA 1
ATOM 2792 C C . TYR A 1 347 ? 9.918 -15.881 -18.404 1.00 93.00 347 TYR A C 1
ATOM 2794 O O . TYR A 1 347 ? 9.622 -17.021 -18.044 1.00 93.00 347 TYR A O 1
ATOM 2802 N N . TYR A 1 348 ? 9.104 -14.841 -18.200 1.00 91.88 348 TYR A N 1
ATOM 2803 C CA . TYR A 1 348 ? 7.841 -14.976 -17.470 1.00 91.88 348 TYR A CA 1
ATOM 2804 C C . TYR A 1 348 ? 6.684 -15.476 -18.343 1.00 91.88 348 TYR A C 1
ATOM 2806 O O . TYR A 1 348 ? 5.771 -16.106 -17.819 1.00 91.88 348 TYR A O 1
ATOM 2814 N N . GLU A 1 349 ? 6.690 -15.217 -19.652 1.00 91.62 349 GLU A N 1
ATOM 2815 C CA . GLU A 1 349 ? 5.566 -15.524 -20.550 1.00 91.62 349 GLU A CA 1
ATOM 2816 C C . GLU A 1 349 ? 5.148 -17.009 -20.543 1.00 91.62 349 GLU A C 1
ATOM 2818 O O . GLU A 1 349 ? 3.952 -17.273 -20.397 1.00 91.62 349 GLU A O 1
ATOM 2823 N N . PRO A 1 350 ? 6.071 -17.995 -20.540 1.00 90.75 350 PRO A N 1
ATOM 2824 C CA . PRO A 1 350 ? 5.706 -19.406 -20.380 1.00 90.75 350 PRO A CA 1
ATOM 2825 C C . PRO A 1 350 ? 5.007 -19.729 -19.047 1.00 90.75 350 PRO A C 1
ATOM 2827 O O . PRO A 1 350 ? 4.242 -20.688 -18.970 1.00 90.75 350 PRO A O 1
ATOM 2830 N N . MET A 1 351 ? 5.239 -18.937 -17.993 1.00 90.31 351 MET A N 1
ATOM 2831 C CA . MET A 1 351 ? 4.646 -19.150 -16.665 1.00 90.31 351 MET A CA 1
ATOM 2832 C C . MET A 1 351 ? 3.169 -18.756 -16.595 1.00 90.31 351 MET A C 1
ATOM 2834 O O . MET A 1 351 ? 2.495 -19.119 -15.635 1.00 90.31 351 MET A O 1
ATOM 2838 N N . LEU A 1 352 ? 2.640 -18.053 -17.602 1.00 85.19 352 LEU A N 1
ATOM 2839 C CA . LEU A 1 352 ? 1.210 -17.738 -17.681 1.00 85.19 352 LEU A CA 1
ATOM 2840 C C . LEU A 1 352 ? 0.333 -18.985 -17.859 1.00 85.19 352 LEU A C 1
ATOM 2842 O O . LEU A 1 352 ? -0.854 -18.943 -17.538 1.00 85.19 352 LEU A O 1
ATOM 2846 N N . LEU A 1 353 ? 0.913 -20.085 -18.351 1.00 85.06 353 LEU A N 1
ATOM 2847 C CA . LEU A 1 353 ? 0.233 -21.373 -18.518 1.00 85.06 353 LEU A CA 1
ATOM 2848 C C . LEU A 1 353 ? 0.121 -22.162 -17.202 1.00 85.06 353 LEU A C 1
ATOM 2850 O O . LEU A 1 353 ? -0.669 -23.099 -17.111 1.00 85.06 353 LEU A O 1
ATOM 2854 N N . ASP A 1 354 ? 0.897 -21.792 -16.183 1.00 82.88 354 ASP A N 1
ATOM 2855 C CA . ASP A 1 354 ? 0.894 -22.425 -14.865 1.00 82.88 354 ASP A CA 1
ATOM 2856 C C . ASP A 1 354 ? -0.088 -21.684 -13.948 1.00 82.88 354 ASP A C 1
ATOM 2858 O O . ASP A 1 354 ? 0.157 -20.544 -13.558 1.00 82.88 354 ASP A O 1
ATOM 2862 N N . GLN A 1 355 ? -1.197 -22.331 -13.572 1.00 74.19 355 GLN A N 1
ATOM 2863 C CA . GLN A 1 355 ? -2.235 -21.718 -12.730 1.00 74.19 355 GLN A CA 1
ATOM 2864 C C . GLN A 1 355 ? -1.714 -21.215 -11.376 1.00 74.19 355 GLN A C 1
ATOM 2866 O O . GLN A 1 355 ? -2.244 -20.238 -10.852 1.00 74.19 355 GLN A O 1
ATOM 2871 N N . VAL A 1 356 ? -0.674 -21.841 -10.818 1.00 71.94 356 VAL A N 1
ATOM 2872 C CA . VAL A 1 356 ? -0.102 -21.453 -9.521 1.00 71.94 356 VAL A CA 1
ATOM 2873 C C . VAL A 1 356 ? 0.775 -20.210 -9.671 1.00 71.94 356 VAL A C 1
ATOM 2875 O O . VAL A 1 356 ? 0.781 -19.343 -8.799 1.00 71.94 356 VAL A O 1
ATOM 2878 N N . LYS A 1 357 ? 1.501 -20.092 -10.789 1.00 76.56 357 LYS A N 1
ATOM 2879 C CA . LYS A 1 357 ? 2.441 -18.983 -11.038 1.00 76.56 357 LYS A CA 1
ATOM 2880 C C . LYS A 1 357 ? 1.838 -17.830 -11.834 1.00 76.56 357 LYS A C 1
ATOM 2882 O O . LYS A 1 357 ? 2.424 -16.746 -11.856 1.00 76.56 357 LYS A O 1
ATOM 2887 N N . ARG A 1 358 ? 0.668 -18.036 -12.446 1.00 82.06 358 ARG A N 1
ATOM 2888 C CA . ARG A 1 358 ? -0.012 -17.076 -13.324 1.00 82.06 358 ARG A CA 1
ATOM 2889 C C . ARG A 1 358 ? -0.152 -15.703 -12.683 1.00 82.06 358 ARG A C 1
ATOM 2891 O O . ARG A 1 358 ? 0.201 -14.718 -13.318 1.00 82.06 358 ARG A O 1
ATOM 2898 N N . ASN A 1 359 ? -0.604 -15.630 -11.432 1.00 76.06 359 ASN A N 1
ATOM 2899 C CA . ASN A 1 359 ? -0.891 -14.348 -10.777 1.00 76.06 359 ASN A CA 1
ATOM 2900 C C . ASN A 1 359 ? 0.372 -13.506 -10.537 1.00 76.06 359 ASN A C 1
ATOM 2902 O O . ASN A 1 359 ? 0.348 -12.289 -10.692 1.00 76.06 359 ASN A O 1
ATOM 2906 N N . THR A 1 360 ? 1.500 -14.134 -10.202 1.00 76.69 360 THR A N 1
ATOM 2907 C CA . THR A 1 360 ? 2.775 -13.412 -10.086 1.00 76.69 360 THR A CA 1
ATOM 2908 C C . THR A 1 360 ? 3.333 -13.072 -11.466 1.00 76.69 360 THR A C 1
ATOM 2910 O O . THR A 1 360 ? 3.830 -11.969 -11.679 1.00 76.69 360 THR A O 1
ATOM 2913 N N . ALA A 1 361 ? 3.229 -13.994 -12.426 1.00 85.56 361 ALA A N 1
ATOM 2914 C CA . ALA A 1 361 ? 3.731 -13.788 -13.779 1.00 85.56 361 ALA A CA 1
ATOM 2915 C C . ALA A 1 361 ? 2.985 -12.663 -14.517 1.00 85.56 361 ALA A C 1
ATOM 2917 O O . ALA A 1 361 ? 3.625 -11.853 -15.182 1.00 85.56 361 ALA A O 1
ATOM 2918 N N . ILE A 1 362 ? 1.660 -12.562 -14.374 1.00 89.12 362 ILE A N 1
ATOM 2919 C CA . ILE A 1 362 ? 0.839 -11.569 -15.079 1.00 89.12 362 ILE A CA 1
ATOM 2920 C C . ILE A 1 362 ? 1.130 -10.138 -14.613 1.00 89.12 362 ILE A C 1
ATOM 2922 O O . ILE A 1 362 ? 1.301 -9.250 -15.450 1.00 89.12 362 ILE A O 1
ATOM 2926 N N . ASP A 1 363 ? 1.301 -9.919 -13.305 1.00 86.81 363 ASP A N 1
ATOM 2927 C CA . ASP A 1 363 ? 1.706 -8.618 -12.759 1.00 86.81 363 ASP A CA 1
ATOM 2928 C C . ASP A 1 363 ? 3.096 -8.209 -13.271 1.00 86.81 363 ASP A C 1
ATOM 2930 O O . ASP A 1 363 ? 3.285 -7.103 -13.783 1.00 86.81 363 ASP A O 1
ATOM 2934 N N . ARG A 1 364 ? 4.061 -9.139 -13.244 1.00 90.38 364 ARG A N 1
ATOM 2935 C CA . ARG A 1 364 ? 5.417 -8.890 -13.755 1.00 90.38 364 ARG A CA 1
ATOM 2936 C C . ARG A 1 364 ? 5.409 -8.573 -15.248 1.00 90.38 364 ARG A C 1
ATOM 2938 O O . ARG A 1 364 ? 5.975 -7.563 -15.659 1.00 90.38 364 ARG A O 1
ATOM 2945 N N . ILE A 1 365 ? 4.770 -9.408 -16.065 1.00 93.88 365 ILE A N 1
ATOM 2946 C CA . ILE A 1 365 ? 4.756 -9.254 -17.525 1.00 93.88 365 ILE A CA 1
ATOM 2947 C C . ILE A 1 365 ? 4.088 -7.949 -17.928 1.00 93.88 365 ILE A C 1
ATOM 2949 O O . ILE A 1 365 ? 4.626 -7.244 -18.778 1.00 93.88 365 ILE A O 1
ATOM 2953 N N . THR A 1 366 ? 2.940 -7.612 -17.337 1.00 94.38 366 THR A N 1
ATOM 2954 C CA . THR A 1 366 ? 2.245 -6.358 -17.661 1.00 94.38 366 THR A CA 1
ATOM 2955 C C . THR A 1 366 ? 3.111 -5.151 -17.301 1.00 94.38 366 THR A C 1
ATOM 2957 O O . THR A 1 366 ? 3.304 -4.282 -18.151 1.00 94.38 366 THR A O 1
ATOM 2960 N N . GLY A 1 367 ? 3.751 -5.146 -16.127 1.00 93.62 367 GLY A N 1
ATOM 2961 C CA . GLY A 1 367 ? 4.721 -4.115 -15.746 1.00 93.62 367 GLY A CA 1
ATOM 2962 C C . GLY A 1 367 ? 5.895 -3.979 -16.729 1.00 93.62 367 GLY A C 1
ATOM 2963 O O . GLY A 1 367 ? 6.228 -2.872 -17.158 1.00 93.62 367 GLY A O 1
ATOM 2964 N N . TYR A 1 368 ? 6.500 -5.093 -17.156 1.00 95.75 368 TYR A N 1
ATOM 2965 C CA . TYR A 1 368 ? 7.612 -5.067 -18.117 1.00 95.75 368 TYR A CA 1
ATOM 2966 C C . TYR A 1 368 ? 7.174 -4.703 -19.543 1.00 95.75 368 TYR A C 1
ATOM 2968 O O . TYR A 1 368 ? 7.926 -4.029 -20.247 1.00 95.75 368 TYR A O 1
ATOM 2976 N N . LYS A 1 369 ? 5.957 -5.069 -19.968 1.00 97.31 369 LYS A N 1
ATOM 2977 C CA . LYS A 1 369 ? 5.376 -4.645 -21.255 1.00 97.31 369 LYS A CA 1
ATOM 2978 C C . LYS A 1 369 ? 5.091 -3.138 -21.272 1.00 97.31 369 LYS A C 1
ATOM 2980 O O . LYS A 1 369 ? 5.372 -2.495 -22.280 1.00 97.31 369 LYS A O 1
ATOM 2985 N N . ILE A 1 370 ? 4.641 -2.549 -20.157 1.00 96.56 370 ILE A N 1
ATOM 2986 C CA . ILE A 1 370 ? 4.512 -1.085 -20.003 1.00 96.56 370 ILE A CA 1
ATOM 2987 C C . ILE A 1 370 ? 5.868 -0.398 -20.178 1.00 96.56 370 ILE A C 1
ATOM 2989 O O . ILE A 1 370 ? 5.962 0.592 -20.905 1.00 96.56 370 ILE A O 1
ATOM 2993 N N . MET A 1 371 ? 6.914 -0.914 -19.523 1.00 95.25 371 MET A N 1
ATOM 2994 C CA . MET A 1 371 ? 8.262 -0.345 -19.620 1.00 95.25 371 MET A CA 1
ATOM 2995 C C . MET A 1 371 ? 8.835 -0.484 -21.034 1.00 95.25 371 MET A C 1
ATOM 2997 O O . MET A 1 371 ? 9.366 0.486 -21.565 1.00 95.25 371 MET A O 1
ATOM 3001 N N . LEU A 1 372 ? 8.643 -1.638 -21.681 1.00 97.31 372 LEU A N 1
ATOM 3002 C CA . LEU A 1 372 ? 9.003 -1.854 -23.082 1.00 97.31 372 LEU A CA 1
ATOM 3003 C C . LEU A 1 372 ? 8.311 -0.840 -24.003 1.00 97.31 372 LEU A C 1
ATOM 3005 O O . LEU A 1 372 ? 8.978 -0.178 -24.794 1.00 97.31 372 LEU A O 1
ATOM 3009 N N . ALA A 1 373 ? 6.991 -0.684 -23.885 1.00 97.62 373 ALA A N 1
ATOM 3010 C CA . ALA A 1 373 ? 6.227 0.274 -24.681 1.00 97.62 373 ALA A CA 1
ATOM 3011 C C . ALA A 1 373 ? 6.686 1.722 -24.442 1.00 97.62 373 ALA A C 1
ATOM 3013 O O . ALA A 1 373 ? 6.753 2.520 -25.380 1.00 97.62 373 ALA A O 1
ATOM 3014 N N . HIS A 1 374 ? 7.083 2.054 -23.213 1.00 95.19 374 HIS A N 1
ATOM 3015 C CA . HIS A 1 374 ? 7.659 3.357 -22.906 1.00 95.19 374 HIS A CA 1
ATOM 3016 C C . HIS A 1 374 ? 9.016 3.547 -23.601 1.00 95.19 374 HIS A C 1
ATOM 3018 O O . HIS A 1 374 ? 9.194 4.529 -24.319 1.00 95.19 374 HIS A O 1
ATOM 3024 N N . SER A 1 375 ? 9.941 2.585 -23.502 1.00 94.50 375 SER A N 1
ATOM 3025 C CA . SER A 1 375 ? 11.225 2.639 -24.217 1.00 94.50 375 SER A CA 1
ATOM 3026 C C . SER A 1 375 ? 11.040 2.725 -25.739 1.00 94.50 375 SER A C 1
ATOM 3028 O O . SER A 1 375 ? 11.784 3.443 -26.404 1.00 94.50 375 SER A O 1
ATOM 3030 N N . LEU A 1 376 ? 10.039 2.044 -26.306 1.00 97.06 376 LEU A N 1
ATOM 3031 C CA . LEU A 1 376 ? 9.685 2.132 -27.730 1.00 97.06 376 LEU A CA 1
ATOM 3032 C C . LEU A 1 376 ? 9.135 3.512 -28.108 1.00 97.06 376 LEU A C 1
ATOM 3034 O O . LEU A 1 376 ? 9.501 4.057 -29.147 1.00 97.06 376 LEU A O 1
ATOM 3038 N N . THR A 1 377 ? 8.310 4.106 -27.244 1.00 96.62 377 THR A N 1
ATOM 3039 C CA . THR A 1 377 ? 7.806 5.478 -27.410 1.00 96.62 377 THR A CA 1
ATOM 3040 C C . THR A 1 377 ? 8.953 6.485 -27.447 1.00 96.62 377 THR A C 1
ATOM 3042 O O . THR A 1 377 ? 8.955 7.388 -28.284 1.00 96.62 377 THR A O 1
ATOM 3045 N N . LEU A 1 378 ? 9.957 6.319 -26.579 1.00 93.50 378 LEU A N 1
ATOM 3046 C CA . LEU A 1 378 ? 11.135 7.189 -26.561 1.00 93.50 378 LEU A CA 1
ATOM 3047 C C . LEU A 1 378 ? 12.017 7.028 -27.807 1.00 93.50 378 LEU A C 1
ATOM 3049 O O . LEU A 1 378 ? 12.630 8.001 -28.238 1.00 93.50 378 LEU A O 1
ATOM 3053 N N . GLN A 1 379 ? 12.012 5.840 -28.417 1.00 95.75 379 GLN A N 1
ATOM 3054 C CA . GLN A 1 379 ? 12.648 5.536 -29.705 1.00 95.75 379 GLN A CA 1
ATOM 3055 C C . GLN A 1 379 ? 11.789 5.900 -30.929 1.00 95.75 379 GLN A C 1
ATOM 3057 O O . GLN A 1 379 ? 12.130 5.506 -32.041 1.00 95.75 379 GLN A O 1
ATOM 3062 N N . GLU A 1 380 ? 10.663 6.595 -30.743 1.00 96.81 380 GLU A N 1
ATOM 3063 C CA . GLU A 1 380 ? 9.741 7.002 -31.817 1.00 96.81 380 GLU A CA 1
ATOM 3064 C C . GLU A 1 380 ? 9.071 5.834 -32.571 1.00 96.81 380 GLU A C 1
ATOM 3066 O O . GLU A 1 380 ? 8.463 6.006 -33.628 1.00 96.81 380 GLU A O 1
ATOM 3071 N N . ARG A 1 381 ? 9.091 4.626 -31.992 1.00 97.94 381 ARG A N 1
ATOM 3072 C CA . ARG A 1 381 ? 8.392 3.429 -32.498 1.00 97.94 381 ARG A CA 1
ATOM 3073 C C . ARG A 1 381 ? 6.946 3.399 -31.997 1.00 97.94 381 ARG A C 1
ATOM 3075 O O . ARG A 1 381 ? 6.523 2.478 -31.298 1.00 97.94 381 ARG A O 1
ATOM 3082 N N . PHE A 1 382 ? 6.188 4.444 -32.330 1.00 97.69 382 PHE A N 1
ATOM 3083 C CA . PHE A 1 382 ? 4.894 4.731 -31.702 1.00 97.69 382 PHE A CA 1
ATOM 3084 C C . PHE A 1 382 ? 3.834 3.648 -31.918 1.00 97.69 382 PHE A C 1
ATOM 3086 O O . PHE A 1 382 ? 3.142 3.298 -30.969 1.00 97.69 382 PHE A O 1
ATOM 3093 N N . GLU A 1 383 ? 3.702 3.096 -33.126 1.00 98.12 383 GLU A N 1
ATOM 3094 C CA . GLU A 1 383 ? 2.651 2.101 -33.405 1.00 98.12 383 GLU A CA 1
ATOM 3095 C C . GLU A 1 383 ? 2.848 0.813 -32.611 1.00 98.12 383 GLU A C 1
ATOM 3097 O O . GLU A 1 383 ? 1.899 0.251 -32.072 1.00 98.12 383 GLU A O 1
ATOM 3102 N N . GLU A 1 384 ? 4.096 0.371 -32.482 1.00 98.12 384 GLU A N 1
ATOM 3103 C CA . GLU A 1 384 ? 4.429 -0.814 -31.699 1.00 98.12 384 GLU A CA 1
ATOM 3104 C C . GLU A 1 384 ? 4.164 -0.579 -30.208 1.00 98.12 384 GLU A C 1
ATOM 3106 O O . GLU A 1 384 ? 3.547 -1.417 -29.553 1.00 98.12 384 GLU A O 1
ATOM 3111 N N . ALA A 1 385 ? 4.547 0.591 -29.684 1.00 98.06 385 ALA A N 1
ATOM 3112 C CA . ALA A 1 385 ? 4.245 0.976 -28.308 1.00 98.06 385 ALA A CA 1
ATOM 3113 C C . ALA A 1 385 ? 2.731 1.043 -28.037 1.00 98.06 385 ALA A C 1
ATOM 3115 O O . ALA A 1 385 ? 2.256 0.501 -27.039 1.00 98.06 385 ALA A O 1
ATOM 3116 N N . ILE A 1 386 ? 1.966 1.677 -28.934 1.00 98.44 386 ILE A N 1
ATOM 3117 C CA . ILE A 1 386 ? 0.507 1.813 -28.829 1.00 98.44 386 ILE A CA 1
ATOM 3118 C C . ILE A 1 386 ? -0.167 0.440 -28.832 1.00 98.44 386 ILE A C 1
ATOM 3120 O O . ILE A 1 386 ? -1.055 0.210 -28.012 1.00 98.44 386 ILE A O 1
ATOM 3124 N N . ASN A 1 387 ? 0.257 -0.469 -29.713 1.00 98.38 387 ASN A N 1
ATOM 3125 C CA . ASN A 1 387 ? -0.292 -1.823 -29.768 1.00 98.38 387 ASN A CA 1
ATOM 3126 C C . ASN A 1 387 ? -0.029 -2.578 -28.462 1.00 98.38 387 ASN A C 1
ATOM 3128 O O . ASN A 1 387 ? -0.969 -3.100 -27.872 1.00 98.38 387 ASN A O 1
ATOM 3132 N N . ILE A 1 388 ? 1.201 -2.528 -27.934 1.00 98.12 388 ILE A N 1
ATOM 3133 C CA . ILE A 1 388 ? 1.520 -3.160 -26.645 1.00 98.12 388 ILE A CA 1
ATOM 3134 C C . ILE A 1 388 ? 0.633 -2.605 -25.526 1.00 98.12 388 ILE A C 1
ATOM 3136 O O . ILE A 1 388 ? 0.087 -3.382 -24.746 1.00 98.12 388 ILE A O 1
ATOM 3140 N N . TYR A 1 389 ? 0.457 -1.283 -25.438 1.00 98.19 389 TYR A N 1
ATOM 3141 C CA . TYR A 1 389 ? -0.424 -0.692 -24.429 1.00 98.19 389 TYR A CA 1
ATOM 3142 C C . TYR A 1 389 ? -1.882 -1.142 -24.584 1.00 98.19 389 TYR A C 1
ATOM 3144 O O . TYR A 1 389 ? -2.526 -1.466 -23.587 1.00 98.19 389 TYR A O 1
ATOM 3152 N N . LYS A 1 390 ? -2.410 -1.178 -25.813 1.00 97.69 390 LYS A N 1
ATOM 3153 C CA . LYS A 1 390 ? -3.782 -1.634 -26.083 1.00 97.69 390 LYS A CA 1
ATOM 3154 C C . LYS A 1 390 ? -3.993 -3.100 -25.722 1.00 97.69 390 LYS A C 1
ATOM 3156 O O . LYS A 1 390 ? -5.064 -3.430 -25.225 1.00 97.69 390 LYS A O 1
ATOM 3161 N N . ASP A 1 391 ? -2.982 -3.939 -25.915 1.00 96.75 391 ASP A N 1
ATOM 3162 C CA . ASP A 1 391 ? -3.064 -5.365 -25.606 1.00 96.75 391 ASP A CA 1
ATOM 3163 C C . ASP A 1 391 ? -3.065 -5.629 -24.093 1.00 96.75 391 ASP A C 1
ATOM 3165 O O . ASP A 1 391 ? -3.772 -6.512 -23.611 1.00 96.75 391 ASP A O 1
ATOM 3169 N N . ILE A 1 392 ? -2.287 -4.865 -23.316 1.00 96.12 392 ILE A N 1
ATOM 3170 C CA . ILE A 1 392 ? -2.116 -5.128 -21.876 1.00 96.12 392 ILE A CA 1
ATOM 3171 C C . ILE A 1 392 ? -3.123 -4.414 -20.978 1.00 96.12 392 ILE A C 1
ATOM 3173 O O . ILE A 1 392 ? -3.338 -4.858 -19.851 1.00 96.12 392 ILE A O 1
ATOM 3177 N N . LEU A 1 393 ? -3.709 -3.298 -21.419 1.00 96.00 393 LEU A N 1
ATOM 3178 C CA . LEU A 1 393 ? -4.615 -2.514 -20.578 1.00 96.00 393 LEU A CA 1
ATOM 3179 C C . LEU A 1 393 ? -5.893 -3.272 -20.183 1.00 96.00 393 LEU A C 1
ATOM 3181 O O . LEU A 1 393 ? -6.199 -3.255 -18.990 1.00 96.00 393 LEU A O 1
ATOM 3185 N N . PRO A 1 394 ? -6.587 -3.986 -21.096 1.00 94.88 394 PRO A N 1
ATOM 3186 C CA . PRO A 1 394 ? -7.734 -4.817 -20.731 1.00 94.88 394 PRO A CA 1
ATOM 3187 C C . PRO A 1 394 ? -7.366 -5.876 -19.690 1.00 94.88 394 PRO A C 1
ATOM 3189 O O . PRO A 1 394 ? -8.060 -6.026 -18.695 1.00 94.88 394 PRO A O 1
ATOM 3192 N N . ILE A 1 395 ? -6.204 -6.519 -19.850 1.00 92.94 395 ILE A N 1
ATOM 3193 C CA . ILE A 1 395 ? -5.700 -7.515 -18.895 1.00 92.94 395 ILE A CA 1
ATOM 3194 C C . ILE A 1 395 ? -5.493 -6.886 -17.513 1.00 92.94 395 ILE A C 1
ATOM 3196 O O . ILE A 1 395 ? -5.854 -7.475 -16.499 1.00 92.94 395 ILE A O 1
ATOM 3200 N N . CYS A 1 396 ? -4.912 -5.684 -17.452 1.00 91.94 396 CYS A N 1
ATOM 3201 C CA . CYS A 1 396 ? -4.700 -4.999 -16.180 1.00 91.94 396 CYS A CA 1
ATOM 3202 C C . CYS A 1 396 ? -6.019 -4.629 -15.492 1.00 91.94 396 CYS A C 1
ATOM 3204 O O . CYS A 1 396 ? -6.090 -4.692 -14.265 1.00 91.94 396 CYS A O 1
ATOM 3206 N N . ASP A 1 397 ? -7.032 -4.230 -16.262 1.00 85.81 397 ASP A N 1
ATOM 3207 C CA . ASP A 1 397 ? -8.354 -3.894 -15.735 1.00 85.81 397 ASP A CA 1
ATOM 3208 C C . ASP A 1 397 ? -9.081 -5.155 -15.231 1.00 85.81 397 ASP A C 1
ATOM 3210 O O . ASP A 1 397 ? -9.559 -5.162 -14.095 1.00 85.81 397 ASP A O 1
ATOM 3214 N N . ASP A 1 398 ? -9.075 -6.239 -16.013 1.00 85.56 398 ASP A N 1
ATOM 3215 C CA . ASP A 1 398 ? -9.727 -7.513 -15.678 1.00 85.56 398 ASP A CA 1
ATOM 3216 C C . ASP A 1 398 ? -9.100 -8.192 -14.447 1.00 85.56 398 ASP A C 1
ATOM 3218 O O . ASP A 1 398 ? -9.802 -8.749 -13.603 1.00 85.56 398 ASP A O 1
ATOM 3222 N N . GLU A 1 399 ? -7.774 -8.116 -14.308 1.00 83.94 399 GLU A N 1
ATOM 3223 C CA . GLU A 1 399 ? -7.021 -8.739 -13.208 1.00 83.94 399 GLU A CA 1
ATOM 3224 C C . GLU A 1 399 ? -6.851 -7.802 -11.991 1.00 83.94 399 GLU A C 1
ATOM 3226 O O . GLU A 1 399 ? -6.172 -8.140 -11.020 1.00 83.94 399 GLU A O 1
ATOM 3231 N N . GLY A 1 400 ? -7.435 -6.596 -12.015 1.00 83.81 400 GLY A N 1
ATOM 3232 C CA . GLY A 1 400 ? -7.361 -5.647 -10.895 1.00 83.81 400 GLY A CA 1
ATOM 3233 C C . GLY A 1 400 ? -5.958 -5.068 -10.634 1.00 83.81 400 GLY A C 1
ATOM 3234 O O . GLY A 1 400 ? -5.646 -4.598 -9.525 1.00 83.81 400 GLY A O 1
ATOM 3235 N N . LEU A 1 401 ? -5.094 -5.052 -11.652 1.00 85.81 401 LEU A N 1
ATOM 3236 C CA . LEU A 1 401 ? -3.725 -4.530 -11.609 1.00 85.81 401 LEU A CA 1
ATOM 3237 C C . LEU A 1 401 ? -3.708 -2.997 -11.726 1.00 85.81 401 LEU A C 1
ATOM 3239 O O . LEU A 1 401 ? -3.105 -2.430 -12.634 1.00 85.81 401 LEU A O 1
ATOM 3243 N N . ILE A 1 402 ? -4.361 -2.316 -10.776 1.00 85.19 402 ILE A N 1
ATOM 3244 C CA . ILE A 1 402 ? -4.590 -0.855 -10.768 1.00 85.19 402 ILE A CA 1
ATOM 3245 C C . ILE A 1 402 ? -3.343 -0.041 -11.145 1.00 85.19 402 ILE A C 1
ATOM 3247 O O . ILE A 1 402 ? -3.411 0.818 -12.020 1.00 85.19 402 ILE A O 1
ATOM 3251 N N . ASN A 1 403 ? -2.194 -0.332 -10.524 1.00 85.06 403 ASN A N 1
ATOM 3252 C CA . ASN A 1 403 ? -0.963 0.422 -10.770 1.00 85.06 403 ASN A CA 1
ATOM 3253 C C . ASN A 1 403 ? -0.506 0.295 -12.230 1.00 85.06 403 ASN A C 1
ATOM 3255 O O . ASN A 1 403 ? -0.113 1.290 -12.840 1.00 85.06 403 ASN A O 1
ATOM 3259 N N . ASN A 1 404 ? -0.588 -0.911 -12.796 1.00 90.94 404 ASN A N 1
ATOM 3260 C CA . ASN A 1 404 ? -0.202 -1.180 -14.179 1.00 90.94 404 ASN A CA 1
ATOM 3261 C C . ASN A 1 404 ? -1.235 -0.584 -15.145 1.00 90.94 404 ASN A C 1
ATOM 3263 O O . ASN A 1 404 ? -0.851 0.040 -16.130 1.00 90.94 404 ASN A O 1
ATOM 3267 N N . ALA A 1 405 ? -2.531 -0.664 -14.830 1.00 91.88 405 ALA A N 1
ATOM 3268 C CA . ALA A 1 405 ? -3.585 -0.028 -15.616 1.00 91.88 405 ALA A CA 1
ATOM 3269 C C . ALA A 1 405 ? -3.391 1.496 -15.708 1.00 91.88 405 ALA A C 1
ATOM 3271 O O . ALA A 1 405 ? -3.467 2.079 -16.791 1.00 91.88 405 ALA A O 1
ATOM 3272 N N . GLU A 1 406 ? -3.092 2.160 -14.592 1.00 89.88 406 GLU A N 1
ATOM 3273 C CA . GLU A 1 406 ? -2.858 3.605 -14.556 1.00 89.88 406 GLU A CA 1
ATOM 3274 C C . GLU A 1 406 ? -1.568 4.016 -15.273 1.00 89.88 406 GLU A C 1
ATOM 3276 O O . GLU A 1 406 ? -1.579 4.959 -16.069 1.00 89.88 406 GLU A O 1
ATOM 3281 N N . LEU A 1 407 ? -0.464 3.301 -15.024 1.00 90.44 407 LEU A N 1
ATOM 3282 C CA . LEU A 1 407 ? 0.818 3.524 -15.697 1.00 90.44 407 LEU A CA 1
ATOM 3283 C C . LEU A 1 407 ? 0.710 3.311 -17.208 1.00 90.44 407 LEU A C 1
ATOM 3285 O O . LEU A 1 407 ? 1.167 4.152 -17.980 1.00 90.44 407 LEU A O 1
ATOM 3289 N N . GLY A 1 408 ? 0.080 2.215 -17.629 1.00 95.56 408 GLY A N 1
ATOM 3290 C CA . GLY A 1 408 ? -0.141 1.897 -19.034 1.00 95.56 408 GLY A CA 1
ATOM 3291 C C . GLY A 1 408 ? -1.035 2.925 -19.721 1.00 95.56 408 GLY A C 1
ATOM 3292 O O . GLY A 1 408 ? -0.745 3.328 -20.841 1.00 95.56 408 GLY A O 1
ATOM 3293 N N . THR A 1 409 ? -2.072 3.423 -19.038 1.00 96.50 409 THR A N 1
ATOM 3294 C CA . THR A 1 409 ? -2.973 4.441 -19.602 1.00 96.50 409 THR A CA 1
ATOM 3295 C C . THR A 1 409 ? -2.231 5.765 -19.784 1.00 96.50 409 THR A C 1
ATOM 3297 O O . THR A 1 409 ? -2.310 6.384 -20.843 1.00 96.50 409 THR A O 1
ATOM 3300 N N . ALA A 1 410 ? -1.444 6.184 -18.787 1.00 93.44 410 ALA A N 1
ATOM 3301 C CA . ALA A 1 410 ? -0.594 7.367 -18.907 1.00 93.44 410 ALA A CA 1
ATOM 3302 C C . ALA A 1 410 ? 0.433 7.222 -20.047 1.00 93.44 410 ALA A C 1
ATOM 3304 O O . ALA A 1 410 ? 0.602 8.144 -20.846 1.00 93.44 410 ALA A O 1
ATOM 3305 N N . GLY A 1 411 ? 1.074 6.054 -20.151 1.00 95.06 411 GLY A N 1
ATOM 3306 C CA . GLY A 1 411 ? 2.034 5.735 -21.207 1.00 95.06 411 GLY A CA 1
ATOM 3307 C C . GLY A 1 411 ? 1.417 5.740 -22.608 1.00 95.06 411 GLY A C 1
ATOM 3308 O O . GLY A 1 411 ? 1.992 6.321 -23.524 1.00 95.06 411 GLY A O 1
ATOM 3309 N N . LEU A 1 412 ? 0.213 5.187 -22.770 1.00 97.81 412 LEU A N 1
ATOM 3310 C CA . LEU A 1 412 ? -0.527 5.214 -24.033 1.00 97.81 412 LEU A CA 1
ATOM 3311 C C . LEU A 1 412 ? -0.865 6.646 -24.465 1.00 97.81 412 LEU A C 1
ATOM 3313 O O . LEU A 1 412 ? -0.679 7.000 -25.629 1.00 97.81 412 LEU A O 1
ATOM 3317 N N . GLY A 1 413 ? -1.313 7.484 -23.525 1.00 96.00 413 GLY A N 1
ATOM 3318 C CA . GLY A 1 413 ? -1.562 8.901 -23.794 1.00 96.00 413 GLY A CA 1
ATOM 3319 C C . GLY A 1 413 ? -0.296 9.620 -24.264 1.00 96.00 413 GLY A C 1
ATOM 3320 O O . GLY A 1 413 ? -0.341 10.388 -25.225 1.00 96.00 413 GLY A O 1
ATOM 3321 N N . LEU A 1 414 ? 0.852 9.316 -23.647 1.00 94.12 414 LEU A N 1
ATOM 3322 C CA . LEU A 1 414 ? 2.150 9.853 -24.057 1.00 94.12 414 LEU A CA 1
ATOM 3323 C C . LEU A 1 414 ? 2.569 9.370 -25.452 1.00 94.12 414 LEU A C 1
ATOM 3325 O O . LEU A 1 414 ? 3.060 10.170 -26.248 1.00 94.12 414 LEU A O 1
ATOM 3329 N N . ALA A 1 415 ? 2.352 8.094 -25.771 1.00 96.94 415 ALA A N 1
ATOM 3330 C CA . ALA A 1 415 ? 2.657 7.543 -27.088 1.00 96.94 415 ALA A CA 1
ATOM 3331 C C . ALA A 1 415 ? 1.839 8.233 -28.193 1.00 96.94 415 ALA A C 1
ATOM 3333 O O . ALA A 1 415 ? 2.408 8.655 -29.200 1.00 96.94 415 ALA A O 1
ATOM 3334 N N . TYR A 1 416 ? 0.534 8.437 -27.977 1.00 97.44 416 TYR A N 1
ATOM 3335 C CA . TYR A 1 416 ? -0.305 9.217 -28.892 1.00 97.44 416 TYR A CA 1
ATOM 3336 C C . TYR A 1 416 ? 0.170 10.664 -29.024 1.00 97.44 416 TYR A C 1
ATOM 3338 O O . TYR A 1 416 ? 0.317 11.163 -30.138 1.00 97.44 416 TYR A O 1
ATOM 3346 N N . ALA A 1 417 ? 0.466 11.322 -27.901 1.00 93.19 417 ALA A N 1
ATOM 3347 C CA . ALA A 1 417 ? 0.937 12.701 -27.896 1.00 93.19 417 ALA A CA 1
ATOM 3348 C C . ALA A 1 417 ? 2.230 12.868 -28.705 1.00 93.19 417 ALA A C 1
ATOM 3350 O O . ALA A 1 417 ? 2.323 13.765 -29.540 1.00 93.19 417 ALA A O 1
ATOM 3351 N N . ARG A 1 418 ? 3.215 11.982 -28.505 1.00 92.75 418 ARG A N 1
ATOM 3352 C CA . ARG A 1 418 ? 4.491 12.027 -29.236 1.00 92.75 418 ARG A CA 1
ATOM 3353 C C . ARG A 1 418 ? 4.357 11.663 -30.713 1.00 92.75 418 ARG A C 1
ATOM 3355 O O . ARG A 1 418 ? 5.118 12.183 -31.520 1.00 92.75 418 ARG A O 1
ATOM 3362 N N . LYS A 1 419 ? 3.372 10.836 -31.069 1.00 96.06 419 LYS A N 1
ATOM 3363 C CA . LYS A 1 419 ? 2.994 10.557 -32.461 1.00 96.06 419 LYS A CA 1
ATOM 3364 C C . LYS A 1 419 ? 2.301 11.752 -33.145 1.00 96.06 419 LYS A C 1
ATOM 3366 O O . LYS A 1 419 ? 2.195 11.770 -34.367 1.00 96.06 419 LYS A O 1
ATOM 3371 N N . GLY A 1 420 ? 1.827 12.738 -32.379 1.00 92.88 420 GLY A N 1
ATOM 3372 C CA . GLY A 1 420 ? 1.051 13.881 -32.878 1.00 92.88 420 GLY A CA 1
ATOM 3373 C C . GLY A 1 420 ? -0.465 13.652 -32.907 1.00 92.88 420 GLY A C 1
ATOM 3374 O O . GLY A 1 420 ? -1.203 14.467 -33.454 1.00 92.88 420 GLY A O 1
ATOM 3375 N N . ASP A 1 421 ? -0.954 12.561 -32.313 1.00 94.69 421 ASP A N 1
ATOM 3376 C CA . ASP A 1 421 ? -2.380 12.241 -32.214 1.00 94.69 421 ASP A CA 1
ATOM 3377 C C . ASP A 1 421 ? -2.970 12.805 -30.914 1.00 94.69 421 ASP A C 1
ATOM 3379 O O . ASP A 1 421 ? -3.226 12.108 -29.928 1.00 94.69 421 ASP A O 1
ATOM 3383 N N . PHE A 1 422 ? -3.130 14.125 -30.887 1.00 91.69 422 PHE A N 1
ATOM 3384 C CA . PHE A 1 422 ? -3.470 14.837 -29.658 1.00 91.69 422 PHE A CA 1
ATOM 3385 C C . PHE A 1 422 ? -4.897 14.562 -29.160 1.00 91.69 422 PHE A C 1
ATOM 3387 O O . PHE A 1 422 ? -5.142 14.614 -27.954 1.00 91.69 422 PHE A O 1
ATOM 3394 N N . LEU A 1 423 ? -5.827 14.220 -30.058 1.00 93.19 423 LEU A N 1
ATOM 3395 C CA . LEU A 1 423 ? -7.197 13.852 -29.689 1.00 93.19 423 LEU A CA 1
ATOM 3396 C C . LEU A 1 423 ? -7.211 12.553 -28.879 1.00 93.19 423 LEU A C 1
ATOM 3398 O O . LEU A 1 423 ? -7.763 12.521 -27.775 1.00 93.19 423 LEU A O 1
ATOM 3402 N N . ASN A 1 424 ? -6.551 11.505 -29.382 1.00 94.31 424 ASN A N 1
ATOM 3403 C CA . ASN A 1 424 ? -6.454 10.242 -28.655 1.00 94.31 424 ASN A CA 1
ATOM 3404 C C . ASN A 1 424 ? -5.598 10.378 -27.391 1.00 94.31 424 ASN A C 1
ATOM 3406 O O . ASN A 1 424 ? -5.927 9.773 -26.367 1.00 94.31 424 ASN A O 1
ATOM 3410 N N . ALA A 1 425 ? -4.556 11.215 -27.411 1.00 93.81 425 ALA A N 1
ATOM 3411 C CA . ALA A 1 425 ? -3.770 11.522 -26.220 1.00 93.81 425 ALA A CA 1
ATOM 3412 C C . ALA A 1 425 ? -4.639 12.125 -25.107 1.00 93.81 425 ALA A C 1
ATOM 3414 O O . ALA A 1 425 ? -4.666 11.600 -23.993 1.00 93.81 425 ALA A O 1
ATOM 3415 N N . LEU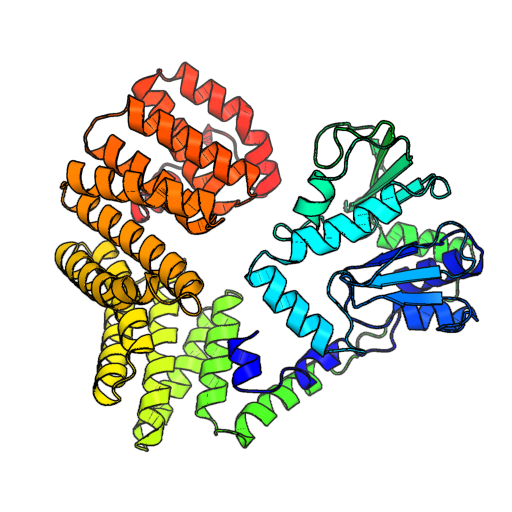 A 1 426 ? -5.402 13.182 -25.410 1.00 92.12 426 LEU A N 1
ATOM 3416 C CA . LEU A 1 426 ? -6.269 13.851 -24.440 1.00 92.12 426 LEU A CA 1
ATOM 3417 C C . LEU A 1 426 ? -7.360 12.917 -23.903 1.00 92.12 426 LEU A C 1
ATOM 3419 O O . LEU A 1 426 ? -7.579 12.868 -22.689 1.00 92.12 426 LEU A O 1
ATOM 3423 N N . ALA A 1 427 ? -8.015 12.151 -24.780 1.00 94.81 427 ALA A N 1
ATOM 3424 C CA . ALA A 1 427 ? -9.009 11.160 -24.373 1.00 94.81 427 ALA A CA 1
ATOM 3425 C C . ALA A 1 427 ? -8.407 10.127 -23.403 1.00 94.81 427 ALA A C 1
ATOM 3427 O O . ALA A 1 427 ? -8.990 9.827 -22.359 1.00 94.81 427 ALA A O 1
ATOM 3428 N N . THR A 1 428 ? -7.196 9.652 -23.699 1.00 96.00 428 THR A N 1
ATOM 3429 C CA . THR A 1 428 ? -6.490 8.675 -22.865 1.00 96.00 428 THR A CA 1
ATOM 3430 C C . THR A 1 428 ? -6.049 9.276 -21.526 1.00 96.00 428 THR A C 1
ATOM 3432 O O . THR A 1 428 ? -6.235 8.651 -20.483 1.00 96.00 428 THR A O 1
ATOM 3435 N N . PHE A 1 429 ? -5.531 10.510 -21.502 1.00 95.12 429 PHE A N 1
ATOM 3436 C CA . PHE A 1 429 ? -5.178 11.181 -20.246 1.00 95.12 429 PHE A CA 1
ATOM 3437 C C . PHE A 1 429 ? -6.399 11.424 -19.355 1.00 95.12 429 PHE A C 1
ATOM 3439 O O . PHE A 1 429 ? -6.298 11.248 -18.142 1.00 95.12 429 PHE A O 1
ATOM 3446 N N . ARG A 1 430 ? -7.563 11.763 -19.929 1.00 92.25 430 ARG A N 1
ATOM 3447 C CA . ARG A 1 430 ? -8.826 11.886 -19.179 1.00 92.25 430 ARG A CA 1
ATOM 3448 C C . ARG A 1 430 ? -9.268 10.554 -18.581 1.00 92.25 430 ARG A C 1
ATOM 3450 O O . ARG A 1 430 ? -9.652 10.519 -17.413 1.00 92.25 430 ARG A O 1
ATOM 3457 N N . LEU A 1 431 ? -9.167 9.465 -19.345 1.00 93.62 431 LEU A N 1
ATOM 3458 C CA . LEU A 1 431 ? -9.441 8.118 -18.842 1.00 93.62 431 LEU A CA 1
ATOM 3459 C C . LEU A 1 431 ? -8.517 7.771 -17.668 1.00 93.62 431 LEU A C 1
ATOM 3461 O O . LEU A 1 431 ? -8.991 7.358 -16.612 1.00 93.62 431 LEU A O 1
ATOM 3465 N N . GLY A 1 432 ? -7.211 7.993 -17.823 1.00 92.81 432 GLY A N 1
ATOM 3466 C CA . GLY A 1 432 ? -6.241 7.761 -16.755 1.00 92.81 432 GLY A CA 1
ATOM 3467 C C . GLY A 1 432 ? -6.524 8.618 -15.521 1.00 92.81 432 GLY A C 1
ATOM 3468 O O . GLY A 1 432 ? -6.474 8.116 -14.401 1.00 92.81 432 GLY A O 1
ATOM 3469 N N . TYR A 1 433 ? -6.841 9.903 -15.712 1.00 91.75 433 TYR A N 1
ATOM 3470 C CA . TYR A 1 433 ? -7.199 10.818 -14.629 1.00 91.75 433 TYR A CA 1
ATOM 3471 C C . TYR A 1 433 ? -8.416 10.305 -13.855 1.00 91.75 433 TYR A C 1
ATOM 3473 O O . TYR A 1 433 ? -8.401 10.281 -12.625 1.00 91.75 433 TYR A O 1
ATOM 3481 N N . HIS A 1 434 ? -9.449 9.842 -14.564 1.00 88.56 434 HIS A N 1
ATOM 3482 C CA . HIS A 1 434 ? -10.633 9.267 -13.940 1.00 88.56 434 HIS A CA 1
ATOM 3483 C C . HIS A 1 434 ? -10.299 7.999 -13.143 1.00 88.56 434 HIS A C 1
ATOM 3485 O O . HIS A 1 434 ? -10.710 7.896 -11.989 1.00 88.56 434 HIS A O 1
ATOM 3491 N N . LYS A 1 435 ? -9.486 7.087 -13.700 1.00 87.56 435 LYS A N 1
ATOM 3492 C CA . LYS A 1 435 ? -8.998 5.896 -12.982 1.00 87.56 435 LYS A CA 1
ATOM 3493 C C . LYS A 1 435 ? -8.264 6.287 -11.692 1.00 87.56 435 LYS A C 1
ATOM 3495 O O . LYS A 1 435 ? -8.677 5.870 -10.614 1.00 87.56 435 LYS A O 1
ATOM 3500 N N . ALA A 1 436 ? -7.271 7.174 -11.777 1.00 85.56 436 ALA A N 1
ATOM 3501 C CA . ALA A 1 436 ? -6.502 7.635 -10.616 1.00 85.56 436 ALA A CA 1
ATOM 3502 C C . ALA A 1 436 ? -7.371 8.343 -9.557 1.00 85.56 436 ALA A C 1
ATOM 3504 O O . ALA A 1 436 ? -7.150 8.205 -8.351 1.00 85.56 436 ALA A O 1
ATOM 3505 N N . LYS A 1 437 ? -8.388 9.099 -9.992 1.00 83.12 437 LYS A N 1
ATOM 3506 C CA . LYS A 1 437 ? -9.352 9.761 -9.102 1.00 83.12 437 LYS A CA 1
ATOM 3507 C C . LYS A 1 437 ? -10.185 8.740 -8.333 1.00 83.12 437 LYS A C 1
ATOM 3509 O O . LYS A 1 437 ? -10.297 8.879 -7.113 1.00 83.12 437 LYS A O 1
ATOM 3514 N N . THR A 1 438 ? -10.711 7.738 -9.035 1.00 79.69 438 THR A N 1
ATOM 3515 C CA . THR A 1 438 ? -11.513 6.639 -8.479 1.00 79.69 438 THR A CA 1
ATOM 3516 C C . THR A 1 438 ? -10.695 5.765 -7.531 1.00 79.69 438 THR A C 1
ATOM 3518 O O . THR A 1 438 ? -11.167 5.436 -6.448 1.00 79.69 438 THR A O 1
ATOM 3521 N N . ASN A 1 439 ? -9.445 5.464 -7.883 1.00 79.00 439 ASN A N 1
ATOM 3522 C CA . ASN A 1 439 ? -8.566 4.605 -7.085 1.00 79.00 439 ASN A CA 1
ATOM 3523 C C . ASN A 1 439 ? -7.877 5.332 -5.921 1.00 79.00 439 ASN A C 1
ATOM 3525 O O . ASN A 1 439 ? -7.260 4.695 -5.073 1.00 79.00 439 ASN A O 1
ATOM 3529 N N . GLY A 1 440 ? -7.947 6.665 -5.869 1.00 77.69 440 GLY A N 1
ATOM 3530 C CA . GLY A 1 440 ? -7.345 7.451 -4.792 1.00 77.69 440 GLY A CA 1
ATOM 3531 C C . GLY A 1 440 ? -5.820 7.593 -4.869 1.00 77.69 440 GLY A C 1
ATOM 3532 O O . GLY A 1 440 ? -5.203 8.000 -3.890 1.00 77.69 440 GLY A O 1
ATOM 3533 N N . THR A 1 441 ? -5.198 7.317 -6.015 1.00 77.69 441 THR A N 1
ATOM 3534 C CA . THR A 1 441 ? -3.741 7.393 -6.207 1.00 77.69 441 THR A CA 1
ATOM 3535 C C . THR A 1 441 ? -3.283 8.843 -6.409 1.00 77.69 441 THR A C 1
ATOM 3537 O O . THR A 1 441 ? -3.229 9.344 -7.536 1.00 77.69 441 THR A O 1
ATOM 3540 N N . VAL A 1 442 ? -2.964 9.537 -5.313 1.00 74.81 442 VAL A N 1
ATOM 3541 C CA . VAL A 1 442 ? -2.710 10.992 -5.294 1.00 74.81 442 VAL A CA 1
ATOM 3542 C C . VAL A 1 442 ? -1.582 11.428 -6.242 1.00 74.81 442 VAL A C 1
ATOM 3544 O O . VAL A 1 442 ? -1.786 12.340 -7.043 1.00 74.81 442 VAL A O 1
ATOM 3547 N N . ASP A 1 443 ? -0.432 10.749 -6.228 1.00 73.06 443 ASP A N 1
ATOM 3548 C CA . ASP A 1 443 ? 0.716 11.111 -7.079 1.00 73.06 443 ASP A CA 1
ATOM 3549 C C . ASP A 1 443 ? 0.376 11.026 -8.576 1.00 73.06 443 ASP A C 1
ATOM 3551 O O . ASP A 1 443 ? 0.694 11.914 -9.378 1.00 73.06 443 ASP A O 1
ATOM 3555 N N . ARG A 1 444 ? -0.330 9.958 -8.964 1.00 84.19 444 ARG A N 1
ATOM 3556 C CA . ARG A 1 444 ? -0.754 9.726 -10.348 1.00 84.19 444 ARG A CA 1
ATOM 3557 C C . ARG A 1 444 ? -1.843 10.705 -10.770 1.00 84.19 444 ARG A C 1
ATOM 3559 O O . ARG A 1 444 ? -1.804 11.207 -11.893 1.00 84.19 444 ARG A O 1
ATOM 3566 N N . LEU A 1 445 ? -2.777 10.997 -9.865 1.00 83.69 445 LEU A N 1
ATOM 3567 C CA . LEU A 1 445 ? -3.841 11.974 -10.068 1.00 83.69 445 LEU A CA 1
ATOM 3568 C C . LEU A 1 445 ? -3.253 13.346 -10.404 1.00 83.69 445 LEU A C 1
ATOM 3570 O O . LEU A 1 445 ? -3.685 13.968 -11.372 1.00 83.69 445 LEU A O 1
ATOM 3574 N N . LEU A 1 446 ? -2.236 13.783 -9.656 1.00 83.56 446 LEU A N 1
ATOM 3575 C CA . LEU A 1 446 ? -1.556 15.054 -9.889 1.00 83.56 446 LEU A CA 1
ATOM 3576 C C . LEU A 1 446 ? -0.832 15.073 -11.244 1.00 83.56 446 LEU A C 1
ATOM 3578 O O . LEU A 1 446 ? -0.990 16.016 -12.019 1.00 83.56 446 LEU A O 1
ATOM 3582 N N . SER A 1 447 ? -0.096 14.004 -11.558 1.00 84.56 447 SER A N 1
ATOM 3583 C CA . SER A 1 447 ? 0.611 13.854 -12.839 1.00 84.56 447 SER A CA 1
ATOM 3584 C C . SER A 1 447 ? -0.345 13.986 -14.033 1.00 84.56 447 SER A C 1
ATOM 3586 O O . SER A 1 447 ? -0.114 14.755 -14.966 1.00 84.56 447 SER A O 1
ATOM 3588 N N . LEU A 1 448 ? -1.457 13.245 -13.993 1.00 87.75 448 LEU A N 1
ATOM 3589 C CA . LEU A 1 448 ? -2.444 13.206 -15.071 1.00 87.75 448 LEU A CA 1
ATOM 3590 C C . LEU A 1 448 ? -3.281 14.481 -15.136 1.00 87.75 448 LEU A C 1
ATOM 3592 O O . LEU A 1 448 ? -3.629 14.911 -16.230 1.00 87.75 448 LEU A O 1
ATOM 3596 N N . PHE A 1 449 ? -3.553 15.124 -14.000 1.00 86.88 449 PHE A N 1
ATOM 3597 C CA . PHE A 1 449 ? -4.211 16.427 -13.959 1.00 86.88 449 PHE A CA 1
ATOM 3598 C C . PHE A 1 449 ? -3.447 17.468 -14.782 1.00 86.88 449 PHE A C 1
ATOM 3600 O O . PHE A 1 449 ? -4.045 18.145 -15.623 1.00 86.88 449 PHE A O 1
ATOM 3607 N N . PHE A 1 450 ? -2.124 17.556 -14.608 1.00 85.19 450 PHE A N 1
ATOM 3608 C CA . PHE A 1 450 ? -1.302 18.483 -15.386 1.00 85.19 450 PHE A CA 1
ATOM 3609 C C . PHE A 1 450 ? -1.260 18.118 -16.873 1.00 85.19 450 PHE A C 1
ATOM 3611 O O . PHE A 1 450 ? -1.337 19.013 -17.718 1.00 85.19 450 PHE A O 1
ATOM 3618 N N . LEU A 1 451 ? -1.202 16.826 -17.211 1.00 87.50 451 LEU A N 1
ATOM 3619 C CA . LEU A 1 451 ? -1.253 16.370 -18.603 1.00 87.50 451 LEU A CA 1
ATOM 3620 C C . LEU A 1 451 ? -2.594 16.715 -19.265 1.00 87.50 451 LEU A C 1
ATOM 3622 O O . LEU A 1 451 ? -2.598 17.283 -20.354 1.00 87.50 451 LEU A O 1
ATOM 3626 N N . VAL A 1 452 ? -3.727 16.470 -18.600 1.00 87.75 452 VAL A N 1
ATOM 3627 C CA . VAL A 1 452 ? -5.053 16.847 -19.118 1.00 87.75 452 VAL A CA 1
ATOM 3628 C C . VAL A 1 452 ? -5.156 18.359 -19.301 1.00 87.75 452 VAL A C 1
ATOM 3630 O O . VAL A 1 452 ? -5.624 18.795 -20.349 1.00 87.75 452 VAL A O 1
ATOM 3633 N N . CYS A 1 453 ? -4.693 19.168 -18.342 1.00 82.50 453 CYS A N 1
ATOM 3634 C CA . CYS A 1 453 ? -4.692 20.629 -18.479 1.00 82.50 453 CYS A CA 1
ATOM 3635 C C . CYS A 1 453 ? -3.867 21.086 -19.690 1.00 82.50 453 CYS A C 1
ATOM 3637 O O . CYS A 1 453 ? -4.336 21.897 -20.492 1.00 82.50 453 CYS A O 1
ATOM 3639 N N . SER A 1 454 ? -2.658 20.536 -19.831 1.00 81.81 454 SER A N 1
ATOM 3640 C CA . SER A 1 454 ? -1.716 20.899 -20.892 1.00 81.81 454 SER A CA 1
ATOM 3641 C C . SER A 1 454 ? -2.280 20.538 -22.266 1.00 81.81 454 SER A C 1
ATOM 3643 O O . SER A 1 454 ? -2.338 21.384 -23.151 1.00 81.81 454 SER A O 1
ATOM 3645 N N . TRP A 1 455 ? -2.793 19.318 -22.429 1.00 85.19 455 TRP A N 1
ATOM 3646 C CA . TRP A 1 455 ? -3.319 18.850 -23.711 1.00 85.19 455 TRP A CA 1
ATOM 3647 C C . TRP A 1 455 ? -4.715 19.385 -24.036 1.00 85.19 455 TRP A C 1
ATOM 3649 O O . TRP A 1 455 ? -5.011 19.609 -25.204 1.00 85.19 455 TRP A O 1
ATOM 3659 N N . SER A 1 456 ? -5.554 19.691 -23.040 1.00 80.88 456 SER A N 1
ATOM 3660 C CA . SER A 1 456 ? -6.823 20.396 -23.288 1.00 80.88 456 SER A CA 1
ATOM 3661 C C . SER A 1 456 ? -6.570 21.786 -23.872 1.00 80.88 456 SER A C 1
ATOM 3663 O O . SER A 1 456 ? -7.322 22.228 -24.735 1.00 80.88 456 SER A O 1
ATOM 3665 N N . ARG A 1 457 ? -5.491 22.466 -23.451 1.00 78.00 457 ARG A N 1
ATOM 3666 C CA . ARG A 1 457 ? -5.087 23.754 -24.032 1.00 78.00 457 ARG A CA 1
ATOM 3667 C C . ARG A 1 457 ? -4.728 23.623 -25.510 1.00 78.00 457 ARG A C 1
ATOM 3669 O O . ARG A 1 457 ? -5.169 24.454 -26.298 1.00 78.00 457 ARG A O 1
ATOM 3676 N N . GLU A 1 458 ? -3.937 22.610 -25.856 1.00 76.81 458 GLU A N 1
ATOM 3677 C CA . GLU A 1 458 ? -3.441 22.398 -27.222 1.00 76.81 458 GLU A CA 1
ATOM 3678 C C . GLU A 1 458 ? -4.537 21.895 -28.178 1.00 76.81 458 GLU A C 1
ATOM 3680 O O . GLU A 1 458 ? -4.565 22.290 -29.338 1.00 76.81 458 GLU A O 1
ATOM 3685 N N . VAL A 1 459 ? -5.467 21.060 -27.702 1.00 82.44 459 VAL A N 1
ATOM 3686 C CA . VAL A 1 459 ? -6.491 20.411 -28.546 1.00 82.44 459 VAL A CA 1
ATOM 3687 C C . VAL A 1 459 ? -7.807 21.182 -28.591 1.00 82.44 459 VAL A C 1
ATOM 3689 O O . VAL A 1 459 ? -8.399 21.350 -29.653 1.00 82.44 459 VAL A O 1
ATOM 3692 N N . GLU A 1 460 ? -8.293 21.633 -27.436 1.00 82.88 460 GLU A N 1
ATOM 3693 C CA . GLU A 1 460 ? -9.629 22.228 -27.273 1.00 82.88 460 GLU A CA 1
ATOM 3694 C C . GLU A 1 460 ? -9.563 23.750 -27.029 1.00 82.88 460 GLU A C 1
ATOM 3696 O O . GLU A 1 460 ? -10.588 24.416 -26.858 1.00 82.88 460 GLU A O 1
ATOM 3701 N N . GLY A 1 461 ? -8.353 24.314 -27.001 1.00 78.50 461 GLY A N 1
ATOM 3702 C CA . GLY A 1 461 ? -8.093 25.723 -26.740 1.00 78.50 461 GLY A CA 1
ATOM 3703 C C . GLY A 1 461 ? -8.016 26.083 -25.251 1.00 78.50 461 GLY A C 1
ATOM 3704 O O . GLY A 1 461 ? -8.484 25.375 -24.355 1.00 78.50 461 GLY A O 1
ATOM 3705 N N . TYR A 1 462 ? -7.442 27.259 -24.975 1.00 74.75 462 TYR A N 1
ATOM 3706 C CA . TYR A 1 462 ? -7.137 27.743 -23.619 1.00 74.75 462 TYR A CA 1
ATOM 3707 C C . TYR A 1 462 ? -8.330 27.715 -22.655 1.00 74.75 462 TYR A C 1
ATOM 3709 O O . TYR A 1 462 ? -8.185 27.382 -21.478 1.00 74.75 462 TYR A O 1
ATOM 3717 N N . ARG A 1 463 ? -9.530 28.033 -23.154 1.00 73.94 463 ARG A N 1
ATOM 3718 C CA . ARG A 1 463 ? -10.742 28.090 -22.334 1.00 73.94 463 ARG A CA 1
ATOM 3719 C C . ARG A 1 463 ? -11.125 26.719 -21.773 1.00 73.94 463 ARG A C 1
ATOM 3721 O O . ARG A 1 463 ? -11.534 26.665 -20.618 1.00 73.94 463 ARG A O 1
ATOM 3728 N N . SER A 1 464 ? -10.970 25.638 -22.541 1.00 74.50 464 SER A N 1
ATOM 3729 C CA . SER A 1 464 ? -11.331 24.290 -22.079 1.00 74.50 464 SER A CA 1
ATOM 3730 C C . SER A 1 464 ? -10.380 23.794 -20.986 1.00 74.50 464 SER A C 1
ATOM 3732 O O . SER A 1 464 ? -10.822 23.370 -19.916 1.00 74.50 464 SER A O 1
ATOM 3734 N N . GLY A 1 465 ? -9.066 23.969 -21.187 1.00 75.75 465 GLY A N 1
ATOM 3735 C CA . GLY A 1 465 ? -8.065 23.650 -20.163 1.00 75.75 465 GLY A CA 1
ATOM 3736 C C . GLY A 1 465 ? -8.292 24.415 -18.855 1.00 75.75 465 GLY A C 1
ATOM 3737 O O . GLY A 1 465 ? -8.211 23.833 -17.774 1.00 75.75 465 GLY A O 1
ATOM 3738 N N . LEU A 1 466 ? -8.676 25.694 -18.943 1.00 73.25 466 LEU A N 1
ATOM 3739 C CA . LEU A 1 466 ? -8.992 26.510 -17.770 1.00 73.25 466 LEU A CA 1
ATOM 3740 C C . LEU A 1 466 ? -10.263 26.042 -17.041 1.00 73.25 466 LEU A C 1
ATOM 3742 O O . LEU A 1 466 ? -10.316 26.108 -15.813 1.00 73.25 466 LEU A O 1
ATOM 3746 N N . VAL A 1 467 ? -11.286 25.582 -17.770 1.00 80.56 467 VAL A N 1
ATOM 3747 C CA . VAL A 1 467 ? -12.514 25.026 -17.174 1.00 80.56 467 VAL A CA 1
ATOM 3748 C C . VAL A 1 467 ? -12.199 23.751 -16.396 1.00 80.56 467 VAL A C 1
ATOM 3750 O O . VAL A 1 467 ? -12.590 23.652 -15.234 1.00 80.56 467 VAL A O 1
ATOM 3753 N N . PHE A 1 468 ? -11.441 22.822 -16.987 1.00 81.19 468 PHE A N 1
ATOM 3754 C CA . PHE A 1 468 ? -11.024 21.598 -16.299 1.00 81.19 468 PHE A CA 1
ATOM 3755 C C . PHE A 1 468 ? -10.182 21.908 -15.055 1.00 81.19 468 PHE A C 1
ATOM 3757 O O . PHE A 1 468 ? -10.474 21.408 -13.969 1.00 81.19 468 PHE A O 1
ATOM 3764 N N . PHE A 1 469 ? -9.194 22.802 -15.183 1.00 81.69 469 PHE A N 1
ATOM 3765 C CA . PHE A 1 469 ? -8.362 23.220 -14.056 1.00 81.69 469 PHE A CA 1
ATOM 3766 C C . PHE A 1 469 ? -9.205 23.772 -12.900 1.00 81.69 469 PHE A C 1
ATOM 3768 O O . PHE A 1 469 ? -9.077 23.320 -11.764 1.00 81.69 469 PHE A O 1
ATOM 3775 N N . LYS A 1 470 ? -10.095 24.733 -13.183 1.00 79.44 470 LYS A N 1
ATOM 3776 C CA . LYS A 1 470 ? -10.949 25.357 -12.162 1.00 79.44 470 LYS A CA 1
ATOM 3777 C C . LYS A 1 470 ? -11.900 24.361 -11.502 1.00 79.44 470 LYS A C 1
ATOM 3779 O O . LYS A 1 470 ? -12.167 24.504 -10.314 1.00 79.44 470 LYS A O 1
ATOM 3784 N N . GLY A 1 471 ? -12.398 23.379 -12.255 1.00 81.81 471 GLY A N 1
ATOM 3785 C CA . GLY A 1 471 ? -13.298 22.351 -11.735 1.00 81.81 471 GLY A CA 1
ATOM 3786 C C . GLY A 1 471 ? -12.623 21.384 -10.761 1.00 81.81 471 GLY A C 1
ATOM 3787 O O . GLY A 1 471 ? -13.256 20.944 -9.807 1.00 81.81 471 GLY A O 1
ATOM 3788 N N . GLU A 1 472 ? -11.340 21.081 -10.964 1.00 85.75 472 GLU A N 1
ATOM 3789 C CA . GLU A 1 472 ? -10.666 19.995 -10.239 1.00 85.75 472 GLU A CA 1
ATOM 3790 C C . GLU A 1 472 ? -9.596 20.471 -9.239 1.00 85.75 472 GLU A C 1
ATOM 3792 O O . GLU A 1 472 ? -9.219 19.710 -8.347 1.00 85.75 472 GLU A O 1
ATOM 3797 N N . ILE A 1 473 ? -9.132 21.728 -9.301 1.00 79.25 473 ILE A N 1
ATOM 3798 C CA . ILE A 1 473 ? -8.065 22.229 -8.411 1.00 79.25 473 ILE A CA 1
ATOM 3799 C C . ILE A 1 473 ? -8.432 22.153 -6.922 1.00 79.25 473 ILE A C 1
ATOM 3801 O O . ILE A 1 473 ? -7.571 21.878 -6.091 1.00 79.25 473 ILE A O 1
ATOM 3805 N N . GLY A 1 474 ? -9.711 22.325 -6.571 1.00 73.75 474 GLY A N 1
ATOM 3806 C CA . GLY A 1 474 ? -10.173 22.188 -5.186 1.00 73.75 474 GLY A CA 1
ATOM 3807 C C . GLY A 1 474 ? -9.975 20.770 -4.642 1.00 73.75 474 GLY A C 1
ATOM 3808 O O . GLY A 1 474 ? -9.479 20.599 -3.530 1.00 73.75 474 GLY A O 1
ATOM 3809 N N . LEU A 1 475 ? -10.285 19.756 -5.456 1.00 75.00 475 LEU A N 1
ATOM 3810 C CA . LEU A 1 475 ? -10.061 18.351 -5.114 1.00 75.00 475 LEU A CA 1
ATOM 3811 C C . LEU A 1 475 ? -8.567 18.036 -5.004 1.00 75.00 475 LEU A C 1
ATOM 3813 O O . LEU A 1 475 ? -8.152 17.330 -4.086 1.00 75.00 475 LEU A O 1
ATOM 3817 N N . ILE A 1 476 ? -7.759 18.558 -5.931 1.00 77.69 476 ILE A N 1
ATOM 3818 C CA . ILE A 1 476 ? -6.306 18.374 -5.904 1.00 77.69 476 ILE A CA 1
ATOM 3819 C C . ILE A 1 476 ? -5.727 18.968 -4.621 1.00 77.69 476 ILE A C 1
ATOM 3821 O O . ILE A 1 476 ? -5.042 18.249 -3.894 1.00 77.69 476 ILE A O 1
ATOM 3825 N N . ASN A 1 477 ? -6.058 20.217 -4.290 1.00 74.00 477 ASN A N 1
ATOM 3826 C CA . ASN A 1 477 ? -5.578 20.885 -3.078 1.00 74.00 477 ASN A CA 1
ATOM 3827 C C . ASN A 1 477 ? -5.998 20.124 -1.813 1.00 74.00 477 ASN A C 1
ATOM 3829 O O . ASN A 1 477 ? -5.185 19.937 -0.912 1.00 74.00 477 ASN A O 1
ATOM 3833 N N . GLN A 1 478 ? -7.234 19.614 -1.770 1.00 71.56 478 GLN A N 1
ATOM 3834 C CA . GLN A 1 478 ? -7.718 18.793 -0.660 1.00 71.56 478 GLN A CA 1
ATOM 3835 C C . GLN A 1 478 ? -6.915 17.494 -0.500 1.00 71.56 478 GLN A C 1
ATOM 3837 O O . GLN A 1 478 ? -6.571 17.125 0.618 1.00 71.56 478 GLN A O 1
ATOM 3842 N N . LYS A 1 479 ? -6.626 16.787 -1.600 1.00 69.25 479 LYS A N 1
ATOM 3843 C CA . LYS A 1 479 ? -5.949 15.480 -1.555 1.00 69.25 479 LYS A CA 1
ATOM 3844 C C . LYS A 1 479 ? -4.437 15.566 -1.355 1.00 69.25 479 LYS A C 1
ATOM 3846 O O . LYS A 1 479 ? -3.840 14.616 -0.865 1.00 69.25 479 LYS A O 1
ATOM 3851 N N . THR A 1 480 ? -3.818 16.663 -1.773 1.00 65.00 480 THR A N 1
ATOM 3852 C CA . THR A 1 480 ? -2.354 16.827 -1.765 1.00 65.00 480 THR A CA 1
ATOM 3853 C C . THR A 1 480 ? -1.857 17.753 -0.658 1.00 65.00 480 THR A C 1
ATOM 3855 O O . THR A 1 480 ? -0.657 17.804 -0.411 1.00 65.00 480 THR A O 1
ATOM 3858 N N . GLY A 1 481 ? -2.745 18.533 -0.029 1.00 61.72 481 GLY A N 1
ATOM 3859 C CA . GLY A 1 481 ? -2.351 19.630 0.860 1.00 61.72 481 GLY A CA 1
ATOM 3860 C C . GLY A 1 481 ? -1.638 20.779 0.133 1.00 61.72 481 GLY A C 1
ATOM 3861 O O . GLY A 1 481 ? -1.109 21.681 0.779 1.00 61.72 481 GLY A O 1
ATOM 3862 N N . PHE A 1 482 ? -1.599 20.763 -1.204 1.00 58.12 482 PHE A N 1
ATOM 3863 C CA . PHE A 1 482 ? -0.943 21.786 -2.012 1.00 58.12 482 PHE A CA 1
ATOM 3864 C C . PHE A 1 482 ? -1.828 23.039 -2.046 1.00 58.12 482 PHE A C 1
ATOM 3866 O O . PHE A 1 482 ? -2.926 23.018 -2.591 1.00 58.12 482 PHE A O 1
ATOM 3873 N N . SER A 1 483 ? -1.382 24.146 -1.452 1.00 48.06 483 SER A N 1
ATOM 3874 C CA . SER A 1 483 ? -2.096 25.430 -1.467 1.00 48.06 483 SER A CA 1
ATOM 3875 C C . SER A 1 483 ? -1.507 26.358 -2.533 1.00 48.06 483 SER A C 1
ATOM 3877 O O . SER A 1 483 ? -0.700 27.239 -2.247 1.00 48.06 483 SER A O 1
ATOM 3879 N N . LYS A 1 484 ? -1.871 26.154 -3.804 1.00 50.81 484 LYS A N 1
ATOM 3880 C CA . LYS A 1 484 ? -1.405 27.019 -4.902 1.00 50.81 484 LYS A CA 1
ATOM 3881 C C . LYS A 1 484 ? -2.520 27.430 -5.859 1.00 50.81 484 LYS A C 1
ATOM 3883 O O . LYS A 1 484 ? -3.473 26.681 -6.073 1.00 50.81 484 LYS A O 1
ATOM 3888 N N . SER A 1 485 ? -2.397 28.630 -6.435 1.00 51.00 485 SER A N 1
ATOM 3889 C CA . SER A 1 485 ? -3.253 29.120 -7.522 1.00 51.00 485 SER A CA 1
ATOM 3890 C C . SER A 1 485 ? -2.732 28.652 -8.894 1.00 51.00 485 SER A C 1
ATOM 3892 O O . SER A 1 485 ? -1.581 28.237 -9.015 1.00 51.00 485 SER A O 1
ATOM 3894 N N . TYR A 1 486 ? -3.554 28.734 -9.953 1.00 43.72 486 TYR A N 1
ATOM 3895 C CA . TYR A 1 486 ? -3.154 28.394 -11.338 1.00 43.72 486 TYR A CA 1
ATOM 3896 C C . TYR A 1 486 ? -1.871 29.110 -11.788 1.00 43.72 486 TYR A C 1
ATOM 3898 O O . TYR A 1 486 ? -1.071 28.547 -12.528 1.00 43.72 486 TYR A O 1
ATOM 3906 N N . ASN A 1 487 ? -1.663 30.338 -11.304 1.00 44.50 487 ASN A N 1
ATOM 3907 C CA . ASN A 1 487 ? -0.507 31.165 -11.647 1.00 44.50 487 ASN A CA 1
ATOM 3908 C C . ASN A 1 487 ? 0.769 30.754 -10.891 1.00 44.50 487 ASN A C 1
ATOM 3910 O O . 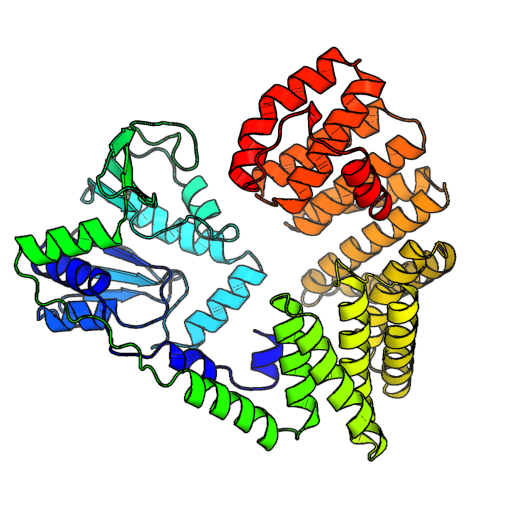ASN A 1 487 ? 1.854 31.193 -11.253 1.00 44.50 487 ASN A O 1
ATOM 3914 N N . ASP A 1 488 ? 0.648 29.907 -9.865 1.00 47.38 488 ASP A N 1
ATOM 3915 C CA . ASP A 1 488 ? 1.765 29.443 -9.036 1.00 47.38 488 ASP A CA 1
ATOM 3916 C C . ASP A 1 488 ? 2.304 28.075 -9.466 1.00 47.38 488 ASP A C 1
ATOM 3918 O O . ASP A 1 488 ? 3.207 27.557 -8.795 1.00 47.38 488 ASP A O 1
ATOM 3922 N N . ILE A 1 489 ? 1.746 27.476 -10.531 1.00 49.47 489 ILE A N 1
ATOM 3923 C CA . ILE A 1 489 ? 2.290 26.282 -11.190 1.00 49.47 489 ILE A CA 1
ATOM 3924 C C . ILE A 1 489 ? 3.591 26.731 -11.859 1.00 49.47 489 ILE A C 1
ATOM 3926 O O . ILE A 1 489 ? 3.545 27.361 -12.914 1.00 49.47 489 ILE A O 1
ATOM 3930 N N . PRO A 1 490 ? 4.767 26.478 -11.263 1.00 41.09 490 PRO A N 1
ATOM 3931 C CA . PRO A 1 490 ? 6.007 26.962 -11.833 1.00 41.09 490 PRO A CA 1
ATOM 3932 C C . PRO A 1 490 ? 6.279 26.190 -13.126 1.00 41.09 490 PRO A C 1
ATOM 3934 O O . PRO A 1 490 ? 6.080 24.972 -13.159 1.00 41.09 490 PRO A O 1
ATOM 3937 N N . ASP A 1 491 ? 6.886 26.835 -14.122 1.00 42.31 491 ASP A N 1
ATOM 3938 C CA . ASP A 1 491 ? 7.511 26.146 -15.268 1.00 42.31 491 ASP A CA 1
ATOM 3939 C C . ASP A 1 491 ? 8.471 25.023 -14.813 1.00 42.31 491 ASP A C 1
ATOM 3941 O O . ASP A 1 491 ? 8.729 24.055 -15.526 1.00 42.31 491 ASP A O 1
ATOM 3945 N N . LYS A 1 492 ? 8.948 25.110 -13.564 1.00 35.16 492 LYS A N 1
ATOM 3946 C CA . LYS A 1 492 ? 9.749 24.100 -12.870 1.00 35.16 492 LYS A CA 1
ATOM 3947 C C . LYS A 1 492 ? 8.998 22.794 -12.553 1.00 35.16 492 LYS A C 1
ATOM 3949 O O . LYS A 1 492 ? 9.616 21.745 -12.653 1.00 35.16 492 LYS A O 1
ATOM 3954 N N . LEU A 1 493 ? 7.692 22.815 -12.247 1.00 37.28 493 LEU A N 1
ATOM 3955 C CA . LEU A 1 493 ? 6.892 21.584 -12.067 1.00 37.28 493 LEU A CA 1
ATOM 3956 C C . LEU A 1 493 ? 6.668 20.875 -13.409 1.00 37.28 493 LEU A C 1
ATOM 3958 O O . LEU A 1 493 ? 6.733 19.653 -13.478 1.00 37.28 493 LEU A O 1
ATOM 3962 N N . ILE A 1 494 ? 6.509 21.636 -14.496 1.00 40.53 494 ILE A N 1
ATOM 3963 C CA . ILE A 1 494 ? 6.536 21.094 -15.863 1.00 40.53 494 ILE A CA 1
ATOM 3964 C C . ILE A 1 494 ? 7.930 20.505 -16.167 1.00 40.53 494 ILE A C 1
ATOM 3966 O O . ILE A 1 494 ? 8.036 19.458 -16.801 1.00 40.53 494 ILE A O 1
ATOM 3970 N N . GLY A 1 495 ? 9.003 21.129 -15.667 1.00 34.12 495 GLY A N 1
ATOM 3971 C CA . GLY A 1 495 ? 10.386 20.643 -15.764 1.00 34.12 495 GLY A CA 1
ATOM 3972 C C . GLY A 1 495 ? 10.702 19.371 -14.960 1.00 34.12 495 GLY A C 1
ATOM 3973 O O . GLY A 1 495 ? 11.465 18.536 -15.434 1.00 34.12 495 GLY A O 1
ATOM 3974 N N . GLU A 1 496 ? 10.106 19.178 -13.783 1.00 35.41 496 GLU A N 1
ATOM 3975 C CA . GLU A 1 496 ? 10.267 17.952 -12.982 1.00 35.41 496 GLU A CA 1
ATOM 3976 C C . GLU A 1 496 ? 9.437 16.785 -13.545 1.00 35.41 496 GLU A C 1
ATOM 3978 O O . GLU A 1 496 ? 9.881 15.637 -13.510 1.00 35.41 496 GLU A O 1
ATOM 3983 N N . TYR A 1 497 ? 8.289 17.070 -14.173 1.00 39.16 497 TYR A N 1
ATOM 3984 C CA . TYR A 1 497 ? 7.520 16.072 -14.928 1.00 39.16 497 TYR A CA 1
ATOM 3985 C C . TYR A 1 497 ? 8.102 15.762 -16.313 1.00 39.16 497 TYR A C 1
ATOM 3987 O O . TYR A 1 497 ? 7.894 14.658 -16.808 1.00 39.16 497 TYR A O 1
ATOM 3995 N N . LYS A 1 498 ? 8.922 16.649 -16.896 1.00 35.62 498 LYS A N 1
ATOM 3996 C CA . LYS A 1 498 ? 9.764 16.345 -18.072 1.00 35.62 498 LYS A CA 1
ATOM 3997 C C . LYS A 1 498 ? 10.790 15.230 -17.837 1.00 35.62 498 LYS A C 1
ATOM 3999 O O . LYS A 1 498 ? 11.356 14.757 -18.805 1.00 35.62 498 LYS A O 1
ATOM 4004 N N . TYR A 1 499 ? 11.047 14.846 -16.585 1.00 33.94 499 TYR A N 1
ATOM 4005 C CA . TYR A 1 499 ? 11.904 13.706 -16.235 1.00 33.94 499 TYR A CA 1
ATOM 4006 C C . TYR A 1 499 ? 11.133 12.377 -16.126 1.00 33.94 499 TYR A C 1
ATOM 4008 O O . TYR A 1 499 ? 11.752 11.319 -16.017 1.00 33.94 499 TYR A O 1
ATOM 4016 N N . TRP A 1 500 ? 9.796 12.438 -16.086 1.00 32.84 500 TRP A N 1
ATOM 4017 C CA . TRP A 1 500 ? 8.886 11.288 -16.175 1.00 32.84 500 TRP A CA 1
ATOM 4018 C C . TRP A 1 500 ? 8.268 11.127 -17.580 1.00 32.84 500 TRP A C 1
ATOM 4020 O O . TRP A 1 500 ? 7.737 10.057 -17.878 1.00 32.84 500 TRP A O 1
ATOM 4030 N N . LEU A 1 501 ? 8.314 12.182 -18.404 1.00 35.12 501 LEU A N 1
ATOM 4031 C CA . LEU A 1 501 ? 8.120 12.175 -19.862 1.00 35.12 501 LEU A CA 1
ATOM 4032 C C . LEU A 1 501 ? 9.413 11.754 -20.564 1.00 35.12 501 LEU A C 1
ATOM 4034 O O . LEU A 1 501 ? 9.294 11.164 -21.664 1.00 35.12 501 LEU A O 1
#